Protein AF-D9UPX4-F1 (afdb_monomer)

pLDDT: mean 70.69, std 24.78, range [23.64, 98.31]

Solvent-accessible surface area (backbone atoms only — not comparable to full-atom values): 36738 Å² total; per-residue (Å²): 134,54,72,68,63,47,42,51,56,50,52,51,50,22,65,78,52,34,50,43,41,38,72,53,50,13,57,75,70,71,48,52,49,71,56,40,55,53,44,51,52,46,36,36,76,69,72,65,30,38,80,49,94,71,27,38,26,39,67,93,54,57,51,58,77,76,45,47,56,68,57,48,64,58,64,41,69,44,28,48,24,25,15,53,59,57,45,74,78,61,59,72,59,39,44,34,34,40,41,41,40,57,47,40,27,45,24,27,54,60,48,37,71,40,50,56,25,35,42,37,26,36,15,56,56,35,50,59,47,33,71,79,20,95,39,43,48,78,46,70,42,44,51,47,82,37,87,55,62,41,28,32,27,47,68,47,20,40,58,60,37,64,89,49,78,33,54,34,21,40,38,44,62,73,8,28,32,54,91,53,15,32,9,23,61,42,68,47,58,23,52,36,46,36,36,49,52,72,20,32,76,41,32,36,38,48,47,52,49,88,23,40,60,29,62,30,78,27,62,33,39,52,48,94,61,38,53,28,39,32,22,34,74,68,60,98,83,43,61,60,33,55,50,31,50,50,48,31,44,75,74,65,28,45,76,44,76,24,63,90,69,76,80,75,80,71,80,76,78,76,76,80,71,76,92,83,76,90,78,85,83,84,86,85,82,87,86,86,82,86,88,92,82,90,87,89,81,89,78,91,88,82,89,83,84,90,88,90,86,81,90,80,87,82,86,84,86,88,85,88,90,83,82,91,89,85,88,88,84,90,83,88,86,85,91,86,83,84,88,81,84,87,80,90,89,86,89,87,83,90,89,86,89,90,88,86,85,89,78,90,79,90,86,83,89,82,84,85,84,89,80,90,85,89,88,88,85,85,90,85,84,86,81,93,79,82,87,79,76,78,75,78,78,77,73,83,77,74,75,85,78,74,59,80,48,67,67,42,43,52,52,31,43,51,33,38,49,50,46,41,50,47,48,53,52,47,53,55,47,51,55,48,62,71,72,40,84,76,75,82,72,72,82,91,57,74,77,58,70,70,79,69,81,68,51,76,69,52,50,51,48,52,55,51,50,52,53,42,52,53,42,46,53,55,28,50,55,34,45,52,56,35,50,48,43,49,42,60,40,19,50,73,68,29,54,89,49,52,93,68,62,77,70,48,81,55,51,19,75,70,41,82,76,50,44,78,52,47,51,60,51,55,54,50,27,38,51,52,26,40,46,71,88,88,56,63,75,74,73,65,50,85,56,68,61,62,56,50,26,50,51,28,47,52,49,23,55,51,36,48,54,49,43,54,56,62,64,70,60,88,59,66,60,78,58,46,56,58,57,42,50,54,36,51,55,53,25,48,55,28,47,41,54,19,40,55,36,46,42,53,48,50,56,47,56,51,49,50,36,51,53,64,75,74,111

Radius of gyration: 42.18 Å; Cα contacts (8 Å, |Δi|>4): 752; chains: 1; bounding box: 110×114×129 Å

Structure (mmCIF, N/CA/C/O backbone):
data_AF-D9UPX4-F1
#
_entry.id   AF-D9UPX4-F1
#
loop_
_atom_site.group_PDB
_atom_site.id
_atom_site.type_symbol
_atom_site.label_atom_id
_atom_site.label_alt_id
_atom_site.label_comp_id
_atom_site.label_asym_id
_atom_site.label_entity_id
_atom_site.label_seq_id
_atom_site.pdbx_PDB_ins_code
_atom_site.Cartn_x
_atom_site.Cartn_y
_atom_site.Cartn_z
_atom_site.occupancy
_atom_site.B_iso_or_equiv
_atom_site.auth_seq_id
_atom_site.auth_comp_id
_atom_site.auth_asym_id
_atom_site.auth_atom_id
_atom_site.pdbx_PDB_model_num
ATOM 1 N N . MET A 1 1 ? 9.678 30.396 28.513 1.00 66.69 1 MET A N 1
ATOM 2 C CA . MET A 1 1 ? 8.216 30.248 28.421 1.00 66.69 1 MET A CA 1
ATOM 3 C C . MET A 1 1 ? 7.626 30.089 29.816 1.00 66.69 1 MET A C 1
ATOM 5 O O . MET A 1 1 ? 8.037 29.183 30.543 1.00 66.69 1 MET A O 1
ATOM 9 N N . PHE A 1 2 ? 6.708 30.964 30.213 1.00 83.31 2 PHE A N 1
ATOM 10 C CA . PHE A 1 2 ? 5.993 30.892 31.489 1.00 83.31 2 PHE A CA 1
ATOM 11 C C . PHE A 1 2 ? 4.880 29.829 31.454 1.00 83.31 2 PHE A C 1
ATOM 13 O O . PHE A 1 2 ? 4.506 29.332 30.394 1.00 83.31 2 PHE A O 1
ATOM 20 N N . ALA A 1 3 ? 4.349 29.439 32.618 1.00 81.94 3 ALA A N 1
ATOM 21 C CA . ALA A 1 3 ? 3.346 28.369 32.693 1.00 81.94 3 ALA A CA 1
ATOM 22 C C . ALA A 1 3 ? 2.003 28.743 32.033 1.00 81.94 3 ALA A C 1
ATOM 24 O O . ALA A 1 3 ? 1.440 27.924 31.315 1.00 81.94 3 ALA A O 1
ATOM 25 N N . ALA A 1 4 ? 1.523 29.978 32.220 1.00 84.50 4 ALA A N 1
ATOM 26 C CA . ALA A 1 4 ? 0.284 30.456 31.596 1.00 84.50 4 ALA A CA 1
ATOM 27 C C . ALA A 1 4 ? 0.412 30.556 30.063 1.00 84.50 4 ALA A C 1
ATOM 29 O O . ALA A 1 4 ? -0.405 30.004 29.336 1.00 84.50 4 ALA A O 1
ATOM 30 N N . GLU A 1 5 ? 1.496 31.169 29.582 1.00 85.19 5 GLU A N 1
ATOM 31 C CA . GLU A 1 5 ? 1.884 31.243 28.163 1.00 85.19 5 GLU A CA 1
ATOM 32 C C . GLU A 1 5 ? 1.934 29.847 27.510 1.00 85.19 5 GLU A C 1
ATOM 34 O O . GLU A 1 5 ? 1.378 29.624 26.435 1.00 85.19 5 GLU A O 1
ATOM 39 N N . ARG A 1 6 ? 2.527 28.867 28.205 1.00 91.94 6 ARG A N 1
ATOM 40 C CA . ARG A 1 6 ? 2.581 27.470 27.760 1.00 91.94 6 ARG A CA 1
ATOM 41 C C . ARG A 1 6 ? 1.208 26.802 27.696 1.00 91.94 6 ARG A C 1
ATOM 43 O O . ARG A 1 6 ? 0.932 26.094 26.731 1.00 91.94 6 ARG A O 1
ATOM 50 N N . ARG A 1 7 ? 0.348 27.023 28.694 1.00 89.19 7 ARG A N 1
ATOM 51 C CA . ARG A 1 7 ? -1.035 26.515 28.697 1.00 89.19 7 ARG A CA 1
ATOM 52 C C . ARG A 1 7 ? -1.865 27.113 27.571 1.00 89.19 7 ARG A C 1
ATOM 54 O O . ARG A 1 7 ? -2.575 26.366 26.910 1.00 89.19 7 ARG A O 1
ATOM 61 N N . GLN A 1 8 ? -1.724 28.410 27.308 1.00 88.38 8 GLN A N 1
ATOM 62 C CA . GLN A 1 8 ? -2.393 29.069 26.190 1.00 88.38 8 GLN A CA 1
ATOM 63 C C . GLN A 1 8 ? -1.983 28.438 24.851 1.00 88.38 8 GLN A C 1
ATOM 65 O O . GLN A 1 8 ? -2.850 28.064 24.068 1.00 88.38 8 GLN A O 1
ATOM 70 N N . MET A 1 9 ? -0.684 28.207 24.626 1.00 85.31 9 MET A N 1
ATOM 71 C CA . MET A 1 9 ? -0.205 27.559 23.397 1.00 85.31 9 MET A CA 1
ATOM 72 C C . MET A 1 9 ? -0.664 26.091 23.275 1.00 85.31 9 MET A C 1
ATOM 74 O O . MET A 1 9 ? -0.988 25.633 22.180 1.00 85.31 9 MET A O 1
ATOM 78 N N . ILE A 1 10 ? -0.748 25.351 24.390 1.00 88.31 10 ILE A N 1
ATOM 79 C CA . ILE A 1 10 ? -1.352 24.004 24.436 1.00 88.31 10 ILE A CA 1
ATOM 80 C C . ILE A 1 10 ? -2.837 24.059 24.043 1.00 88.31 10 ILE A C 1
ATOM 82 O O . ILE A 1 10 ? -3.277 23.290 23.189 1.00 88.31 10 ILE A O 1
ATOM 86 N N . LEU A 1 11 ? -3.598 24.987 24.627 1.00 84.19 11 LEU A N 1
ATOM 87 C CA . LEU A 1 11 ? -5.022 25.180 24.359 1.00 84.19 11 LEU A CA 1
ATOM 88 C C . LEU A 1 11 ? -5.279 25.560 22.893 1.00 84.19 11 LEU A C 1
ATOM 90 O O . LEU A 1 11 ? -6.184 25.017 22.263 1.00 84.19 11 LEU A O 1
ATOM 94 N N . GLU A 1 12 ? -4.471 26.456 22.327 1.00 81.62 12 GLU A N 1
ATOM 95 C CA . GLU A 1 12 ? -4.562 26.882 20.927 1.00 81.62 12 GLU A CA 1
ATOM 96 C C . GLU A 1 12 ? -4.219 25.753 19.948 1.00 81.62 12 GLU A C 1
ATOM 98 O O . GLU A 1 12 ? -4.943 25.568 18.970 1.00 81.62 12 GLU A O 1
ATOM 103 N N . MET A 1 13 ? -3.202 24.930 20.234 1.00 76.50 13 MET A N 1
ATOM 104 C CA . MET A 1 13 ? -2.913 23.732 19.434 1.00 76.50 13 MET A CA 1
ATOM 105 C C . MET A 1 13 ? -4.064 22.724 19.453 1.00 76.50 13 MET A C 1
ATOM 107 O O . MET A 1 13 ? -4.453 22.221 18.398 1.00 76.50 13 MET A O 1
ATOM 111 N N . VAL A 1 14 ? -4.640 22.433 20.625 1.00 78.50 14 VAL A N 1
ATOM 112 C CA . VAL A 1 14 ? -5.768 21.492 20.712 1.00 78.50 14 VAL A CA 1
ATOM 113 C C . VAL A 1 14 ? -7.031 22.080 20.071 1.00 78.50 14 VAL A C 1
ATOM 115 O O . VAL A 1 14 ? -7.778 21.344 19.434 1.00 78.50 14 VAL A O 1
ATOM 118 N N . ARG A 1 15 ? -7.232 23.406 20.100 1.00 72.94 15 ARG A N 1
ATOM 119 C CA . ARG A 1 15 ? -8.280 24.079 19.307 1.00 72.94 15 ARG A CA 1
ATOM 120 C C . ARG A 1 15 ? -8.052 23.963 17.798 1.00 72.94 15 ARG A C 1
ATOM 122 O O . ARG A 1 15 ? -8.997 23.683 17.066 1.00 72.94 15 ARG A O 1
ATOM 129 N N . ALA A 1 16 ? -6.820 24.152 17.328 1.00 62.12 16 ALA A N 1
ATOM 130 C CA . ALA A 1 16 ? -6.484 24.079 15.907 1.00 62.12 16 ALA A CA 1
ATOM 131 C C . ALA A 1 16 ? -6.611 22.653 15.339 1.00 62.12 16 ALA A C 1
ATOM 133 O O . ALA A 1 16 ? -7.090 22.480 14.213 1.00 62.12 16 ALA A O 1
ATOM 134 N N . ASN A 1 17 ? -6.220 21.642 16.125 1.00 55.03 17 ASN A N 1
ATOM 135 C CA . ASN A 1 17 ? -6.086 20.247 15.691 1.00 55.03 17 ASN A CA 1
ATOM 136 C C . ASN A 1 17 ? -7.212 19.311 16.177 1.00 55.03 17 ASN A C 1
ATOM 138 O O . ASN A 1 17 ? -7.386 18.231 15.617 1.00 55.03 17 ASN A O 1
ATOM 142 N N . GLY A 1 18 ? -8.001 19.707 17.178 1.00 58.75 18 GLY A N 1
ATOM 143 C CA . GLY A 1 18 ? -9.072 18.915 17.803 1.00 58.75 18 GLY A CA 1
ATOM 144 C C . GLY A 1 18 ? -8.570 17.905 18.843 1.00 58.75 18 GLY A C 1
ATOM 145 O O . GLY A 1 18 ? -9.124 17.820 19.938 1.00 58.75 18 GLY A O 1
ATOM 146 N N . ALA A 1 19 ? -7.497 17.180 18.517 1.00 63.59 19 ALA A N 1
ATOM 147 C CA . ALA A 1 19 ? -6.806 16.237 19.394 1.00 63.59 19 ALA A CA 1
ATOM 148 C C . ALA A 1 19 ? -5.286 16.329 19.176 1.00 63.59 19 ALA A C 1
ATOM 150 O O . ALA A 1 19 ? -4.844 16.431 18.033 1.00 63.59 19 ALA A O 1
ATOM 151 N N . VAL A 1 20 ? -4.489 16.302 20.252 1.00 71.94 20 VAL A N 1
ATOM 152 C CA . VAL A 1 20 ? -3.012 16.364 20.190 1.00 71.94 20 VAL A CA 1
ATOM 153 C C . VAL A 1 20 ? -2.397 15.462 21.264 1.00 71.94 20 VAL A C 1
ATOM 155 O O . VAL A 1 20 ? -2.876 15.421 22.401 1.00 71.94 20 VAL A O 1
ATOM 158 N N . SER A 1 21 ? -1.323 14.738 20.934 1.00 77.62 21 SER A N 1
ATOM 159 C CA . SER A 1 21 ? -0.632 13.870 21.904 1.00 77.62 21 SER A CA 1
ATOM 160 C C . SER A 1 21 ? 0.216 14.668 22.908 1.00 77.62 21 SER A C 1
ATOM 162 O O . SER A 1 21 ? 0.748 15.733 22.589 1.00 77.62 21 SER A O 1
ATOM 164 N N . LEU A 1 22 ? 0.418 14.140 24.123 1.00 75.00 22 LEU A N 1
ATOM 165 C CA . LEU A 1 22 ? 1.277 14.781 25.135 1.00 75.00 22 LEU A CA 1
ATOM 166 C C . LEU A 1 22 ? 2.725 14.953 24.633 1.00 75.00 22 LEU A C 1
ATOM 168 O O . LEU A 1 22 ? 3.353 15.968 24.929 1.00 75.00 22 LEU A O 1
ATOM 172 N N . ARG A 1 23 ? 3.217 13.999 23.829 1.00 71.38 23 ARG A N 1
ATOM 173 C CA . ARG A 1 23 ? 4.549 13.958 23.188 1.00 71.38 23 ARG A CA 1
ATOM 174 C C . ARG A 1 23 ? 4.724 14.978 22.056 1.00 71.38 23 ARG A C 1
ATOM 176 O O . ARG A 1 23 ? 5.841 15.386 21.731 1.00 71.38 23 ARG A O 1
ATOM 183 N N . GLU A 1 24 ? 3.630 15.391 21.430 1.00 62.12 24 GLU A N 1
ATOM 184 C CA . GLU A 1 24 ? 3.595 16.415 20.383 1.00 62.12 24 GLU A CA 1
ATOM 185 C C . GLU A 1 24 ? 3.456 17.815 20.981 1.00 62.12 24 GLU A C 1
ATOM 187 O O . GLU A 1 24 ? 4.264 18.689 20.667 1.00 62.12 24 GLU A O 1
ATOM 192 N N . LEU A 1 25 ? 2.545 17.986 21.947 1.00 80.69 25 LEU A N 1
ATOM 193 C CA . LEU A 1 25 ? 2.482 19.184 22.787 1.00 80.69 25 LEU A CA 1
ATOM 194 C C . LEU A 1 25 ? 3.862 19.481 23.399 1.00 80.69 25 LEU A C 1
ATOM 196 O O . LEU A 1 25 ? 4.363 20.592 23.252 1.00 80.69 25 LEU A O 1
ATOM 200 N N . ALA A 1 26 ? 4.514 18.477 24.002 1.00 82.94 26 ALA A N 1
ATOM 201 C CA . ALA A 1 26 ? 5.852 18.579 24.597 1.00 82.94 26 ALA A CA 1
ATOM 202 C C . ALA A 1 26 ? 6.934 19.044 23.611 1.00 82.94 26 ALA A C 1
ATOM 204 O O . ALA A 1 26 ? 7.781 19.860 23.980 1.00 82.94 26 ALA A O 1
ATOM 205 N N . ARG A 1 27 ? 6.876 18.585 22.351 1.00 79.69 27 ARG A N 1
ATOM 206 C CA . ARG A 1 27 ? 7.768 19.054 21.281 1.00 79.69 27 ARG A CA 1
ATOM 207 C C . ARG A 1 27 ? 7.540 20.529 20.956 1.00 79.69 27 ARG A C 1
ATOM 209 O O . ARG A 1 27 ? 8.510 21.281 20.918 1.00 79.69 27 ARG A O 1
ATOM 216 N N . VAL A 1 28 ? 6.292 20.955 20.750 1.00 75.12 28 VAL A N 1
ATOM 217 C CA . VAL A 1 28 ? 6.000 22.335 20.320 1.00 75.12 28 VAL A CA 1
ATOM 218 C C . VAL A 1 28 ? 6.264 23.354 21.432 1.00 75.12 28 VAL A C 1
ATOM 220 O O . VAL A 1 28 ? 6.896 24.373 21.170 1.00 75.12 28 VAL A O 1
ATOM 223 N N . VAL A 1 29 ? 5.879 23.069 22.683 1.00 84.31 29 VAL A N 1
ATOM 224 C CA . VAL A 1 29 ? 6.183 23.958 23.827 1.00 84.31 29 VAL A CA 1
ATOM 225 C C . VAL A 1 29 ? 7.542 23.681 24.491 1.00 84.31 29 VAL A C 1
ATOM 227 O O . VAL A 1 29 ? 7.795 24.148 25.603 1.00 84.31 29 VAL A O 1
ATOM 230 N N . GLN A 1 30 ? 8.411 22.921 23.811 1.00 84.62 30 GLN A N 1
ATOM 231 C CA . GLN A 1 30 ? 9.814 22.655 24.160 1.00 84.62 30 GLN A CA 1
ATOM 232 C C . GLN A 1 30 ? 10.033 22.296 25.642 1.00 84.62 30 GLN A C 1
ATOM 234 O O . GLN A 1 30 ? 10.850 22.893 26.346 1.00 84.62 30 GLN A O 1
ATOM 239 N N . THR A 1 31 ? 9.277 21.320 26.149 1.00 87.00 31 THR A N 1
ATOM 240 C CA . THR A 1 31 ? 9.366 20.883 27.550 1.00 87.00 31 THR A CA 1
ATOM 241 C C . THR A 1 31 ? 9.149 19.377 27.696 1.00 87.00 31 THR A C 1
ATOM 243 O O . THR A 1 31 ? 8.844 18.687 26.731 1.00 87.00 31 THR A O 1
ATOM 246 N N . SER A 1 32 ? 9.312 18.841 28.908 1.00 84.75 32 SER A N 1
ATOM 247 C CA . SER A 1 32 ? 9.088 17.412 29.160 1.00 84.75 32 SER A CA 1
ATOM 248 C C . SER A 1 32 ? 7.601 17.041 29.126 1.00 84.75 32 SER A C 1
ATOM 250 O O . SER A 1 32 ? 6.744 17.818 29.556 1.00 84.75 32 SER A O 1
ATOM 252 N N . GLU A 1 33 ? 7.282 15.809 28.727 1.00 80.25 33 GLU A N 1
ATOM 253 C CA . GLU A 1 33 ? 5.916 15.276 28.837 1.00 80.25 33 GLU A CA 1
ATOM 254 C C . GLU A 1 33 ? 5.384 15.287 30.276 1.00 80.25 33 GLU A C 1
ATOM 256 O O . GLU A 1 33 ? 4.181 15.413 30.478 1.00 80.25 33 GLU A O 1
ATOM 261 N N . VAL A 1 34 ? 6.256 15.207 31.288 1.00 84.19 34 VAL A N 1
ATOM 262 C CA . VAL A 1 34 ? 5.872 15.324 32.705 1.00 84.19 34 VAL A CA 1
ATOM 263 C C . VAL A 1 34 ? 5.369 16.739 33.017 1.00 84.19 34 VAL A C 1
ATOM 265 O O . VAL A 1 34 ? 4.361 16.899 33.707 1.00 84.19 34 VAL A O 1
ATOM 268 N N . THR A 1 35 ? 6.015 17.767 32.456 1.00 84.19 35 THR A N 1
ATOM 269 C CA . THR A 1 35 ? 5.565 19.164 32.547 1.00 84.19 35 THR A CA 1
ATOM 270 C C . THR A 1 35 ? 4.243 19.357 31.802 1.00 84.19 35 THR A C 1
ATOM 272 O O . THR A 1 35 ? 3.290 19.866 32.388 1.00 84.19 35 THR A O 1
ATOM 275 N N . VAL A 1 36 ? 4.137 18.889 30.551 1.00 89.56 36 VAL A N 1
ATOM 276 C CA . VAL A 1 36 ? 2.889 18.989 29.768 1.00 89.56 36 VAL A CA 1
ATOM 277 C C . VAL A 1 36 ? 1.740 18.257 30.453 1.00 89.56 36 VAL A C 1
ATOM 279 O O . VAL A 1 36 ? 0.653 18.808 30.556 1.00 89.56 36 VAL A O 1
ATOM 282 N N . ARG A 1 37 ? 1.969 17.063 31.007 1.00 86.06 37 ARG A N 1
ATOM 283 C CA . ARG A 1 37 ? 0.963 16.303 31.766 1.00 86.06 37 ARG A CA 1
ATOM 284 C C . ARG A 1 37 ? 0.469 17.065 33.000 1.00 86.06 37 ARG A C 1
ATOM 286 O O . ARG A 1 37 ? -0.680 16.886 33.389 1.00 86.06 37 ARG A O 1
ATOM 293 N N . ARG A 1 38 ? 1.297 17.929 33.603 1.00 86.12 38 ARG A N 1
ATOM 294 C CA . ARG A 1 38 ? 0.895 18.824 34.704 1.00 86.12 38 ARG A CA 1
ATOM 295 C C . ARG A 1 38 ? 0.099 20.040 34.219 1.00 86.12 38 ARG A C 1
ATOM 297 O O . ARG A 1 38 ? -0.824 20.450 34.912 1.00 86.12 38 ARG A O 1
ATOM 304 N N . ASP A 1 39 ? 0.429 20.597 33.057 1.00 89.44 39 ASP A N 1
ATOM 305 C CA . ASP A 1 39 ? -0.290 21.742 32.481 1.00 89.44 39 ASP A CA 1
ATOM 306 C C . ASP A 1 39 ? -1.622 21.344 31.824 1.00 89.44 39 ASP A C 1
ATOM 308 O O . ASP A 1 39 ? -2.616 22.038 32.015 1.00 89.44 39 ASP A O 1
ATOM 312 N N . VAL A 1 40 ? -1.687 20.189 31.154 1.00 87.06 40 VAL A N 1
ATOM 313 C CA . VAL A 1 40 ? -2.944 19.584 30.676 1.00 87.06 40 VAL A CA 1
ATOM 314 C C . VAL A 1 40 ? -3.858 19.260 31.855 1.00 87.06 40 VAL A C 1
ATOM 316 O O . VAL A 1 40 ? -5.020 19.626 31.804 1.00 87.06 40 VAL A O 1
ATOM 319 N N . ARG A 1 41 ? -3.341 18.692 32.957 1.00 84.44 41 ARG A N 1
ATOM 320 C CA . ARG A 1 41 ? -4.128 18.481 34.192 1.00 84.44 41 ARG A CA 1
ATOM 321 C C . ARG A 1 41 ? -4.670 19.767 34.819 1.00 84.44 41 ARG A C 1
ATOM 323 O O . ARG A 1 41 ? -5.670 19.714 35.526 1.00 84.44 41 ARG A O 1
ATOM 330 N N . ALA A 1 42 ? -4.012 20.904 34.602 1.00 85.00 42 ALA A N 1
ATOM 331 C CA . ALA A 1 42 ? -4.532 22.187 35.055 1.00 85.00 42 ALA A CA 1
ATOM 332 C C . ALA A 1 42 ? -5.650 22.686 34.130 1.00 85.00 42 ALA A C 1
ATOM 334 O O . ALA A 1 42 ? -6.719 23.016 34.618 1.00 85.00 42 ALA A O 1
ATOM 335 N N . LEU A 1 43 ? -5.454 22.628 32.808 1.00 86.69 43 LEU A N 1
ATOM 336 C CA . LEU A 1 43 ? -6.496 22.950 31.821 1.00 86.69 43 LEU A CA 1
ATOM 337 C C . LEU A 1 43 ? -7.724 22.021 31.918 1.00 86.69 43 LEU A C 1
ATOM 339 O O . LEU A 1 43 ? -8.842 22.455 31.669 1.00 86.69 43 LEU A O 1
ATOM 343 N N . GLU A 1 44 ? -7.521 20.769 32.327 1.00 83.19 44 GLU A N 1
ATOM 344 C CA . GLU A 1 44 ? -8.548 19.772 32.658 1.00 83.19 44 GLU A CA 1
ATOM 345 C C . GLU A 1 44 ? -9.341 20.178 33.913 1.00 83.19 44 GLU A C 1
ATOM 347 O O . GLU A 1 44 ? -10.567 20.224 33.881 1.00 83.19 44 GLU A O 1
ATOM 352 N N . ALA A 1 45 ? -8.660 20.583 34.992 1.00 79.00 45 ALA A N 1
ATOM 353 C CA . ALA A 1 45 ? -9.306 21.122 36.195 1.00 79.00 45 ALA A CA 1
ATOM 354 C C . ALA A 1 45 ? -9.978 22.497 35.975 1.00 79.00 45 ALA A C 1
ATOM 356 O O . ALA A 1 45 ? -10.913 22.848 36.690 1.00 79.00 45 ALA A O 1
ATOM 357 N N . GLU A 1 46 ? -9.515 23.265 34.987 1.00 81.81 46 GLU A N 1
ATOM 358 C CA . GLU A 1 46 ? -10.105 24.529 34.529 1.00 81.81 46 GLU A CA 1
ATOM 359 C C . GLU A 1 46 ? -11.278 24.303 33.537 1.00 81.81 46 GLU A C 1
ATOM 361 O O . GLU A 1 46 ? -11.915 25.268 33.116 1.00 81.81 46 GLU A O 1
ATOM 366 N N . GLY A 1 47 ? -11.594 23.050 33.166 1.00 75.38 47 GLY A N 1
ATOM 367 C CA . GLY A 1 47 ? -12.702 22.695 32.262 1.00 75.38 47 GLY A CA 1
ATOM 368 C C . GLY A 1 47 ? -12.468 23.045 30.785 1.00 75.38 47 GLY A C 1
ATOM 369 O O . GLY A 1 47 ? -13.416 23.137 30.007 1.00 75.38 47 GLY A O 1
ATOM 370 N N . LEU A 1 48 ? -11.213 23.281 30.393 1.00 79.19 48 LEU A N 1
ATOM 371 C CA . LEU A 1 48 ? -10.817 23.780 29.072 1.00 79.19 48 LEU A CA 1
ATOM 372 C C . LEU A 1 48 ? -10.326 22.685 28.111 1.00 79.19 48 LEU A C 1
ATOM 374 O O . LEU A 1 48 ? -10.298 22.929 26.904 1.00 79.19 48 LEU A O 1
ATOM 378 N N . LEU A 1 49 ? -9.931 21.513 28.624 1.00 82.88 49 LEU A N 1
ATOM 379 C CA . LEU A 1 49 ? -9.447 20.351 27.863 1.00 82.88 49 LEU A CA 1
ATOM 380 C C . LEU A 1 49 ? -9.874 19.031 28.519 1.00 82.88 49 LEU A C 1
ATOM 382 O O . LEU A 1 49 ? -9.706 18.869 29.722 1.00 82.88 49 LEU A O 1
ATOM 386 N N . ASP A 1 50 ? -10.297 18.055 27.718 1.00 74.00 50 ASP A N 1
ATOM 387 C CA . ASP A 1 50 ? -10.467 16.669 28.166 1.00 74.00 50 ASP A CA 1
ATOM 388 C C . ASP A 1 50 ? -9.152 15.898 27.977 1.00 74.00 50 ASP A C 1
ATOM 390 O O . ASP A 1 50 ? -8.511 15.964 26.919 1.00 74.00 50 ASP A O 1
ATOM 394 N N . ARG A 1 51 ? -8.748 15.108 28.976 1.00 72.56 51 ARG A N 1
ATOM 395 C CA . ARG A 1 51 ? -7.572 14.234 28.878 1.00 72.56 51 ARG A CA 1
ATOM 396 C C . ARG A 1 51 ? -7.973 12.848 28.364 1.00 72.56 51 ARG A C 1
ATOM 398 O O . ARG A 1 51 ? -8.779 12.159 28.981 1.00 72.56 51 ARG A O 1
ATOM 405 N N . ARG A 1 52 ? -7.356 12.401 27.268 1.00 64.75 52 ARG A N 1
ATOM 406 C CA . ARG A 1 52 ? -7.467 11.025 26.741 1.00 64.75 52 ARG A CA 1
ATOM 407 C C . ARG A 1 52 ? -6.164 10.263 27.014 1.00 64.75 52 ARG A C 1
ATOM 409 O O . ARG A 1 52 ? -5.133 10.879 27.300 1.00 64.75 52 ARG A O 1
ATOM 416 N N . HIS A 1 53 ? -6.171 8.932 26.931 1.00 44.03 53 HIS A N 1
ATOM 417 C CA . HIS A 1 53 ? -4.931 8.158 27.046 1.00 44.03 53 HIS A CA 1
ATOM 418 C C . HIS A 1 53 ? -3.930 8.600 25.956 1.00 44.03 53 HIS A C 1
ATOM 420 O O . HIS A 1 53 ? -4.236 8.596 24.769 1.00 44.03 53 HIS A O 1
ATOM 426 N N . GLY A 1 54 ? -2.761 9.094 26.384 1.00 57.81 54 GLY A N 1
ATOM 427 C CA . GLY A 1 54 ? -1.716 9.644 25.508 1.00 57.81 54 GLY A CA 1
ATOM 428 C C . GLY A 1 54 ? -1.875 11.105 25.043 1.00 57.81 54 GLY A C 1
ATOM 429 O O . GLY A 1 54 ? -0.935 11.628 24.440 1.00 57.81 54 GLY A O 1
ATOM 430 N N . GLY A 1 55 ? -2.979 11.813 25.327 1.00 74.12 55 GLY A N 1
ATOM 431 C CA . GLY A 1 55 ? -3.224 13.139 24.729 1.00 74.12 55 GLY A CA 1
ATOM 432 C C . GLY A 1 55 ? -4.263 14.037 25.408 1.00 74.12 55 GLY A C 1
ATOM 433 O O . GLY A 1 55 ? -4.790 13.735 26.478 1.00 74.12 55 GLY A O 1
ATOM 434 N N . ALA A 1 56 ? -4.543 15.166 24.757 1.00 76.81 56 ALA A N 1
ATOM 435 C CA . ALA A 1 56 ? -5.565 16.137 25.141 1.00 76.81 56 ALA A CA 1
ATOM 436 C C . ALA A 1 56 ? -6.475 16.466 23.946 1.00 76.81 56 ALA A C 1
ATOM 438 O O . ALA A 1 56 ? -6.006 16.555 22.807 1.00 76.81 56 ALA A O 1
ATOM 439 N N . VAL A 1 57 ? -7.768 16.652 24.215 1.00 76.69 57 VAL A N 1
ATOM 440 C CA . VAL A 1 57 ? -8.808 16.988 23.228 1.00 76.69 57 VAL A CA 1
ATOM 441 C C . VAL A 1 57 ? -9.679 18.137 23.746 1.00 76.69 57 VAL A C 1
ATOM 443 O O . VAL A 1 57 ? -9.635 18.465 24.933 1.00 76.69 57 VAL A O 1
ATOM 446 N N . LEU A 1 58 ? -10.468 18.773 22.878 1.00 74.31 58 LEU A N 1
ATOM 447 C CA . LEU A 1 58 ? -11.478 19.733 23.341 1.00 74.31 58 LEU A CA 1
ATOM 448 C C . LEU A 1 58 ? -12.636 19.020 24.064 1.00 74.31 58 LEU A C 1
ATOM 450 O O . LEU A 1 58 ? -13.098 17.996 23.550 1.00 74.31 58 LEU A O 1
ATOM 454 N N . PRO A 1 59 ? -13.172 19.577 25.169 1.00 59.56 59 PRO A N 1
ATOM 455 C CA . PRO A 1 59 ? -14.363 19.038 25.815 1.00 59.56 59 PRO A CA 1
ATOM 456 C C . PRO A 1 59 ? -15.540 19.014 24.836 1.00 59.56 59 PRO A C 1
ATOM 458 O O . PRO A 1 59 ? -15.849 20.024 24.200 1.00 59.56 59 PRO A O 1
ATOM 461 N N . GLY A 1 60 ? -16.165 17.847 24.670 1.00 55.12 60 GLY A N 1
ATOM 462 C CA . GLY A 1 60 ? -17.282 17.649 23.734 1.00 55.12 60 GLY A CA 1
ATOM 463 C C . GLY A 1 60 ? -16.937 17.754 22.236 1.00 55.12 60 GLY A C 1
ATOM 464 O O . GLY A 1 60 ? -17.846 17.805 21.411 1.00 55.12 60 GLY A O 1
ATOM 465 N N . GLY A 1 61 ? -15.655 17.797 21.852 1.00 49.72 61 GLY A N 1
ATOM 466 C CA . GLY A 1 61 ? -15.241 17.858 20.446 1.00 49.72 61 GLY A CA 1
ATOM 467 C C . GLY A 1 61 ? -15.206 16.487 19.756 1.00 49.72 61 GLY A C 1
ATOM 468 O O . GLY A 1 61 ? -14.641 15.535 20.293 1.00 49.72 61 GLY A O 1
ATOM 469 N N . PHE A 1 62 ? -15.731 16.393 18.526 1.00 45.56 62 PHE A N 1
ATOM 470 C CA . PHE A 1 62 ? -15.535 15.211 17.672 1.00 45.56 62 PHE A CA 1
ATOM 471 C C . PHE A 1 62 ? -14.041 14.978 17.407 1.00 45.56 62 PHE A C 1
ATOM 473 O O . PHE A 1 62 ? -13.330 15.900 16.993 1.00 45.56 62 PHE A O 1
ATOM 480 N N . ALA A 1 63 ? -13.569 13.741 17.579 1.00 50.56 63 ALA A N 1
ATOM 481 C CA . ALA A 1 63 ? -12.176 13.411 17.296 1.00 50.56 63 ALA A CA 1
ATOM 482 C C . ALA A 1 63 ? -11.869 13.577 15.795 1.00 50.56 63 ALA A C 1
ATOM 484 O O . ALA A 1 63 ? -12.561 13.016 14.938 1.00 50.56 63 ALA A O 1
ATOM 485 N N . ARG A 1 64 ? -10.820 14.346 15.470 1.00 45.16 64 ARG A N 1
ATOM 486 C CA . ARG A 1 64 ? -10.280 14.401 14.105 1.00 45.16 64 ARG A CA 1
ATOM 487 C C . ARG A 1 64 ? -9.557 13.104 13.757 1.00 45.16 64 ARG A C 1
ATOM 489 O O . ARG A 1 64 ? -9.112 12.351 14.617 1.00 45.16 64 ARG A O 1
ATOM 496 N N . GLU A 1 65 ? -9.454 12.861 12.460 1.00 49.69 65 GLU A N 1
ATOM 497 C CA . GLU A 1 65 ? -8.951 11.608 11.921 1.00 49.69 65 GLU A CA 1
ATOM 498 C C . GLU A 1 65 ? -7.438 11.443 12.111 1.00 49.69 65 GLU A C 1
ATOM 500 O O . GLU A 1 65 ? -6.645 12.170 11.513 1.00 49.69 65 GLU A O 1
ATOM 505 N N . THR A 1 66 ? -7.033 10.441 12.891 1.00 50.56 66 THR A N 1
ATOM 506 C CA . THR A 1 66 ? -5.646 9.963 12.916 1.00 50.56 66 THR A CA 1
ATOM 507 C C . THR A 1 66 ? -5.337 9.150 11.654 1.00 50.56 66 THR A C 1
ATOM 509 O O . THR A 1 66 ? -6.187 8.405 11.148 1.00 50.56 66 THR A O 1
ATOM 512 N N . GLY A 1 67 ? -4.126 9.318 11.117 1.00 49.84 67 GLY A N 1
ATOM 513 C CA . GLY A 1 67 ? -3.688 8.660 9.883 1.00 49.84 67 GLY A CA 1
ATOM 514 C C . GLY A 1 67 ? -3.386 7.171 10.066 1.00 49.84 67 GLY A C 1
ATOM 515 O O . GLY A 1 67 ? -3.111 6.711 11.176 1.00 49.84 67 GLY A O 1
ATOM 516 N N . PHE A 1 68 ? -3.405 6.419 8.963 1.00 51.03 68 PHE A N 1
ATOM 517 C CA . PHE A 1 68 ? -3.201 4.967 8.964 1.00 51.03 68 PHE A CA 1
ATOM 518 C C . PHE A 1 68 ? -1.975 4.461 9.765 1.00 51.03 68 PHE A C 1
ATOM 520 O O . PHE A 1 68 ? -2.177 3.553 10.576 1.00 51.03 68 PHE A O 1
ATOM 527 N N . PRO A 1 69 ? -0.748 5.023 9.643 1.00 41.22 69 PRO A N 1
ATOM 528 C CA . PRO A 1 69 ? 0.403 4.517 10.399 1.00 41.22 69 PRO A CA 1
ATOM 529 C C . PRO A 1 69 ? 0.151 4.548 11.911 1.00 41.22 69 PRO A C 1
ATOM 531 O O . PRO A 1 69 ? 0.235 3.525 12.580 1.00 41.22 69 PRO A O 1
ATOM 534 N N . GLN A 1 70 ? -0.316 5.682 12.438 1.00 46.97 70 GLN A N 1
ATOM 535 C CA . GLN A 1 70 ? -0.642 5.844 13.858 1.00 46.97 70 GLN A CA 1
ATOM 536 C C . GLN A 1 70 ? -1.733 4.862 14.333 1.00 46.97 70 GLN A C 1
ATOM 538 O O . GLN A 1 70 ? -1.660 4.339 15.441 1.00 46.97 70 GLN A O 1
ATOM 543 N N . LYS A 1 71 ? -2.717 4.544 13.480 1.00 53.44 71 LYS A N 1
ATOM 544 C CA . LYS A 1 71 ? -3.767 3.539 13.755 1.00 53.44 71 LYS A CA 1
ATOM 545 C C . LYS A 1 71 ? -3.274 2.080 13.729 1.00 53.44 71 LYS A C 1
ATOM 547 O O . LYS A 1 71 ? -4.062 1.190 14.062 1.00 53.44 71 LYS A O 1
ATOM 552 N N . THR A 1 72 ? -2.038 1.823 13.292 1.00 51.22 72 THR A N 1
ATOM 553 C CA . THR A 1 72 ? -1.475 0.468 13.121 1.00 51.22 72 THR A CA 1
ATOM 554 C C . THR A 1 72 ? -0.792 -0.037 14.391 1.00 51.22 72 THR A C 1
ATOM 556 O O . THR A 1 72 ? -0.986 -1.189 14.764 1.00 51.22 72 THR A O 1
ATOM 559 N N . HIS A 1 73 ? -0.038 0.821 15.084 1.00 50.06 73 HIS A N 1
ATOM 560 C CA . HIS A 1 73 ? 0.730 0.430 16.278 1.00 50.06 73 HIS A CA 1
ATOM 561 C C . HIS A 1 73 ? -0.099 0.516 17.566 1.00 50.06 73 HIS A C 1
ATOM 563 O O . HIS A 1 73 ? 0.061 -0.318 18.457 1.00 50.06 73 HIS A O 1
ATOM 569 N N . LEU A 1 74 ? -1.034 1.474 17.643 1.00 59.31 74 LEU A N 1
ATOM 570 C CA . LEU A 1 74 ? -2.032 1.541 18.712 1.00 59.31 74 LEU A CA 1
ATOM 571 C C . LEU A 1 74 ? -2.817 0.226 18.791 1.00 59.31 74 LEU A C 1
ATOM 573 O O . LEU A 1 74 ? -3.460 -0.158 17.812 1.00 59.31 74 LEU A O 1
ATOM 577 N N . ALA A 1 75 ? -2.818 -0.411 19.963 1.00 63.53 75 ALA A N 1
ATOM 578 C CA . ALA A 1 75 ? -3.562 -1.637 20.260 1.00 63.53 75 ALA A CA 1
ATOM 579 C C . ALA A 1 75 ? -3.362 -2.759 19.206 1.00 63.53 75 ALA A C 1
ATOM 581 O O . ALA A 1 75 ? -4.322 -3.286 18.638 1.00 63.53 75 ALA A O 1
ATOM 582 N N . SER A 1 76 ? -2.102 -3.049 18.855 1.00 77.62 76 SER A N 1
ATOM 583 C CA . SER A 1 76 ? -1.739 -4.006 17.795 1.00 77.62 76 SER A CA 1
ATOM 584 C C . SER A 1 76 ? -1.978 -5.476 18.189 1.00 77.62 76 SER A C 1
ATOM 586 O O . SER A 1 76 ? -2.468 -6.264 17.376 1.00 77.62 76 SER A O 1
ATOM 588 N N . ALA A 1 77 ? -1.709 -5.852 19.445 1.00 81.12 77 ALA A N 1
ATOM 589 C CA . ALA A 1 77 ? -1.933 -7.218 19.936 1.00 81.12 77 ALA A CA 1
ATOM 590 C C . ALA A 1 77 ? -3.434 -7.533 20.067 1.00 81.12 77 ALA A C 1
ATOM 592 O O . ALA A 1 77 ? -3.896 -8.624 19.737 1.00 81.12 77 ALA A O 1
ATOM 593 N N . GLU A 1 78 ? -4.194 -6.527 20.477 1.00 85.81 78 GLU A N 1
ATOM 594 C CA . GLU A 1 78 ? -5.641 -6.498 20.627 1.00 85.81 78 GLU A CA 1
ATOM 595 C C . GLU A 1 78 ? -6.305 -6.632 19.250 1.00 85.81 78 GLU A C 1
ATOM 597 O O . GLU A 1 78 ? -7.142 -7.508 19.042 1.00 85.81 78 GLU A O 1
ATOM 602 N N . LYS A 1 79 ? -5.847 -5.860 18.251 1.00 88.94 79 LYS A N 1
ATOM 603 C CA . LYS A 1 79 ? -6.273 -6.012 16.847 1.00 88.94 79 LYS A CA 1
ATOM 604 C C . LYS A 1 79 ? -5.974 -7.400 16.290 1.00 88.94 79 LYS A C 1
ATOM 606 O O . LYS A 1 79 ? -6.812 -7.944 15.576 1.00 88.94 79 LYS A O 1
ATOM 611 N N . ALA A 1 80 ? -4.821 -7.981 16.621 1.00 89.12 80 ALA A N 1
ATOM 612 C CA . ALA A 1 80 ? -4.477 -9.341 16.223 1.00 89.12 80 ALA A CA 1
ATOM 613 C C . ALA A 1 80 ? -5.399 -10.393 16.874 1.00 89.12 80 ALA A C 1
ATOM 615 O O . ALA A 1 80 ? -5.800 -11.337 16.196 1.00 89.12 80 ALA A O 1
ATOM 616 N N . ALA A 1 81 ? -5.781 -10.219 18.143 1.00 90.56 81 ALA A N 1
ATOM 617 C CA . ALA A 1 81 ? -6.721 -11.103 18.836 1.00 90.56 81 ALA A CA 1
ATOM 618 C C . ALA A 1 81 ? -8.155 -10.977 18.281 1.00 90.56 81 ALA A C 1
ATOM 620 O O . ALA A 1 81 ? -8.778 -11.987 17.951 1.00 90.56 81 ALA A O 1
ATOM 621 N N . ILE A 1 82 ? -8.648 -9.744 18.095 1.00 94.38 82 ILE A N 1
ATOM 622 C CA . ILE A 1 82 ? -9.947 -9.443 17.463 1.00 94.38 82 ILE A CA 1
ATOM 623 C C . ILE A 1 82 ? -10.021 -10.062 16.065 1.00 94.38 82 ILE A C 1
ATOM 625 O O . ILE A 1 82 ? -11.032 -10.658 15.703 1.00 94.38 82 ILE A O 1
ATOM 629 N N . ALA A 1 83 ? -8.946 -9.947 15.283 1.00 94.31 83 ALA A N 1
ATOM 630 C CA . ALA A 1 83 ? -8.865 -10.503 13.940 1.00 94.31 83 ALA A CA 1
ATOM 631 C C . ALA A 1 83 ? -8.834 -12.041 13.907 1.00 94.31 83 ALA A C 1
ATOM 633 O O . ALA A 1 83 ? -9.343 -12.618 12.948 1.00 94.31 83 ALA A O 1
ATOM 634 N N . GLU A 1 84 ? -8.255 -12.704 14.916 1.00 93.75 84 GLU A N 1
ATOM 635 C CA . GLU A 1 84 ? -8.276 -14.170 15.035 1.00 93.75 84 GLU A CA 1
ATOM 636 C C . GLU A 1 84 ? -9.704 -14.657 15.311 1.00 93.75 84 GLU A C 1
ATOM 638 O O . GLU A 1 84 ? -10.240 -15.442 14.534 1.00 93.75 84 GLU A O 1
ATOM 643 N N . LEU A 1 85 ? -10.362 -14.098 16.335 1.00 95.06 85 LEU A N 1
ATOM 644 C CA . LEU A 1 85 ? -11.745 -14.437 16.686 1.00 95.06 85 LEU A CA 1
ATOM 645 C C . LEU A 1 85 ? -12.729 -14.099 15.553 1.00 95.06 85 LEU A C 1
ATOM 647 O O . LEU A 1 85 ? -13.645 -14.864 15.272 1.00 95.06 85 LEU A O 1
ATOM 651 N N . ALA A 1 86 ? -12.521 -12.984 14.846 1.00 96.31 86 ALA A N 1
ATOM 652 C CA . ALA A 1 86 ? -13.340 -12.618 13.694 1.00 96.31 86 ALA A CA 1
ATOM 653 C C . ALA A 1 86 ? -13.175 -13.565 12.490 1.00 96.31 86 ALA A C 1
ATOM 655 O O . ALA A 1 86 ? -14.099 -13.677 11.683 1.00 96.31 86 ALA A O 1
ATOM 656 N N . ALA A 1 87 ? -12.035 -14.255 12.362 1.00 95.50 87 ALA A N 1
ATOM 657 C CA . ALA A 1 87 ? -11.809 -15.233 11.299 1.00 95.50 87 ALA A CA 1
ATOM 658 C C . ALA A 1 87 ? -12.568 -16.552 11.534 1.00 95.50 87 ALA A C 1
ATOM 660 O O . ALA A 1 87 ? -12.869 -17.248 10.567 1.00 95.50 87 ALA A O 1
ATOM 661 N N . GLU A 1 88 ? -12.931 -16.875 12.782 1.00 94.75 88 GLU A N 1
ATOM 662 C CA . GLU A 1 88 ? -13.754 -18.051 13.113 1.00 94.75 88 GLU A CA 1
ATOM 663 C C . GLU A 1 88 ? -15.199 -17.937 12.590 1.00 94.75 88 GLU A C 1
ATOM 665 O O . GLU A 1 88 ? -15.886 -18.946 12.446 1.00 94.75 88 GLU A O 1
ATOM 670 N N . PHE A 1 89 ? -15.660 -16.724 12.254 1.00 93.75 89 PHE A N 1
ATOM 671 C CA . PHE A 1 89 ? -16.997 -16.471 11.703 1.00 93.75 89 PHE A CA 1
ATOM 672 C C . PHE A 1 89 ? -17.078 -16.581 10.169 1.00 93.75 89 PHE A C 1
ATOM 674 O O . PHE A 1 89 ? -18.102 -16.200 9.606 1.00 93.75 89 PHE A O 1
ATOM 681 N N . VAL A 1 90 ? -16.025 -17.048 9.484 1.00 95.25 90 VAL A N 1
ATOM 682 C CA . VAL A 1 90 ? -15.969 -17.129 8.012 1.00 95.25 90 VAL A CA 1
ATOM 683 C C . VAL A 1 90 ? -15.782 -18.571 7.539 1.00 95.25 90 VAL A C 1
ATOM 685 O O . VAL A 1 90 ? -14.800 -19.234 7.875 1.00 95.25 90 VAL A O 1
ATOM 688 N N . GLU A 1 91 ? -16.705 -19.048 6.709 1.00 92.19 91 GLU A N 1
ATOM 689 C CA . GLU A 1 91 ? -16.732 -20.419 6.203 1.00 92.19 91 GLU A CA 1
ATOM 690 C C . GLU A 1 91 ? -16.024 -20.567 4.832 1.00 92.19 91 GLU A C 1
ATOM 692 O O . GLU A 1 91 ? -16.004 -19.644 4.011 1.00 92.19 91 GLU A O 1
ATOM 697 N N . PRO A 1 92 ? -15.431 -21.738 4.522 1.00 92.88 92 PRO A N 1
ATOM 698 C CA . PRO A 1 92 ? -14.908 -22.026 3.186 1.00 92.88 92 PRO A CA 1
ATOM 699 C C . PRO A 1 92 ? -16.017 -22.014 2.122 1.00 92.88 92 PRO A C 1
ATOM 701 O O . PRO A 1 92 ? -17.034 -22.686 2.277 1.00 92.88 92 PRO A O 1
ATOM 704 N N . GLY A 1 93 ? -15.801 -21.302 1.012 1.00 91.81 93 GLY A N 1
ATOM 705 C CA . GLY A 1 93 ? -16.816 -21.109 -0.036 1.00 91.81 93 GLY A CA 1
ATOM 706 C C . GLY A 1 93 ? -17.753 -19.912 0.180 1.00 91.81 93 GLY A C 1
ATOM 707 O O . GLY A 1 93 ? -18.659 -19.703 -0.625 1.00 91.81 93 GLY A O 1
ATOM 708 N N . GLU A 1 94 ? -17.568 -19.140 1.254 1.00 94.50 94 GLU A N 1
ATOM 709 C CA . GLU A 1 94 ? -18.357 -17.940 1.544 1.00 94.50 94 GLU A CA 1
ATOM 710 C C . GLU A 1 94 ? -17.968 -16.751 0.637 1.00 94.50 94 GLU A C 1
ATOM 712 O O . GLU A 1 94 ? -16.854 -16.674 0.113 1.00 94.50 94 GLU A O 1
ATOM 717 N N . ALA A 1 95 ? -18.879 -15.789 0.471 1.00 95.69 95 ALA A N 1
ATOM 718 C CA . ALA A 1 95 ? -18.585 -14.484 -0.117 1.00 95.69 95 ALA A CA 1
ATOM 719 C C . ALA A 1 95 ? -18.827 -13.397 0.938 1.00 95.69 95 ALA A C 1
ATOM 721 O O . ALA A 1 95 ? -19.954 -13.259 1.415 1.00 95.69 95 ALA A O 1
ATOM 722 N N . VAL A 1 96 ? -17.786 -12.638 1.292 1.00 97.56 96 VAL A N 1
ATOM 723 C CA . VAL A 1 96 ? -17.789 -11.646 2.383 1.00 97.56 96 VAL A CA 1
ATOM 724 C C . VAL A 1 96 ? -17.327 -10.270 1.908 1.00 97.56 96 VAL A C 1
ATOM 726 O O . VAL A 1 96 ? -16.548 -10.143 0.963 1.00 97.56 96 VAL A O 1
ATOM 729 N N . VAL A 1 97 ? -17.775 -9.227 2.601 1.00 97.75 97 VAL A N 1
ATOM 730 C CA . VAL A 1 97 ? -17.300 -7.850 2.447 1.00 97.75 97 VAL A CA 1
ATOM 731 C C . VAL A 1 97 ? -16.370 -7.480 3.599 1.00 97.75 97 VAL A C 1
ATOM 733 O O . VAL A 1 97 ? -16.662 -7.775 4.756 1.00 97.75 97 VAL A O 1
ATOM 736 N N . ILE A 1 98 ? -15.266 -6.796 3.297 1.00 97.88 98 ILE A N 1
ATOM 737 C CA . ILE A 1 98 ? -14.310 -6.295 4.295 1.00 97.88 98 ILE A CA 1
ATOM 738 C C . ILE A 1 98 ? -13.997 -4.819 4.012 1.00 97.88 98 ILE A C 1
ATOM 740 O O . ILE A 1 98 ? -13.467 -4.483 2.951 1.00 97.88 98 ILE A O 1
ATOM 744 N N . GLY A 1 99 ? -14.318 -3.936 4.959 1.00 96.06 99 GLY A N 1
ATOM 745 C CA . GLY A 1 99 ? -14.063 -2.493 4.868 1.00 96.06 99 GLY A CA 1
ATOM 746 C C . GLY A 1 99 ? -12.635 -2.079 5.237 1.00 96.06 99 GLY A C 1
ATOM 747 O O . GLY A 1 99 ? -11.820 -2.884 5.697 1.00 96.06 99 GLY A O 1
ATOM 748 N N . ALA A 1 100 ? -12.323 -0.796 5.063 1.00 92.56 100 ALA A N 1
ATOM 749 C CA . ALA A 1 100 ? -11.007 -0.239 5.367 1.00 92.56 100 ALA A CA 1
ATOM 750 C C . ALA A 1 100 ? -10.737 -0.089 6.875 1.00 92.56 100 ALA A C 1
ATOM 752 O O . ALA A 1 100 ? -11.588 0.352 7.642 1.00 92.56 100 ALA A O 1
ATOM 753 N N . GLY A 1 101 ? -9.518 -0.434 7.296 1.00 88.75 101 GLY A N 1
ATOM 754 C CA . GLY A 1 101 ? -9.083 -0.348 8.688 1.00 88.75 101 GLY A CA 1
ATOM 755 C C . GLY A 1 101 ? -7.880 -1.243 8.987 1.00 88.75 101 GLY A C 1
ATOM 756 O O . GLY A 1 101 ? -7.592 -2.193 8.264 1.00 88.75 101 GLY A O 1
ATOM 757 N N . THR A 1 102 ? -7.175 -0.957 10.082 1.00 86.50 102 THR A N 1
ATOM 758 C CA . THR A 1 102 ? -6.042 -1.778 10.546 1.00 86.50 102 THR A CA 1
ATOM 759 C C . THR A 1 102 ? -6.516 -3.119 11.109 1.00 86.50 102 THR A C 1
ATOM 761 O O . THR A 1 102 ? -5.958 -4.161 10.780 1.00 86.50 102 THR A O 1
ATOM 764 N N . THR A 1 103 ? -7.620 -3.128 11.861 1.00 91.06 103 THR A N 1
ATOM 765 C CA . THR A 1 103 ? -8.245 -4.359 12.377 1.00 91.06 103 THR A CA 1
ATOM 766 C C . THR A 1 103 ? -8.780 -5.266 11.257 1.00 91.06 103 THR A C 1
ATOM 768 O O . THR A 1 103 ? -8.644 -6.484 11.327 1.00 91.06 103 THR A O 1
ATOM 771 N N . THR A 1 104 ? -9.351 -4.696 10.188 1.00 95.00 104 THR A N 1
ATOM 772 C CA . THR A 1 104 ? -9.845 -5.467 9.031 1.00 95.00 104 THR A CA 1
ATOM 773 C C . THR A 1 104 ? -8.719 -5.945 8.109 1.00 95.00 104 THR A C 1
ATOM 775 O O . THR A 1 104 ? -8.821 -7.034 7.546 1.00 95.00 104 THR A O 1
ATOM 778 N N . GLN A 1 105 ? -7.607 -5.207 8.007 1.00 94.81 105 GLN A N 1
ATOM 779 C CA . GLN A 1 105 ? -6.377 -5.704 7.379 1.00 94.81 105 GLN A CA 1
ATOM 780 C C . GLN A 1 105 ? -5.818 -6.928 8.126 1.00 94.81 105 GLN A C 1
ATOM 782 O O . GLN A 1 105 ? -5.428 -7.908 7.491 1.00 94.81 105 GLN A O 1
ATOM 787 N N . GLU A 1 106 ? -5.813 -6.910 9.462 1.00 93.94 106 GLU A N 1
ATOM 788 C CA . GLU A 1 106 ? -5.382 -8.064 10.261 1.00 93.94 106 GLU A CA 1
ATOM 789 C C . GLU A 1 106 ? -6.303 -9.281 10.093 1.00 93.94 106 GLU A C 1
ATOM 791 O O . GLU A 1 106 ? -5.805 -10.408 10.005 1.00 93.94 106 GLU A O 1
ATOM 796 N N . LEU A 1 107 ? -7.620 -9.083 9.957 1.00 96.19 107 LEU A N 1
ATOM 797 C CA . LEU A 1 107 ? -8.547 -10.159 9.582 1.00 96.19 107 LEU A CA 1
ATOM 798 C C . LEU A 1 107 ? -8.185 -10.738 8.201 1.00 96.19 107 LEU A C 1
ATOM 800 O O . LEU A 1 107 ? -8.063 -11.954 8.046 1.00 96.19 107 LEU A O 1
ATOM 804 N N . ALA A 1 108 ? -7.925 -9.881 7.211 1.00 96.25 108 ALA A N 1
ATOM 805 C CA . ALA A 1 108 ? -7.574 -10.304 5.855 1.00 96.25 108 ALA A CA 1
ATOM 806 C C . ALA A 1 108 ? -6.333 -11.223 5.810 1.00 96.25 108 ALA A C 1
ATOM 808 O O . ALA A 1 108 ? -6.341 -12.232 5.103 1.00 96.25 108 ALA A O 1
ATOM 809 N N . ARG A 1 109 ? -5.299 -10.956 6.628 1.00 94.06 109 ARG A N 1
ATOM 810 C CA . ARG A 1 109 ? -4.109 -11.833 6.725 1.00 94.06 109 ARG A CA 1
ATOM 811 C C . ARG A 1 109 ? -4.426 -13.259 7.188 1.00 94.06 109 ARG A C 1
ATOM 813 O O . ARG A 1 109 ? -3.701 -14.188 6.834 1.00 94.06 109 ARG A O 1
ATOM 820 N N . ARG A 1 110 ? -5.474 -13.438 7.995 1.00 93.88 110 ARG A N 1
ATOM 821 C CA . ARG A 1 110 ? -5.912 -14.745 8.519 1.00 93.88 110 ARG A CA 1
ATOM 822 C C . ARG A 1 110 ? -6.785 -15.469 7.501 1.00 93.88 110 ARG A C 1
ATOM 824 O O . ARG A 1 110 ? -6.536 -16.636 7.191 1.00 93.88 110 ARG A O 1
ATOM 831 N N . LEU A 1 111 ? -7.714 -14.733 6.889 1.00 94.38 111 LEU A N 1
ATOM 832 C CA . LEU A 1 111 ? -8.588 -15.228 5.823 1.00 94.38 111 LEU A CA 1
ATOM 833 C C . LEU A 1 111 ? -7.832 -15.680 4.563 1.00 94.38 111 LEU A C 1
ATOM 835 O O . LEU A 1 111 ? -8.326 -16.547 3.849 1.00 94.38 111 LEU A O 1
ATOM 839 N N . ALA A 1 112 ? -6.593 -15.219 4.346 1.00 92.25 112 ALA A N 1
ATOM 840 C CA . ALA A 1 112 ? -5.685 -15.690 3.289 1.00 92.25 112 ALA A CA 1
ATOM 841 C C . ALA A 1 112 ? -5.473 -17.226 3.228 1.00 92.25 112 ALA A C 1
ATOM 843 O O . ALA A 1 112 ? -4.948 -17.741 2.238 1.00 92.25 112 ALA A O 1
ATOM 844 N N . ARG A 1 113 ? -5.837 -17.968 4.287 1.00 87.75 113 ARG A N 1
ATOM 845 C CA . ARG A 1 113 ? -5.752 -19.439 4.360 1.00 87.75 113 ARG A CA 1
ATOM 846 C C . ARG A 1 113 ? -7.074 -20.161 4.064 1.00 87.75 113 ARG A C 1
ATOM 848 O O . ARG A 1 113 ? -7.040 -21.367 3.807 1.00 87.75 113 ARG A O 1
ATOM 855 N N . VAL A 1 114 ? -8.208 -19.458 4.104 1.00 89.44 114 VAL A N 1
ATOM 856 C CA . VAL A 1 114 ? -9.545 -20.016 3.843 1.00 89.44 114 VAL A CA 1
ATOM 857 C C . VAL A 1 114 ? -9.664 -20.353 2.354 1.00 89.44 114 VAL A C 1
ATOM 859 O O . VAL A 1 114 ? -9.148 -19.640 1.496 1.00 89.44 114 VAL A O 1
ATOM 862 N N . ALA A 1 115 ? -10.283 -21.490 2.034 1.00 88.62 115 ALA A N 1
ATOM 863 C CA . ALA A 1 115 ? -10.347 -21.999 0.667 1.00 88.62 115 ALA A CA 1
ATOM 864 C C . ALA A 1 115 ? -11.684 -21.669 -0.006 1.00 88.62 115 ALA A C 1
ATOM 866 O O . ALA A 1 115 ? -12.739 -21.952 0.556 1.00 88.62 115 ALA A O 1
ATOM 867 N N . GLY A 1 116 ? -11.631 -21.122 -1.223 1.00 90.31 116 GLY A N 1
ATOM 868 C CA . GLY A 1 116 ? -12.823 -20.789 -2.010 1.00 90.31 116 GLY A CA 1
ATOM 869 C C . GLY A 1 116 ? -13.573 -19.553 -1.511 1.00 90.31 116 GLY A C 1
ATOM 870 O O . GLY A 1 116 ? -14.731 -19.380 -1.863 1.00 90.31 116 GLY A O 1
ATOM 871 N N . LEU A 1 117 ? -12.938 -18.731 -0.674 1.00 95.62 117 LEU A N 1
ATOM 872 C CA . LEU A 1 117 ? -13.505 -17.485 -0.164 1.00 95.62 117 LEU A CA 1
ATOM 873 C C . LEU A 1 117 ? -13.483 -16.409 -1.262 1.00 95.62 117 LEU A C 1
ATOM 875 O O . LEU A 1 117 ? -12.433 -16.195 -1.868 1.00 95.62 117 LEU A O 1
ATOM 879 N N . THR A 1 118 ? -14.580 -15.681 -1.459 1.00 96.38 118 THR A N 1
ATOM 880 C CA . THR A 1 118 ? -14.582 -14.435 -2.248 1.00 96.38 118 THR A CA 1
ATOM 881 C C . THR A 1 118 ? -14.644 -13.239 -1.296 1.00 96.38 118 THR A C 1
ATOM 883 O O . THR A 1 118 ? -15.585 -13.100 -0.517 1.00 96.38 118 THR A O 1
ATOM 886 N N . VAL A 1 119 ? -13.642 -12.361 -1.345 1.00 97.50 119 VAL A N 1
ATOM 887 C CA . VAL A 1 119 ? -13.558 -11.136 -0.537 1.00 97.50 119 VAL A CA 1
ATOM 888 C C . VAL A 1 119 ? -13.799 -9.922 -1.422 1.00 97.50 119 VAL A C 1
ATOM 890 O O . VAL A 1 119 ? -12.999 -9.624 -2.309 1.00 97.50 119 VAL A O 1
ATOM 893 N N . VAL A 1 120 ? -14.862 -9.175 -1.137 1.00 97.44 120 VAL A N 1
ATOM 894 C CA . VAL A 1 120 ? -15.101 -7.856 -1.730 1.00 97.44 120 VAL A CA 1
ATOM 895 C C . VAL A 1 120 ? -14.591 -6.774 -0.778 1.00 97.44 120 VAL A C 1
ATOM 897 O O . VAL A 1 120 ? -14.903 -6.791 0.413 1.00 97.44 120 VAL A O 1
ATOM 900 N N . THR A 1 121 ? -13.794 -5.820 -1.262 1.00 97.56 121 THR A N 1
ATOM 901 C CA . THR A 1 121 ? -13.221 -4.772 -0.401 1.00 97.56 121 THR A CA 1
ATOM 902 C C . THR A 1 121 ? -13.055 -3.428 -1.103 1.00 97.56 121 THR A C 1
ATOM 904 O O . THR A 1 121 ? -12.741 -3.359 -2.290 1.00 97.56 121 THR A O 1
ATOM 907 N N . ASN A 1 122 ? -13.210 -2.341 -0.344 1.00 96.81 122 ASN A N 1
ATOM 908 C CA . ASN A 1 122 ? -12.776 -1.009 -0.759 1.00 96.81 122 ASN A CA 1
ATOM 909 C C . ASN A 1 122 ? -11.337 -0.684 -0.315 1.00 96.81 122 ASN A C 1
ATOM 911 O O . ASN A 1 122 ? -10.830 0.382 -0.644 1.00 96.81 122 ASN A O 1
ATOM 915 N N . SER A 1 123 ? -10.663 -1.552 0.445 1.00 96.19 123 SER A N 1
ATOM 916 C CA . SER A 1 123 ? -9.355 -1.250 1.027 1.00 96.19 123 SER A CA 1
ATOM 917 C C . SER A 1 123 ? -8.207 -1.835 0.214 1.00 96.19 123 SER A C 1
ATOM 919 O O . SER A 1 123 ? -8.113 -3.048 0.014 1.00 96.19 123 SER A O 1
ATOM 921 N N . LEU A 1 124 ? -7.265 -0.971 -0.173 1.00 95.12 124 LEU A N 1
ATOM 922 C CA . LEU A 1 124 ? -6.019 -1.385 -0.819 1.00 95.12 124 LEU A CA 1
ATOM 923 C C . LEU A 1 124 ? -5.192 -2.316 0.081 1.00 95.12 124 LEU A C 1
ATOM 925 O O . LEU A 1 124 ? -4.519 -3.211 -0.414 1.00 95.12 124 LEU A O 1
ATOM 929 N N . LEU A 1 125 ? -5.281 -2.141 1.400 1.00 92.06 125 LEU A N 1
ATOM 930 C CA . LEU A 1 125 ? -4.514 -2.897 2.392 1.00 92.06 125 LEU A CA 1
ATOM 931 C C . LEU A 1 125 ? -5.062 -4.310 2.619 1.00 92.06 125 LEU A C 1
ATOM 933 O O . LEU A 1 125 ? -4.285 -5.252 2.768 1.00 92.06 125 LEU A O 1
ATOM 937 N N . VAL A 1 126 ? -6.390 -4.464 2.609 1.00 95.50 126 VAL A N 1
ATOM 938 C CA . VAL A 1 126 ? -7.067 -5.774 2.622 1.00 95.50 126 VAL A CA 1
ATOM 939 C C . VAL A 1 126 ? -6.736 -6.533 1.340 1.00 95.50 126 VAL A C 1
ATOM 941 O O . VAL A 1 126 ? -6.328 -7.692 1.399 1.00 95.50 126 VAL A O 1
ATOM 944 N N . ALA A 1 127 ? -6.826 -5.864 0.186 1.00 95.56 127 ALA A N 1
ATOM 945 C CA . ALA A 1 127 ? -6.459 -6.459 -1.093 1.00 95.56 127 ALA A CA 1
ATOM 946 C C . ALA A 1 127 ? -4.971 -6.851 -1.147 1.00 95.56 127 ALA A C 1
ATOM 948 O O . ALA A 1 127 ? -4.650 -7.954 -1.575 1.00 95.56 127 ALA A O 1
ATOM 949 N N . GLN A 1 128 ? -4.063 -6.007 -0.642 1.00 93.69 128 GLN A N 1
ATOM 950 C CA . GLN A 1 128 ? -2.630 -6.309 -0.553 1.00 93.69 128 GLN A CA 1
ATOM 951 C C . GLN A 1 128 ? -2.343 -7.497 0.379 1.00 93.69 128 GLN A C 1
ATOM 953 O O . GLN A 1 128 ? -1.537 -8.357 0.033 1.00 93.69 128 GLN A O 1
ATOM 958 N N . ALA A 1 129 ? -3.025 -7.593 1.527 1.00 92.12 129 ALA A N 1
ATOM 959 C CA . ALA A 1 129 ? -2.898 -8.727 2.447 1.00 92.12 129 ALA A CA 1
ATOM 960 C C . ALA A 1 129 ? -3.352 -10.065 1.825 1.00 92.12 129 ALA A C 1
ATOM 962 O O . ALA A 1 129 ? -2.870 -11.123 2.230 1.00 92.12 129 ALA A O 1
ATOM 963 N N . LEU A 1 130 ? -4.242 -10.015 0.828 1.00 93.19 130 LEU A N 1
ATOM 964 C CA . LEU A 1 130 ? -4.770 -11.173 0.102 1.00 93.19 130 LEU A CA 1
ATOM 965 C C . LEU A 1 130 ? -4.137 -11.380 -1.290 1.00 93.19 130 LEU A C 1
ATOM 967 O O . LEU A 1 130 ? -4.388 -12.404 -1.917 1.00 93.19 130 LEU A O 1
ATOM 971 N N . ALA A 1 131 ? -3.271 -10.480 -1.770 1.00 90.19 131 ALA A N 1
ATOM 972 C CA . ALA A 1 131 ? -2.747 -10.481 -3.146 1.00 90.19 131 ALA A CA 1
ATOM 973 C C . ALA A 1 131 ? -1.903 -11.718 -3.531 1.00 90.19 131 ALA A C 1
ATOM 975 O O . ALA A 1 131 ? -1.615 -11.940 -4.708 1.00 90.19 131 ALA A O 1
ATOM 976 N N . HIS A 1 132 ? -1.493 -12.526 -2.550 1.00 86.75 132 HIS A N 1
ATOM 977 C CA . HIS A 1 132 ? -0.770 -13.790 -2.745 1.00 86.75 132 HIS A CA 1
ATOM 978 C C . HIS A 1 132 ? -1.562 -15.018 -2.252 1.00 86.75 132 HIS A C 1
ATOM 980 O O . HIS A 1 132 ? -1.052 -16.141 -2.242 1.00 86.75 132 HIS A O 1
ATOM 986 N N . ALA A 1 133 ? -2.819 -14.826 -1.843 1.00 89.06 133 ALA A N 1
ATOM 987 C CA . ALA A 1 133 ? -3.699 -15.878 -1.359 1.00 89.06 133 ALA A CA 1
ATOM 988 C C . ALA A 1 133 ? -4.360 -16.613 -2.537 1.00 89.06 133 ALA A C 1
ATOM 990 O O . ALA A 1 133 ? -5.527 -16.400 -2.839 1.00 89.06 133 ALA A O 1
ATOM 991 N N . ASN A 1 134 ? -3.629 -17.540 -3.171 1.00 85.00 134 ASN A N 1
ATOM 992 C CA . ASN A 1 134 ? -4.054 -18.349 -4.339 1.00 85.00 134 ASN A CA 1
ATOM 993 C C . ASN A 1 134 ? -5.321 -19.232 -4.141 1.00 85.00 134 ASN A C 1
ATOM 995 O O . ASN A 1 134 ? -5.567 -20.151 -4.922 1.00 85.00 134 ASN A O 1
ATOM 999 N N . ARG A 1 135 ? -6.080 -19.031 -3.060 1.00 86.88 135 ARG A N 1
ATOM 1000 C CA . ARG A 1 135 ? -7.325 -19.727 -2.700 1.00 86.88 135 ARG A CA 1
ATOM 1001 C C . ARG A 1 135 ? -8.478 -18.772 -2.362 1.00 86.88 135 ARG A C 1
ATOM 1003 O O . ARG A 1 135 ? -9.562 -19.260 -2.045 1.00 86.88 135 ARG A O 1
ATOM 1010 N N . VAL A 1 136 ? -8.229 -17.463 -2.418 1.00 92.75 136 VAL A N 1
ATOM 1011 C CA . VAL A 1 136 ? -9.183 -16.390 -2.140 1.00 92.75 136 VAL A CA 1
ATOM 1012 C C . VAL A 1 136 ? -9.332 -15.553 -3.408 1.00 92.75 136 VAL A C 1
ATOM 1014 O O . VAL A 1 136 ? -8.339 -15.098 -3.974 1.00 92.75 136 VAL A O 1
ATOM 1017 N N . GLU A 1 137 ? -10.560 -15.351 -3.868 1.00 94.75 137 GLU A N 1
ATOM 1018 C CA . GLU A 1 137 ? -10.860 -14.389 -4.926 1.00 94.75 137 GLU A CA 1
ATOM 1019 C C . GLU A 1 137 ? -11.008 -12.997 -4.302 1.00 94.75 137 GLU A C 1
ATOM 1021 O O . GLU A 1 137 ? -11.723 -12.836 -3.316 1.00 94.75 137 GLU A O 1
ATOM 1026 N N . VAL A 1 138 ? -10.331 -11.986 -4.852 1.00 95.69 138 VAL A N 1
ATOM 1027 C CA . VAL A 1 138 ? -10.348 -10.618 -4.309 1.00 95.69 138 VAL A CA 1
ATOM 1028 C C . VAL A 1 138 ? -10.967 -9.670 -5.326 1.00 95.69 138 VAL A C 1
ATOM 1030 O O . VAL A 1 138 ? -10.396 -9.422 -6.387 1.00 95.69 138 VAL A O 1
ATOM 1033 N N . VAL A 1 139 ? -12.119 -9.102 -4.977 1.00 94.81 139 VAL A N 1
ATOM 1034 C CA . VAL A 1 139 ? -12.829 -8.104 -5.779 1.00 94.81 139 VAL A CA 1
ATOM 1035 C C . VAL A 1 139 ? -12.660 -6.741 -5.118 1.00 94.81 139 VAL A C 1
ATOM 1037 O O . VAL A 1 139 ? -13.216 -6.475 -4.052 1.00 94.81 139 VAL A O 1
ATOM 1040 N N . MET A 1 140 ? -11.892 -5.852 -5.744 1.00 95.38 140 MET A N 1
ATOM 1041 C CA . MET A 1 140 ? -11.813 -4.461 -5.296 1.00 95.38 140 MET A CA 1
ATOM 1042 C C . MET A 1 140 ? -12.973 -3.641 -5.865 1.00 95.38 140 MET A C 1
ATOM 1044 O O . MET A 1 140 ? -13.322 -3.788 -7.038 1.00 95.38 140 MET A O 1
ATOM 1048 N N . THR A 1 141 ? -13.544 -2.739 -5.065 1.00 93.31 141 THR A N 1
ATOM 1049 C CA . THR A 1 141 ? -14.458 -1.711 -5.588 1.00 93.31 141 THR A CA 1
ATOM 1050 C C . THR A 1 141 ? -13.718 -0.764 -6.537 1.00 93.31 141 THR A C 1
ATOM 1052 O O . THR A 1 141 ? -12.511 -0.570 -6.415 1.00 93.31 141 THR A O 1
ATOM 1055 N N . GLY A 1 142 ? -14.430 -0.096 -7.446 1.00 87.38 142 GLY A N 1
ATOM 1056 C CA . GLY A 1 142 ? -13.899 1.081 -8.141 1.00 87.38 142 GLY A CA 1
ATOM 1057 C C . GLY A 1 142 ? -13.741 2.296 -7.212 1.00 87.38 142 GLY A C 1
ATOM 1058 O O . GLY A 1 142 ? -13.898 2.193 -5.996 1.00 87.38 142 GLY A O 1
ATOM 1059 N N . GLY A 1 143 ? -13.486 3.474 -7.792 1.00 92.44 143 GLY A N 1
ATOM 1060 C CA . GLY A 1 143 ? -13.459 4.759 -7.077 1.00 92.44 143 GLY A CA 1
ATOM 1061 C C . GLY A 1 143 ? -12.078 5.418 -6.997 1.00 92.44 143 GLY A C 1
ATOM 1062 O O . GLY A 1 143 ? -11.150 5.052 -7.717 1.00 92.44 143 GLY A O 1
ATOM 1063 N N . THR A 1 144 ? -11.961 6.425 -6.132 1.00 91.50 144 THR A N 1
ATOM 1064 C CA . THR A 1 144 ? -10.744 7.228 -5.938 1.00 91.50 144 THR A CA 1
ATOM 1065 C C . THR A 1 144 ? -9.993 6.756 -4.698 1.00 91.50 144 THR A C 1
ATOM 1067 O O . THR A 1 144 ? -10.589 6.680 -3.626 1.00 91.50 144 THR A O 1
ATOM 1070 N N . LEU A 1 145 ? -8.687 6.491 -4.806 1.00 90.38 145 LEU A N 1
ATOM 1071 C CA . LEU A 1 145 ? -7.861 6.123 -3.651 1.00 90.38 145 LEU A CA 1
ATOM 1072 C C . LEU A 1 145 ? -7.620 7.316 -2.722 1.00 90.38 145 LEU A C 1
ATOM 1074 O O . LEU A 1 145 ? -7.116 8.362 -3.132 1.00 90.38 145 LEU A O 1
ATOM 1078 N N . ARG A 1 146 ? -7.928 7.115 -1.443 1.00 84.31 146 ARG A N 1
ATOM 1079 C CA . ARG A 1 146 ? -7.696 8.049 -0.350 1.00 84.31 146 ARG A CA 1
ATOM 1080 C C . ARG A 1 146 ? -6.481 7.605 0.468 1.00 84.31 146 ARG A C 1
ATOM 1082 O O . ARG A 1 146 ? -6.481 6.548 1.082 1.00 84.31 146 ARG A O 1
ATOM 1089 N N . GLY A 1 147 ? -5.432 8.428 0.500 1.00 71.88 147 GLY A N 1
ATOM 1090 C CA . GLY A 1 147 ? -4.163 8.081 1.164 1.00 71.88 147 GLY A CA 1
ATOM 1091 C C . GLY A 1 147 ? -4.169 8.126 2.701 1.00 71.88 147 GLY A C 1
ATOM 1092 O O . GLY A 1 147 ? -3.185 7.735 3.316 1.00 71.88 147 GLY A O 1
ATOM 1093 N N . THR A 1 148 ? -5.236 8.618 3.341 1.00 73.56 148 THR A N 1
ATOM 1094 C CA . THR A 1 148 ? -5.319 8.739 4.815 1.00 73.56 148 THR A CA 1
ATOM 1095 C C . THR A 1 148 ? -5.622 7.401 5.498 1.00 73.56 148 THR A C 1
ATOM 1097 O O . THR A 1 148 ? -5.091 7.117 6.572 1.00 73.56 148 THR A O 1
ATOM 1100 N N . ASP A 1 149 ? -6.478 6.603 4.861 1.00 73.75 149 ASP A N 1
ATOM 1101 C CA . ASP A 1 149 ? -7.045 5.323 5.303 1.00 73.75 149 ASP A CA 1
ATOM 1102 C C . ASP A 1 149 ? -6.797 4.180 4.291 1.00 73.75 149 ASP A C 1
ATOM 1104 O O . ASP A 1 149 ? -7.157 3.034 4.557 1.00 73.75 149 ASP A O 1
ATOM 1108 N N . TYR A 1 150 ? -6.168 4.482 3.146 1.00 87.50 150 TYR A N 1
ATOM 1109 C CA . TYR A 1 150 ? -5.943 3.575 2.010 1.00 87.50 150 TYR A CA 1
ATOM 1110 C C . TYR A 1 150 ? -7.238 2.917 1.491 1.00 87.50 150 TYR A C 1
ATOM 1112 O O . TYR A 1 150 ? -7.245 1.762 1.050 1.00 87.50 150 TYR A O 1
ATOM 1120 N N . ALA A 1 151 ? -8.339 3.674 1.534 1.00 90.94 151 ALA A N 1
ATOM 1121 C CA . ALA A 1 151 ? -9.654 3.275 1.046 1.00 90.94 151 ALA A CA 1
ATOM 1122 C C . ALA A 1 151 ? -9.944 3.833 -0.359 1.00 90.94 151 ALA A C 1
ATOM 1124 O O . ALA A 1 151 ? -9.548 4.947 -0.701 1.00 90.94 151 ALA A O 1
ATOM 1125 N N . LEU A 1 152 ? -10.683 3.078 -1.166 1.00 93.69 152 LEU A N 1
ATOM 1126 C CA . LEU A 1 152 ? -11.298 3.524 -2.411 1.00 93.69 152 LEU A CA 1
ATOM 1127 C C . LEU A 1 152 ? -12.675 4.118 -2.092 1.00 93.69 152 LEU A C 1
ATOM 1129 O O . LEU A 1 152 ? -13.505 3.475 -1.446 1.00 93.69 152 LEU A O 1
ATOM 1133 N N . VAL A 1 153 ? -12.902 5.367 -2.505 1.00 94.06 153 VAL A N 1
ATOM 1134 C CA . VAL A 1 153 ? -14.078 6.153 -2.103 1.00 94.06 153 VAL A CA 1
ATOM 1135 C C . VAL A 1 153 ? -14.764 6.881 -3.263 1.00 94.06 153 VAL A C 1
ATOM 1137 O O . VAL A 1 153 ? -14.195 7.065 -4.342 1.00 94.06 153 VAL A O 1
ATOM 1140 N N . GLY A 1 154 ? -15.999 7.327 -3.014 1.00 91.38 154 GLY A N 1
ATOM 1141 C CA . GLY A 1 154 ? -16.841 8.060 -3.962 1.00 91.38 154 GLY A CA 1
ATOM 1142 C C . GLY A 1 154 ? -17.742 7.159 -4.811 1.00 91.38 154 GLY A C 1
ATOM 1143 O O . GLY A 1 154 ? -17.745 5.937 -4.668 1.00 91.38 154 GLY A O 1
ATOM 1144 N N . SER A 1 155 ? -18.497 7.767 -5.728 1.00 91.50 155 SER A N 1
ATOM 1145 C CA . SER A 1 155 ? -19.593 7.107 -6.458 1.00 91.50 155 SER A CA 1
ATOM 1146 C C . SER A 1 155 ? -19.191 5.851 -7.236 1.00 91.50 155 SER A C 1
ATOM 1148 O O . SER A 1 155 ? -19.993 4.931 -7.348 1.00 91.50 155 SER A O 1
ATOM 1150 N N . GLY A 1 156 ? -17.952 5.761 -7.735 1.00 92.31 156 GLY A N 1
ATOM 1151 C CA . GLY A 1 156 ? -17.443 4.545 -8.381 1.00 92.31 156 GLY A CA 1
ATOM 1152 C C . GLY A 1 156 ? -17.295 3.356 -7.420 1.00 92.31 156 GLY A C 1
ATOM 1153 O O . GLY A 1 156 ? -17.527 2.217 -7.824 1.00 92.31 156 GLY A O 1
ATOM 1154 N N . ALA A 1 157 ? -16.965 3.607 -6.149 1.00 94.31 157 ALA A N 1
ATOM 1155 C CA . ALA A 1 157 ? -16.930 2.577 -5.112 1.00 94.31 157 ALA A CA 1
ATOM 1156 C C . ALA A 1 157 ? -18.355 2.148 -4.736 1.00 94.31 157 ALA A C 1
ATOM 1158 O O . ALA A 1 157 ? -18.674 0.963 -4.757 1.00 94.31 157 ALA A O 1
ATOM 1159 N N . GLU A 1 158 ? -19.234 3.124 -4.492 1.00 94.81 158 GLU A N 1
ATOM 1160 C CA . GLU A 1 158 ? -20.646 2.913 -4.143 1.00 94.81 158 GLU A CA 1
ATOM 1161 C C . GLU A 1 158 ? -21.399 2.125 -5.229 1.00 94.81 158 GLU A C 1
ATOM 1163 O O . GLU A 1 158 ? -22.099 1.163 -4.926 1.00 94.81 158 GLU A O 1
ATOM 1168 N N . GLN A 1 159 ? -21.215 2.477 -6.508 1.00 94.19 159 GLN A N 1
ATOM 1169 C CA . GLN A 1 159 ? -21.820 1.769 -7.644 1.00 94.19 159 GLN A CA 1
ATOM 1170 C C . GLN A 1 159 ? -21.285 0.342 -7.812 1.00 94.19 159 GLN A C 1
ATOM 1172 O O . GLN A 1 159 ? -22.041 -0.531 -8.226 1.00 94.19 159 GLN A O 1
ATOM 1177 N N . SER A 1 160 ? -20.027 0.076 -7.439 1.00 93.62 160 SER A N 1
ATOM 1178 C CA . SER A 1 160 ? -19.453 -1.282 -7.475 1.00 93.62 160 SER A CA 1
ATOM 1179 C C . SER A 1 160 ? -20.105 -2.241 -6.469 1.00 93.62 160 SER A C 1
ATOM 1181 O O . SER A 1 160 ? -19.948 -3.452 -6.591 1.00 93.62 160 SER A O 1
ATOM 1183 N N . LEU A 1 161 ? -20.827 -1.709 -5.478 1.00 94.88 161 LEU A N 1
ATOM 1184 C CA . LEU A 1 161 ? -21.521 -2.468 -4.435 1.00 94.88 161 LEU A CA 1
ATOM 1185 C C . LEU A 1 161 ? -23.028 -2.620 -4.722 1.00 94.88 161 LEU A C 1
ATOM 1187 O O . LEU A 1 161 ? -23.720 -3.365 -4.030 1.00 94.88 161 LEU A O 1
ATOM 1191 N N . GLN A 1 162 ? -23.564 -1.944 -5.745 1.00 91.62 162 GLN A N 1
ATOM 1192 C CA . GLN A 1 162 ? -24.989 -2.021 -6.078 1.00 91.62 162 GLN A CA 1
ATOM 1193 C C . GLN A 1 162 ? -25.345 -3.374 -6.701 1.00 91.62 162 GLN A C 1
ATOM 1195 O O . GLN A 1 162 ? -24.777 -3.788 -7.707 1.00 91.62 162 GLN A O 1
ATOM 1200 N N . GLY A 1 163 ? -26.322 -4.063 -6.106 1.00 86.56 163 GLY A N 1
ATOM 1201 C CA . GLY A 1 163 ? -26.740 -5.402 -6.533 1.00 86.56 163 GLY A CA 1
ATOM 1202 C C . GLY A 1 163 ? -25.834 -6.538 -6.044 1.00 86.56 163 GLY A C 1
ATOM 1203 O O . GLY A 1 163 ? -26.176 -7.702 -6.254 1.00 86.56 163 GLY A O 1
ATOM 1204 N N . LEU A 1 164 ? -24.730 -6.229 -5.354 1.00 93.44 164 LEU A N 1
ATOM 1205 C CA . LEU A 1 164 ? -23.962 -7.215 -4.601 1.00 93.44 164 LEU A CA 1
ATOM 1206 C C . LEU A 1 164 ? -24.807 -7.747 -3.435 1.00 93.44 164 LEU A C 1
ATOM 1208 O O . LEU A 1 164 ? -25.521 -6.988 -2.776 1.00 93.44 164 LEU A O 1
ATOM 1212 N N . ARG A 1 165 ? -24.695 -9.048 -3.153 1.00 94.19 165 ARG A N 1
ATOM 1213 C CA . ARG A 1 165 ? -25.220 -9.644 -1.924 1.00 94.19 165 ARG A CA 1
ATOM 1214 C C . ARG A 1 165 ? -24.227 -10.654 -1.359 1.00 94.19 165 ARG A C 1
ATOM 1216 O O . ARG A 1 165 ? -23.999 -11.694 -1.968 1.00 94.19 165 ARG A O 1
ATOM 1223 N N . VAL A 1 166 ? -23.662 -10.329 -0.204 1.00 96.00 166 VAL A N 1
ATOM 1224 C CA . VAL A 1 166 ? -22.766 -11.178 0.588 1.00 96.00 166 VAL A CA 1
ATOM 1225 C C . VAL A 1 166 ? -23.465 -11.650 1.862 1.00 96.00 166 VAL A C 1
ATOM 1227 O O . VAL A 1 166 ? -24.509 -11.121 2.250 1.00 96.00 166 VAL A O 1
ATOM 1230 N N . SER A 1 167 ? -22.897 -12.651 2.526 1.00 95.50 167 SER A N 1
ATOM 1231 C CA . SER A 1 167 ? -23.339 -13.077 3.858 1.00 95.50 167 SER A CA 1
ATOM 1232 C C . SER A 1 167 ? -22.998 -12.018 4.910 1.00 95.50 167 SER A C 1
ATOM 1234 O O . SER A 1 167 ? -23.888 -11.542 5.613 1.00 95.50 167 SER A O 1
ATOM 1236 N N . ARG A 1 168 ? -21.723 -11.618 4.989 1.00 96.81 168 ARG A N 1
ATOM 1237 C CA . ARG A 1 168 ? -21.160 -10.841 6.104 1.00 96.81 168 ARG A CA 1
ATOM 1238 C C . ARG A 1 168 ? -20.410 -9.599 5.634 1.00 96.81 168 ARG A C 1
ATOM 1240 O O . ARG A 1 168 ? -19.662 -9.670 4.660 1.00 96.81 168 ARG A O 1
ATOM 1247 N N . ALA A 1 169 ? -20.564 -8.489 6.356 1.00 97.81 169 ALA A N 1
ATOM 1248 C CA . ALA A 1 169 ? -19.717 -7.300 6.231 1.00 97.81 169 ALA A CA 1
ATOM 1249 C C . ALA A 1 169 ? -18.881 -7.099 7.503 1.00 97.81 169 ALA A C 1
ATOM 1251 O O . ALA A 1 169 ? -19.433 -6.859 8.575 1.00 97.81 169 ALA A O 1
ATOM 1252 N N . PHE A 1 170 ? -17.555 -7.149 7.367 1.00 98.31 170 PHE A N 1
ATOM 1253 C CA . PHE A 1 170 ? -16.593 -6.863 8.430 1.00 98.31 170 PHE A CA 1
ATOM 1254 C C . PHE A 1 170 ? -16.118 -5.410 8.327 1.00 98.31 170 PHE A C 1
ATOM 1256 O O . PHE A 1 170 ? -15.420 -5.046 7.377 1.00 98.31 170 PHE A O 1
ATOM 1263 N N . LEU A 1 171 ? -16.491 -4.571 9.295 1.00 97.25 171 LEU A N 1
ATOM 1264 C CA . LEU A 1 171 ? -16.239 -3.123 9.275 1.00 97.25 171 LEU A CA 1
ATOM 1265 C C . LEU A 1 171 ? -15.501 -2.658 10.534 1.00 97.25 171 LEU A C 1
ATOM 1267 O O . LEU A 1 171 ? -15.660 -3.233 11.607 1.00 97.25 171 LEU A O 1
ATOM 1271 N N . SER A 1 172 ? -14.712 -1.585 10.427 1.00 94.25 172 SER A N 1
ATOM 1272 C CA . SER A 1 172 ? -14.043 -0.963 11.575 1.00 94.25 172 SER A CA 1
ATOM 1273 C C . SER A 1 172 ? -14.107 0.559 11.482 1.00 94.25 172 SER A C 1
ATOM 1275 O O . SER A 1 172 ? -13.848 1.136 10.432 1.00 94.25 172 SER A O 1
ATOM 1277 N N . GLY A 1 173 ? -14.462 1.216 12.586 1.00 88.38 173 GLY A N 1
ATOM 1278 C CA . GLY A 1 173 ? -14.646 2.668 12.647 1.00 88.38 173 GLY A CA 1
ATOM 1279 C C . GLY A 1 173 ? -13.453 3.416 13.242 1.00 88.38 173 GLY A C 1
ATOM 1280 O O . GLY A 1 173 ? -12.428 2.827 13.602 1.00 88.38 173 GLY A O 1
ATOM 1281 N N . SER A 1 174 ? -13.629 4.730 13.400 1.00 85.19 174 SER A N 1
ATOM 1282 C CA . SER A 1 174 ? -12.791 5.575 14.270 1.00 85.19 174 SER A CA 1
ATOM 1283 C C . SER A 1 174 ? -13.411 5.789 15.663 1.00 85.19 174 SER A C 1
ATOM 1285 O O . SER A 1 174 ? -12.738 6.315 16.543 1.00 85.19 174 SER A O 1
ATOM 1287 N N . GLY A 1 175 ? -14.659 5.361 15.873 1.00 89.19 175 GLY A N 1
ATOM 1288 C CA . GLY A 1 175 ? -15.347 5.361 17.163 1.00 89.19 175 GLY A CA 1
ATOM 1289 C C . GLY A 1 175 ? -16.628 4.518 17.123 1.00 89.19 175 GLY A C 1
ATOM 1290 O O . GLY A 1 175 ? -17.173 4.296 16.039 1.00 89.19 175 GLY A O 1
ATOM 1291 N N . LEU A 1 176 ? -17.081 4.028 18.277 1.00 94.00 176 LEU A N 1
ATOM 1292 C CA . LEU A 1 176 ? -18.303 3.238 18.458 1.00 94.00 176 LEU A CA 1
ATOM 1293 C C . LEU A 1 176 ? -19.001 3.643 19.768 1.00 94.00 176 LEU A C 1
ATOM 1295 O O . LEU A 1 176 ? -18.375 3.590 20.827 1.00 94.00 176 LEU A O 1
ATOM 1299 N N . THR A 1 177 ? -20.287 4.000 19.709 1.00 93.31 177 THR A N 1
ATOM 1300 C CA . THR A 1 177 ? -21.139 4.220 20.898 1.00 93.31 177 THR A CA 1
ATOM 1301 C C . THR A 1 177 ? -22.464 3.466 20.792 1.00 93.31 177 THR A C 1
ATOM 1303 O O . THR A 1 177 ? -22.908 3.130 19.695 1.00 93.31 177 THR A O 1
ATOM 1306 N N . SER A 1 178 ? -23.121 3.234 21.922 1.00 93.00 178 SER A N 1
ATOM 1307 C CA . SER A 1 178 ? -24.476 2.671 21.996 1.00 93.00 178 SER A CA 1
ATOM 1308 C C . SER A 1 178 ? -25.550 3.611 21.423 1.00 93.00 178 SER A C 1
ATOM 1310 O O . SER A 1 178 ? -26.505 3.142 20.813 1.00 93.00 178 SER A O 1
ATOM 1312 N N . ASP A 1 179 ? -25.382 4.935 21.522 1.00 91.31 179 ASP A N 1
ATOM 1313 C CA . ASP A 1 179 ? -26.342 5.912 20.974 1.00 91.31 179 ASP A CA 1
ATOM 1314 C C . ASP A 1 179 ? -26.279 6.063 19.441 1.00 91.31 179 ASP A C 1
ATOM 1316 O O . ASP A 1 179 ? -27.299 6.296 18.789 1.00 91.31 179 ASP A O 1
ATOM 1320 N N . ARG A 1 180 ? -25.076 6.006 18.845 1.00 91.94 180 ARG A N 1
ATOM 1321 C CA . ARG A 1 180 ? -24.859 6.308 17.412 1.00 91.94 180 ARG A CA 1
ATOM 1322 C C . ARG A 1 180 ? -24.320 5.139 16.597 1.00 91.94 180 ARG A C 1
ATOM 1324 O O . ARG A 1 180 ? -24.349 5.221 15.370 1.00 91.94 180 ARG A O 1
ATOM 1331 N N . GLY A 1 181 ? -23.866 4.062 17.223 1.00 94.44 181 GLY A N 1
ATOM 1332 C CA . GLY A 1 181 ? -23.246 2.934 16.539 1.00 94.44 181 GLY A CA 1
ATOM 1333 C C . GLY A 1 181 ? -21.844 3.283 16.041 1.00 94.44 181 GLY A C 1
ATOM 1334 O O . GLY A 1 181 ? -21.117 4.065 16.661 1.00 94.44 181 GLY A O 1
ATOM 1335 N N . LEU A 1 182 ? -21.438 2.677 14.928 1.00 95.81 182 LEU A N 1
ATOM 1336 C CA . LEU A 1 182 ? -20.109 2.866 14.356 1.00 95.81 182 LEU A CA 1
ATOM 1337 C C . LEU A 1 182 ? -20.011 4.227 13.653 1.00 95.81 182 LEU A C 1
ATOM 1339 O O . LEU A 1 182 ? -20.911 4.619 12.907 1.00 95.81 182 LEU A O 1
ATOM 1343 N N . SER A 1 183 ? -18.901 4.938 13.851 1.00 92.50 183 SER A N 1
ATOM 1344 C CA . SER A 1 183 ? -18.651 6.253 13.254 1.00 92.50 183 SER A CA 1
ATOM 1345 C C . SER A 1 183 ? -17.243 6.387 12.661 1.00 92.50 183 SER A C 1
ATOM 1347 O O . SER A 1 183 ? -16.292 5.696 13.047 1.00 92.50 183 SER A O 1
ATOM 1349 N N . THR A 1 184 ? -17.101 7.304 11.703 1.00 88.88 184 THR A N 1
ATOM 1350 C CA . THR A 1 184 ? -15.813 7.743 11.161 1.00 88.88 184 THR A CA 1
ATOM 1351 C C . THR A 1 184 ? -15.778 9.257 10.917 1.00 88.88 184 THR A C 1
ATOM 1353 O O . THR A 1 184 ? -16.801 9.935 10.795 1.00 88.88 184 THR A O 1
ATOM 1356 N N . ALA A 1 185 ? -14.572 9.815 10.833 1.00 82.69 185 ALA A N 1
ATOM 1357 C CA . ALA A 1 185 ? -14.353 11.251 10.671 1.00 82.69 185 ALA A CA 1
ATOM 1358 C C . ALA A 1 185 ? -14.507 11.751 9.216 1.00 82.69 185 ALA A C 1
ATOM 1360 O O . ALA A 1 185 ? -14.532 12.961 8.994 1.00 82.69 185 ALA A O 1
ATOM 1361 N N . ASN A 1 186 ? -14.637 10.854 8.228 1.00 85.38 186 ASN A N 1
ATOM 1362 C CA . ASN A 1 186 ? -14.723 11.207 6.808 1.00 85.38 186 ASN A CA 1
ATOM 1363 C C . ASN A 1 186 ? -16.069 10.834 6.160 1.00 85.38 186 ASN A C 1
ATOM 1365 O O . ASN A 1 186 ? -16.489 9.681 6.199 1.00 85.38 186 ASN A O 1
ATOM 1369 N N . MET A 1 187 ? -16.707 11.798 5.487 1.00 86.38 187 MET A N 1
ATOM 1370 C CA . MET A 1 187 ? -18.002 11.603 4.823 1.00 86.38 187 MET A CA 1
ATOM 1371 C C . MET A 1 187 ? -17.961 10.603 3.656 1.00 86.38 187 MET A C 1
ATOM 1373 O O . MET A 1 187 ? -18.939 9.894 3.443 1.00 86.38 187 MET A O 1
ATOM 1377 N N . LEU A 1 188 ? -16.859 10.541 2.899 1.00 89.31 188 LEU A N 1
ATOM 1378 C CA . LEU A 1 188 ? -16.739 9.664 1.729 1.00 89.31 188 LEU A CA 1
ATOM 1379 C C . LEU A 1 188 ? -16.497 8.213 2.150 1.00 89.31 188 LEU A C 1
ATOM 1381 O O . LEU A 1 188 ? -17.158 7.322 1.624 1.00 89.31 188 LEU A O 1
ATOM 1385 N N . SER A 1 189 ? -15.623 7.985 3.137 1.00 91.00 189 SER A N 1
ATOM 1386 C CA . SER A 1 189 ? -15.451 6.659 3.746 1.00 91.00 189 SER A CA 1
ATOM 1387 C C . SER A 1 189 ? -16.780 6.191 4.361 1.00 91.00 189 SER A C 1
ATOM 1389 O O . SER A 1 189 ? -17.255 5.114 4.021 1.00 91.00 189 SER A O 1
ATOM 1391 N N . ALA A 1 190 ? -17.477 7.060 5.109 1.00 93.56 190 ALA A N 1
ATOM 1392 C CA . ALA A 1 190 ? -18.800 6.758 5.666 1.00 93.56 190 ALA A CA 1
ATOM 1393 C C . ALA A 1 190 ? -19.879 6.438 4.615 1.00 93.56 190 ALA A C 1
ATOM 1395 O O . ALA A 1 190 ? -20.798 5.670 4.893 1.00 93.56 190 ALA A O 1
ATOM 1396 N N . SER A 1 191 ? -19.803 7.040 3.425 1.00 94.44 191 SER A N 1
ATOM 1397 C CA . SER A 1 191 ? -20.733 6.766 2.323 1.00 94.44 191 SER A CA 1
ATOM 1398 C C . SER A 1 191 ? -20.526 5.354 1.766 1.00 94.44 191 SER A C 1
ATOM 1400 O O . SER A 1 191 ? -21.489 4.599 1.621 1.00 94.44 191 SER A O 1
ATOM 1402 N N . VAL A 1 192 ? -19.265 4.954 1.557 1.00 96.31 192 VAL A N 1
ATOM 1403 C CA . VAL A 1 192 ? -18.931 3.591 1.119 1.00 96.31 192 VAL A CA 1
ATOM 1404 C C . VAL A 1 192 ? -19.221 2.569 2.214 1.00 96.31 192 VAL A C 1
ATOM 1406 O O . VAL A 1 192 ? -19.831 1.553 1.910 1.00 96.31 192 VAL A O 1
ATOM 1409 N N . ASP A 1 193 ? -18.895 2.838 3.480 1.00 96.19 193 ASP A N 1
ATOM 1410 C CA . ASP A 1 193 ? -19.166 1.912 4.590 1.00 96.19 193 ASP A CA 1
ATOM 1411 C C . ASP A 1 193 ? -20.664 1.566 4.708 1.00 96.19 193 ASP A C 1
ATOM 1413 O O . ASP A 1 193 ? -21.019 0.410 4.933 1.00 96.19 193 ASP A O 1
ATOM 1417 N N . ARG A 1 194 ? -21.565 2.527 4.457 1.00 96.69 194 ARG A N 1
ATOM 1418 C CA . ARG A 1 194 ? -23.017 2.270 4.383 1.00 96.69 194 ARG A CA 1
ATOM 1419 C C . ARG A 1 194 ? -23.404 1.399 3.185 1.00 96.69 194 ARG A C 1
ATOM 1421 O O . ARG A 1 194 ? -24.293 0.562 3.312 1.00 96.69 194 ARG A O 1
ATOM 1428 N N . ALA A 1 195 ? -22.751 1.567 2.035 1.00 96.31 195 ALA A N 1
ATOM 1429 C CA . ALA A 1 195 ? -22.959 0.699 0.875 1.00 96.31 195 ALA A CA 1
ATOM 1430 C C . ALA A 1 195 ? -22.416 -0.726 1.122 1.00 96.31 195 ALA A C 1
ATOM 1432 O O . ALA A 1 195 ? -23.041 -1.699 0.702 1.00 96.31 195 ALA A O 1
ATOM 1433 N N . LEU A 1 196 ? -21.312 -0.861 1.871 1.00 96.75 196 LEU A N 1
ATOM 1434 C CA . LEU A 1 196 ? -20.793 -2.147 2.345 1.00 96.75 196 LEU A CA 1
ATOM 1435 C C . LEU A 1 196 ? -21.824 -2.838 3.262 1.00 96.75 196 LEU A C 1
ATOM 1437 O O . LEU A 1 196 ? -22.170 -3.989 2.998 1.00 96.75 196 LEU A O 1
ATOM 1441 N N . VAL A 1 197 ? -22.397 -2.128 4.249 1.00 96.62 197 VAL A N 1
ATOM 1442 C CA . VAL A 1 197 ? -23.515 -2.629 5.087 1.00 96.62 197 VAL A CA 1
ATOM 1443 C C . VAL A 1 197 ? -24.692 -3.108 4.235 1.00 96.62 197 VAL A C 1
ATOM 1445 O O . VAL A 1 197 ? -25.157 -4.230 4.411 1.00 96.62 197 VAL A O 1
ATOM 1448 N N . GLN A 1 198 ? -25.165 -2.286 3.292 1.00 95.62 198 GLN A N 1
ATOM 1449 C CA . GLN A 1 198 ? -26.343 -2.594 2.468 1.00 95.62 198 GLN A CA 1
ATOM 1450 C C . GLN A 1 198 ? -26.179 -3.839 1.580 1.00 95.62 198 GLN A C 1
ATOM 1452 O O . GLN A 1 198 ? -27.181 -4.408 1.142 1.00 95.62 198 GLN A O 1
ATOM 1457 N N . SER A 1 199 ? -24.942 -4.272 1.325 1.00 95.88 199 SER A N 1
ATOM 1458 C CA . SER A 1 199 ? -24.652 -5.487 0.558 1.00 95.88 199 SER A CA 1
ATOM 1459 C C . SER A 1 199 ? -24.664 -6.782 1.387 1.00 95.88 199 SER A C 1
ATOM 1461 O O . SER A 1 199 ? -24.665 -7.862 0.798 1.00 95.88 199 SER A O 1
ATOM 1463 N N . ALA A 1 200 ? -24.698 -6.717 2.724 1.00 96.62 200 ALA A N 1
ATOM 1464 C CA . ALA A 1 200 ? -24.582 -7.882 3.610 1.00 96.62 200 ALA A CA 1
ATOM 1465 C C . ALA A 1 200 ? -25.901 -8.310 4.281 1.00 96.62 200 ALA A C 1
ATOM 1467 O O . ALA A 1 200 ? -26.904 -7.597 4.247 1.00 96.62 200 ALA A O 1
ATOM 1468 N N . ALA A 1 201 ? -25.896 -9.502 4.890 1.00 95.38 201 ALA A N 1
ATOM 1469 C CA . ALA A 1 201 ? -26.990 -10.018 5.717 1.00 95.38 201 ALA A CA 1
ATOM 1470 C C . ALA A 1 201 ? -26.685 -9.973 7.232 1.00 95.38 201 ALA A C 1
ATOM 1472 O O . ALA A 1 201 ? -27.603 -9.759 8.016 1.00 95.38 201 ALA A O 1
ATOM 1473 N N . GLU A 1 202 ? -25.421 -10.137 7.634 1.00 97.06 202 GLU A N 1
ATOM 1474 C CA . GLU A 1 202 ? -24.904 -9.947 9.001 1.00 97.06 202 GLU A CA 1
ATOM 1475 C C . GLU A 1 202 ? -23.818 -8.852 8.976 1.00 97.06 202 GLU A C 1
ATOM 1477 O O . GLU A 1 202 ? -22.937 -8.862 8.110 1.00 97.06 202 GLU A O 1
ATOM 1482 N N . VAL A 1 203 ? -23.859 -7.904 9.918 1.00 98.06 203 VAL A N 1
ATOM 1483 C CA . VAL A 1 203 ? -22.814 -6.875 10.069 1.00 98.06 203 VAL A CA 1
ATOM 1484 C C . VAL A 1 203 ? -21.982 -7.178 11.308 1.00 98.06 203 VAL A C 1
ATOM 1486 O O . VAL A 1 203 ? -22.497 -7.217 12.428 1.00 98.06 203 VAL A O 1
ATOM 1489 N N . VAL A 1 204 ? -20.681 -7.360 11.093 1.00 98.12 204 VAL A N 1
ATOM 1490 C CA . VAL A 1 204 ? -19.690 -7.650 12.127 1.00 98.12 204 VAL A CA 1
ATOM 1491 C C . VAL A 1 204 ? -18.775 -6.438 12.281 1.00 98.12 204 VAL A C 1
ATOM 1493 O O . VAL A 1 204 ? -17.969 -6.116 11.406 1.00 98.12 204 VAL A O 1
ATOM 1496 N N . VAL A 1 205 ? -18.896 -5.748 13.408 1.00 97.81 205 VAL A N 1
ATOM 1497 C CA . VAL A 1 205 ? -18.049 -4.604 13.750 1.00 97.81 205 VAL A CA 1
ATOM 1498 C C . VAL A 1 205 ? -16.815 -5.089 14.501 1.00 97.81 205 VAL A C 1
ATOM 1500 O O . VAL A 1 205 ? -16.923 -5.801 15.495 1.00 97.81 205 VAL A O 1
ATOM 1503 N N . LEU A 1 206 ? -15.637 -4.682 14.031 1.00 96.94 206 LEU A N 1
ATOM 1504 C CA . LEU A 1 206 ? -14.343 -4.953 14.652 1.00 96.94 206 LEU A CA 1
ATOM 1505 C C . LEU A 1 206 ? -13.826 -3.664 15.295 1.00 96.94 206 LEU A C 1
ATOM 1507 O O . LEU A 1 206 ? -13.434 -2.729 14.586 1.00 96.94 206 LEU A O 1
ATOM 1511 N N . ALA A 1 207 ? -13.812 -3.588 16.622 1.00 93.12 207 ALA A N 1
ATOM 1512 C CA . ALA A 1 207 ? -13.374 -2.397 17.343 1.00 93.12 207 ALA A CA 1
ATOM 1513 C C . ALA A 1 207 ? -12.575 -2.779 18.589 1.00 93.12 207 ALA A C 1
ATOM 1515 O O . ALA A 1 207 ? -13.048 -3.563 19.396 1.00 93.12 207 ALA A O 1
ATOM 1516 N N . ASP A 1 208 ? -11.376 -2.212 18.730 1.00 90.50 208 ASP A N 1
ATOM 1517 C CA . ASP A 1 208 ? -10.599 -2.294 19.969 1.00 90.50 208 ASP A CA 1
ATOM 1518 C C . ASP A 1 208 ? -11.156 -1.353 21.052 1.00 90.50 208 ASP A C 1
ATOM 1520 O O . ASP A 1 208 ? -11.833 -0.367 20.728 1.00 90.50 208 ASP A O 1
ATOM 1524 N N . HIS A 1 209 ? -10.842 -1.632 22.324 1.00 86.81 209 HIS A N 1
ATOM 1525 C CA . HIS A 1 209 ? -11.351 -0.892 23.489 1.00 86.81 209 HIS A CA 1
ATOM 1526 C C . HIS A 1 209 ? -11.237 0.637 23.356 1.00 86.81 209 HIS A C 1
ATOM 1528 O O . HIS A 1 209 ? -12.145 1.364 23.761 1.00 86.81 209 HIS A O 1
ATOM 1534 N N . THR A 1 210 ? -10.180 1.147 22.706 1.00 81.81 210 THR A N 1
ATOM 1535 C CA . THR A 1 210 ? -9.930 2.594 22.553 1.00 81.81 210 THR A CA 1
ATOM 1536 C C . THR A 1 210 ? -11.016 3.326 21.753 1.00 81.81 210 THR A C 1
ATOM 1538 O O . THR A 1 210 ? -11.201 4.540 21.900 1.00 81.81 210 THR A O 1
ATOM 1541 N N . LYS A 1 211 ? -11.758 2.595 20.910 1.00 88.12 211 LYS A N 1
ATOM 1542 C CA . LYS A 1 211 ? -12.852 3.121 20.081 1.00 88.12 211 LYS A CA 1
ATOM 1543 C C . LYS A 1 211 ? -14.183 3.178 20.828 1.00 88.12 211 LYS A C 1
ATOM 1545 O O . LYS A 1 211 ? -15.063 3.936 20.414 1.00 88.12 211 LYS A O 1
ATOM 1550 N N . LEU A 1 212 ? -14.336 2.397 21.898 1.00 88.50 212 LEU A N 1
ATOM 1551 C CA . LEU A 1 212 ? -15.579 2.272 22.652 1.00 88.50 212 LEU A CA 1
ATOM 1552 C C . LEU A 1 212 ? -15.870 3.565 23.422 1.00 88.50 212 LEU A C 1
ATOM 1554 O O . LEU A 1 212 ? -15.003 4.161 24.063 1.00 88.50 212 LEU A O 1
ATOM 1558 N N . GLY A 1 213 ? -17.097 4.055 23.293 1.00 82.88 213 GLY A N 1
ATOM 1559 C CA . GLY A 1 213 ? -17.510 5.346 23.827 1.00 82.88 213 GLY A CA 1
ATOM 1560 C C . GLY A 1 213 ? -16.912 6.564 23.126 1.00 82.88 213 GLY A C 1
ATOM 1561 O O . GLY A 1 213 ? -17.075 7.682 23.619 1.00 82.88 213 GLY A O 1
ATOM 1562 N N . THR A 1 214 ? -16.225 6.393 21.995 1.00 84.12 214 THR A N 1
ATOM 1563 C CA . THR A 1 214 ? -15.734 7.507 21.176 1.00 84.12 214 THR A CA 1
ATOM 1564 C C . THR A 1 214 ? -16.677 7.748 20.004 1.00 84.12 214 THR A C 1
ATOM 1566 O O . THR A 1 214 ? -17.029 6.819 19.288 1.00 84.12 214 THR A O 1
ATOM 1569 N N . ASP A 1 215 ? -17.050 9.008 19.782 1.00 84.12 215 ASP A N 1
ATOM 1570 C CA . ASP A 1 215 ? -17.900 9.424 18.668 1.00 84.12 215 ASP A CA 1
ATOM 1571 C C . ASP A 1 215 ? -17.145 10.346 17.695 1.00 84.12 215 ASP A C 1
ATOM 1573 O O . ASP A 1 215 ? -16.239 11.098 18.076 1.00 84.12 215 ASP A O 1
ATOM 1577 N N . THR A 1 216 ? -17.520 10.284 16.419 1.00 83.44 216 THR A N 1
ATOM 1578 C CA . THR A 1 216 ? -16.938 11.070 15.326 1.00 83.44 216 THR A CA 1
ATOM 1579 C C . THR A 1 216 ? -18.031 11.569 14.372 1.00 83.44 216 THR A C 1
ATOM 1581 O O . THR A 1 216 ? -19.204 11.214 14.491 1.00 83.44 216 THR A O 1
ATOM 1584 N N . MET A 1 217 ? -17.682 12.464 13.443 1.00 81.56 217 MET A N 1
ATOM 1585 C CA . MET A 1 217 ? -18.678 13.259 12.705 1.00 81.56 217 MET A CA 1
ATOM 1586 C C . MET A 1 217 ? -19.739 12.414 11.972 1.00 81.56 217 MET A C 1
ATOM 1588 O O . MET A 1 217 ? -20.935 12.696 12.086 1.00 81.56 217 MET A O 1
ATOM 1592 N N . PHE A 1 218 ? -19.334 11.365 11.250 1.00 87.44 218 PHE A N 1
ATOM 1593 C CA . PHE A 1 218 ? -20.214 10.627 10.343 1.00 87.44 218 PHE A CA 1
ATOM 1594 C C . PHE A 1 218 ? -20.466 9.197 10.831 1.00 87.44 218 PHE A C 1
ATOM 1596 O O . PHE A 1 218 ? -19.583 8.346 10.791 1.00 87.44 218 PHE A O 1
ATOM 1603 N N . GLN A 1 219 ? -21.708 8.917 11.230 1.00 94.19 219 GLN A N 1
ATOM 1604 C CA . GLN A 1 219 ? -22.204 7.559 11.476 1.00 94.19 219 GLN A CA 1
ATOM 1605 C C . GLN A 1 219 ? -22.075 6.702 10.206 1.00 94.19 219 GLN A C 1
ATOM 1607 O O . GLN A 1 219 ? -22.496 7.130 9.125 1.00 94.19 219 GLN A O 1
ATOM 1612 N N . THR A 1 220 ? -21.523 5.499 10.333 1.00 95.19 220 THR A N 1
ATOM 1613 C CA . THR A 1 220 ? -21.356 4.518 9.250 1.00 95.19 220 THR A CA 1
ATOM 1614 C C . THR A 1 220 ? -22.326 3.347 9.395 1.00 95.19 220 THR A C 1
ATOM 1616 O O . THR A 1 220 ? -22.934 2.947 8.405 1.00 95.19 220 THR A O 1
ATOM 1619 N N . VAL A 1 221 ? -22.542 2.868 10.624 1.00 96.38 221 VAL A N 1
ATOM 1620 C CA . VAL A 1 221 ? -23.480 1.786 10.963 1.00 96.38 221 VAL A CA 1
ATOM 1621 C C . VAL A 1 221 ? -24.291 2.218 12.183 1.00 96.38 221 VAL A C 1
ATOM 1623 O O . VAL A 1 221 ? -23.703 2.557 13.206 1.00 96.38 221 VAL A O 1
ATOM 1626 N N . ALA A 1 222 ? -25.620 2.230 12.086 1.00 95.31 222 ALA A N 1
ATOM 1627 C CA . ALA A 1 222 ? -26.492 2.483 13.235 1.00 95.31 222 ALA A CA 1
ATOM 1628 C C . ALA A 1 222 ? -26.551 1.244 14.161 1.00 95.31 222 ALA A C 1
ATOM 1630 O O . ALA A 1 222 ? -26.337 0.137 13.659 1.00 95.31 222 ALA A O 1
ATOM 1631 N N . PRO A 1 223 ? -26.792 1.390 15.482 1.00 93.94 223 PRO A N 1
ATOM 1632 C CA . PRO A 1 223 ? -26.681 0.277 16.435 1.00 93.94 223 PRO A CA 1
ATOM 1633 C C . PRO A 1 223 ? -27.571 -0.924 16.093 1.00 93.94 223 PRO A C 1
ATOM 1635 O O . PRO A 1 223 ? -27.124 -2.064 16.166 1.00 93.94 223 PRO A O 1
ATOM 1638 N N . ASP A 1 224 ? -28.790 -0.657 15.624 1.00 94.69 224 ASP A N 1
ATOM 1639 C CA . ASP A 1 224 ? -29.803 -1.631 15.201 1.00 94.69 224 ASP A CA 1
ATOM 1640 C C . ASP A 1 224 ? -29.389 -2.485 13.990 1.00 94.69 224 ASP A C 1
ATOM 1642 O O . ASP A 1 224 ? -29.967 -3.544 13.747 1.00 94.69 224 ASP A O 1
ATOM 1646 N N . LEU A 1 225 ? -28.373 -2.047 13.240 1.00 96.19 225 LEU A N 1
ATOM 1647 C CA . LEU A 1 225 ? -27.792 -2.792 12.123 1.00 96.19 225 LEU A CA 1
ATOM 1648 C C . LEU A 1 225 ? -26.552 -3.606 12.528 1.00 96.19 225 LEU A C 1
ATOM 1650 O O . LEU A 1 225 ? -26.087 -4.416 11.728 1.00 96.19 225 LEU A O 1
ATOM 1654 N N . ILE A 1 226 ? -25.997 -3.415 13.732 1.00 97.31 226 ILE A N 1
ATOM 1655 C CA . ILE A 1 226 ? -24.814 -4.146 14.208 1.00 97.31 226 ILE A CA 1
ATOM 1656 C C . ILE A 1 226 ? -25.257 -5.504 14.760 1.00 97.31 226 ILE A C 1
ATOM 1658 O O . ILE A 1 226 ? -25.698 -5.622 15.897 1.00 97.31 226 ILE A O 1
ATOM 1662 N N . THR A 1 227 ? -25.100 -6.567 13.973 1.00 97.19 227 THR A N 1
ATOM 1663 C CA . THR A 1 227 ? -25.442 -7.924 14.429 1.00 97.19 227 THR A CA 1
ATOM 1664 C C . THR A 1 227 ? -24.442 -8.443 15.465 1.00 97.19 227 THR A C 1
ATOM 1666 O O . THR A 1 227 ? -24.822 -9.126 16.418 1.00 97.19 227 THR A O 1
ATOM 1669 N N . ARG A 1 228 ? -23.153 -8.123 15.285 1.00 97.19 228 ARG A N 1
ATOM 1670 C CA . ARG A 1 228 ? -22.053 -8.603 16.129 1.00 97.19 228 ARG A CA 1
ATOM 1671 C C . ARG A 1 228 ? -20.997 -7.527 16.350 1.00 97.19 228 ARG A C 1
ATOM 1673 O O . ARG A 1 228 ? -20.600 -6.842 15.409 1.00 97.19 228 ARG A O 1
ATOM 1680 N N . LEU A 1 229 ? -20.481 -7.453 17.572 1.00 97.06 229 LEU A N 1
ATOM 1681 C CA . LEU A 1 229 ? -19.280 -6.702 17.927 1.00 97.06 229 LEU A CA 1
ATOM 1682 C C . LEU A 1 229 ? -18.173 -7.679 18.334 1.00 97.06 229 LEU A C 1
ATOM 1684 O O . LEU A 1 229 ? -18.378 -8.520 19.207 1.00 97.06 229 LEU A O 1
ATOM 1688 N N . VAL A 1 230 ? -16.994 -7.539 17.732 1.00 96.94 230 VAL A N 1
ATOM 1689 C CA . VAL A 1 230 ? -15.765 -8.223 18.146 1.00 96.94 230 VAL A CA 1
ATOM 1690 C C . VAL A 1 230 ? -14.803 -7.178 18.705 1.00 96.94 230 VAL A C 1
ATOM 1692 O O . VAL A 1 230 ? -14.425 -6.236 18.003 1.00 96.94 230 VAL A O 1
ATOM 1695 N N . THR A 1 231 ? -14.443 -7.347 19.974 1.00 94.75 231 THR A N 1
ATOM 1696 C CA . THR A 1 231 ? -13.609 -6.431 20.768 1.00 94.75 231 THR A CA 1
ATOM 1697 C C . THR A 1 231 ? -12.665 -7.231 21.654 1.00 94.75 231 THR A C 1
ATOM 1699 O O . THR A 1 231 ? -12.943 -8.384 21.973 1.00 94.75 231 THR A O 1
ATOM 1702 N N . ASP A 1 232 ? -11.552 -6.637 22.060 1.00 91.38 232 ASP A N 1
ATOM 1703 C CA . ASP A 1 232 ? -10.738 -7.138 23.163 1.00 91.38 232 ASP A CA 1
ATOM 1704 C C . ASP A 1 232 ? -11.381 -6.800 24.525 1.00 91.38 232 ASP A C 1
ATOM 1706 O O . ASP A 1 232 ? -12.396 -6.097 24.589 1.00 91.38 232 ASP A O 1
ATOM 1710 N N . GLU A 1 233 ? -10.830 -7.352 25.608 1.00 85.12 233 GLU A N 1
ATOM 1711 C CA . GLU A 1 233 ? -11.319 -7.177 26.981 1.00 85.12 233 GLU A CA 1
ATOM 1712 C C . GLU A 1 233 ? -10.807 -5.851 27.593 1.00 85.12 233 GLU A C 1
ATOM 1714 O O . GLU A 1 233 ? -9.595 -5.709 27.776 1.00 85.12 233 GLU A O 1
ATOM 1719 N N . PRO A 1 234 ? -11.681 -4.874 27.930 1.00 77.81 234 PRO A N 1
ATOM 1720 C CA . PRO A 1 234 ? -11.241 -3.568 28.424 1.00 77.81 234 PRO A CA 1
ATOM 1721 C C . PRO A 1 234 ? -10.465 -3.646 29.742 1.00 77.81 234 PRO A C 1
ATOM 1723 O O . PRO A 1 234 ? -10.824 -4.386 30.661 1.00 77.81 234 PRO A O 1
ATOM 1726 N N . ALA A 1 235 ? -9.423 -2.823 29.871 1.00 72.19 235 ALA A N 1
ATOM 1727 C CA . ALA A 1 235 ? -8.558 -2.845 31.045 1.00 72.19 235 ALA A CA 1
ATOM 1728 C C . ALA A 1 235 ? -9.290 -2.380 32.330 1.00 72.19 235 ALA A C 1
ATOM 1730 O O . ALA A 1 235 ? -10.104 -1.450 32.277 1.00 72.19 235 ALA A O 1
ATOM 1731 N N . PRO A 1 236 ? -8.969 -2.943 33.516 1.00 66.44 236 PRO A N 1
ATOM 1732 C CA . PRO A 1 236 ? -9.527 -2.488 34.791 1.00 66.44 236 PRO A CA 1
ATOM 1733 C C . PRO A 1 236 ? -9.278 -0.990 35.037 1.00 66.44 236 PRO A C 1
ATOM 1735 O O . PRO A 1 236 ? -8.154 -0.565 35.305 1.00 66.44 236 PRO A O 1
ATOM 1738 N N . GLY A 1 237 ? -10.349 -0.1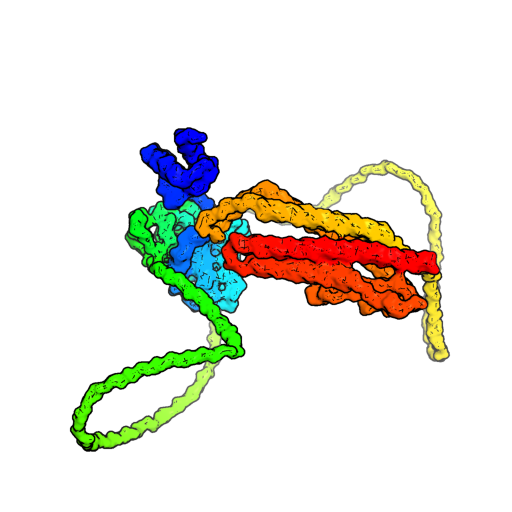96 34.944 1.00 63.88 237 GLY A N 1
ATOM 1739 C CA . GLY A 1 237 ? -10.321 1.272 34.985 1.00 63.88 237 GLY A CA 1
ATOM 1740 C C . GLY A 1 237 ? -10.984 1.948 33.777 1.00 63.88 237 GLY A C 1
ATOM 1741 O O . GLY A 1 237 ? -11.280 3.139 33.840 1.00 63.88 237 GLY A O 1
ATOM 1742 N N . GLU A 1 238 ? -11.280 1.217 32.699 1.00 71.12 238 GLU A N 1
ATOM 1743 C CA . GLU A 1 238 ? -11.972 1.751 31.515 1.00 71.12 238 GLU A CA 1
ATOM 1744 C C . GLU A 1 238 ? -13.504 1.626 31.610 1.00 71.12 238 GLU A C 1
ATOM 1746 O O . GLU A 1 238 ? -14.176 1.074 30.740 1.00 71.12 238 GLU A O 1
ATOM 1751 N N . GLU A 1 239 ? -14.075 2.192 32.679 1.00 78.38 239 GLU A N 1
ATOM 1752 C CA . GLU A 1 239 ? -15.514 2.142 33.005 1.00 78.38 239 GLU A CA 1
ATOM 1753 C C . GLU A 1 239 ? -16.418 2.572 31.834 1.00 78.38 239 GLU A C 1
ATOM 1755 O O . GLU A 1 239 ? -17.479 1.986 31.617 1.00 78.38 239 GLU A O 1
ATOM 1760 N N . ARG A 1 240 ? -15.979 3.547 31.023 1.00 79.44 240 ARG A N 1
ATOM 1761 C CA . ARG A 1 240 ? -16.695 3.993 29.816 1.00 79.44 240 ARG A CA 1
ATOM 1762 C C . ARG A 1 240 ? -16.801 2.893 28.757 1.00 79.44 240 ARG A C 1
ATOM 1764 O O . ARG A 1 240 ? -17.874 2.716 28.191 1.00 79.44 240 ARG A O 1
ATOM 1771 N N . ALA A 1 241 ? -15.719 2.156 28.503 1.00 82.88 241 ALA A N 1
ATOM 1772 C CA . ALA A 1 241 ? -15.711 1.073 27.523 1.00 82.88 241 ALA A CA 1
ATOM 1773 C C . ALA A 1 241 ? -16.631 -0.070 27.978 1.00 82.88 241 ALA A C 1
ATOM 1775 O O . ALA A 1 241 ? -17.479 -0.518 27.211 1.00 82.88 241 ALA A O 1
ATOM 1776 N N . ALA A 1 242 ? -16.542 -0.464 29.253 1.00 84.69 242 ALA A N 1
ATOM 1777 C CA . ALA A 1 242 ? -17.430 -1.465 29.848 1.00 84.69 242 ALA A CA 1
ATOM 1778 C C . ALA A 1 242 ? -18.917 -1.048 29.812 1.00 84.69 242 ALA A C 1
ATOM 1780 O O . ALA A 1 242 ? -19.778 -1.868 29.496 1.00 84.69 242 ALA A O 1
ATOM 1781 N N . THR A 1 243 ? -19.221 0.228 30.075 1.00 88.44 243 THR A N 1
ATOM 1782 C CA . THR A 1 243 ? -20.595 0.766 30.021 1.00 88.44 243 THR A CA 1
ATOM 1783 C C . THR A 1 243 ? -21.176 0.709 28.606 1.00 88.44 243 THR A C 1
ATOM 1785 O O . THR A 1 243 ? -22.317 0.296 28.423 1.00 88.44 243 THR A O 1
ATOM 1788 N N . GLU A 1 244 ? -20.387 1.081 27.597 1.00 90.56 244 GLU A N 1
ATOM 1789 C CA . GLU A 1 244 ? -20.818 1.070 26.192 1.00 90.56 244 GLU A CA 1
ATOM 1790 C C . GLU A 1 244 ? -20.985 -0.359 25.652 1.00 90.56 244 GLU A C 1
ATOM 1792 O O . GLU A 1 244 ? -21.902 -0.609 24.872 1.00 90.56 244 GLU A O 1
ATOM 1797 N N . LEU A 1 245 ? -20.171 -1.322 26.112 1.00 90.62 245 LEU A N 1
ATOM 1798 C CA . LEU A 1 245 ? -20.401 -2.746 25.836 1.00 90.62 245 LEU A CA 1
ATOM 1799 C C . LEU A 1 245 ? -21.725 -3.226 26.441 1.00 90.62 245 LEU A C 1
ATOM 1801 O O . LEU A 1 245 ? -22.512 -3.848 25.734 1.00 90.62 245 LEU A O 1
ATOM 1805 N N . GLN A 1 246 ? -22.010 -2.916 27.710 1.00 91.06 246 GLN A N 1
ATOM 1806 C CA . GLN A 1 246 ? -23.282 -3.317 28.321 1.00 91.06 246 GLN A CA 1
ATOM 1807 C C . GLN A 1 246 ? -24.477 -2.708 27.573 1.00 91.06 246 GLN A C 1
ATOM 1809 O O . GLN A 1 246 ? -25.403 -3.430 27.221 1.00 91.06 246 GLN A O 1
ATOM 1814 N N . ALA A 1 247 ? -24.423 -1.416 27.241 1.00 92.31 247 ALA A N 1
ATOM 1815 C CA . ALA A 1 247 ? -25.495 -0.742 26.513 1.00 92.31 247 ALA A CA 1
ATOM 1816 C C . ALA A 1 247 ? -25.713 -1.302 25.090 1.00 92.31 247 ALA A C 1
ATOM 1818 O O . ALA A 1 247 ? -26.854 -1.410 24.646 1.00 92.31 247 ALA A O 1
ATOM 1819 N N . LEU A 1 248 ? -24.652 -1.716 24.382 1.00 92.50 248 LEU A N 1
ATOM 1820 C CA . LEU A 1 248 ? -24.774 -2.414 23.093 1.00 92.50 248 LEU A CA 1
ATOM 1821 C C . LEU A 1 248 ? -25.356 -3.833 23.252 1.00 92.50 248 LEU A C 1
ATOM 1823 O O . LEU A 1 248 ? -26.177 -4.252 22.435 1.00 92.50 248 LEU A O 1
ATOM 1827 N N . ALA A 1 249 ? -24.991 -4.563 24.311 1.00 93.00 249 ALA A N 1
ATOM 1828 C CA . ALA A 1 249 ? -25.579 -5.871 24.612 1.00 93.00 249 ALA A CA 1
ATOM 1829 C C . ALA A 1 249 ? -27.075 -5.766 24.967 1.00 93.00 249 ALA A C 1
ATOM 1831 O O . ALA A 1 249 ? -27.873 -6.572 24.489 1.00 93.00 249 ALA A O 1
ATOM 1832 N N . ASP A 1 250 ? -27.468 -4.742 25.730 1.00 92.88 250 ASP A N 1
ATOM 1833 C CA . ASP A 1 250 ? -28.863 -4.459 26.097 1.00 92.88 250 ASP A CA 1
ATOM 1834 C C . ASP A 1 250 ? -29.724 -4.078 24.873 1.00 92.88 250 ASP A C 1
ATOM 1836 O O . ASP A 1 250 ? -30.928 -4.335 24.851 1.00 92.88 250 ASP A O 1
ATOM 1840 N N . GLN A 1 251 ? -29.106 -3.521 23.824 1.00 92.69 251 GLN A N 1
ATOM 1841 C CA . GLN A 1 251 ? -29.726 -3.285 22.510 1.00 92.69 251 GLN A CA 1
ATOM 1842 C C . GLN A 1 251 ? -29.796 -4.546 21.621 1.00 92.69 251 GLN A C 1
ATOM 1844 O O . GLN A 1 251 ? -30.404 -4.505 20.552 1.00 92.69 251 GLN A O 1
ATOM 1849 N N . GLY A 1 252 ? -29.215 -5.671 22.052 1.00 91.06 252 GLY A N 1
ATOM 1850 C CA . GLY A 1 252 ? -29.249 -6.955 21.345 1.00 91.06 252 GLY A CA 1
ATOM 1851 C C . GLY A 1 252 ? -28.031 -7.263 20.467 1.00 91.06 252 GLY A C 1
ATOM 1852 O O . GLY A 1 252 ? -28.051 -8.267 19.754 1.00 91.06 252 GLY A O 1
ATOM 1853 N N . VAL A 1 253 ? -26.964 -6.455 20.511 1.00 95.31 253 VAL A N 1
ATOM 1854 C CA . VAL A 1 253 ? -25.730 -6.722 19.751 1.00 95.31 253 VAL A CA 1
ATOM 1855 C C . VAL A 1 253 ? -24.993 -7.928 20.342 1.00 95.31 253 VAL A C 1
ATOM 1857 O O . VAL A 1 253 ? -24.677 -7.957 21.532 1.00 95.31 253 VAL A O 1
ATOM 1860 N N . HIS A 1 254 ? -24.641 -8.921 19.518 1.00 95.62 254 HIS A N 1
ATOM 1861 C CA . HIS A 1 254 ? -23.853 -10.064 19.986 1.00 95.62 254 HIS A CA 1
ATOM 1862 C C . HIS A 1 254 ? -22.383 -9.678 20.207 1.00 95.62 254 HIS A C 1
ATOM 1864 O O . HIS A 1 254 ? -21.612 -9.552 19.256 1.00 95.62 254 HIS A O 1
ATOM 1870 N N . ILE A 1 255 ? -21.969 -9.530 21.465 1.00 95.31 255 ILE A N 1
ATOM 1871 C CA . ILE A 1 255 ? -20.580 -9.207 21.822 1.00 95.31 255 ILE A CA 1
ATOM 1872 C C . ILE A 1 255 ? -19.731 -10.481 21.887 1.00 95.31 255 ILE A C 1
ATOM 1874 O O . ILE A 1 255 ? -20.131 -11.488 22.465 1.00 95.31 255 ILE A O 1
ATOM 1878 N N . SER A 1 256 ? -18.556 -10.436 21.262 1.00 94.94 256 SER A N 1
ATOM 1879 C CA . SER A 1 256 ? -17.573 -11.521 21.196 1.00 94.94 256 SER A CA 1
ATOM 1880 C C . SER A 1 256 ? -16.217 -10.986 21.678 1.00 94.94 256 SER A C 1
ATOM 1882 O O . SER A 1 256 ? -15.601 -10.170 20.992 1.00 94.94 256 SER A O 1
ATOM 1884 N N . LEU A 1 257 ? -15.782 -11.405 22.872 1.00 92.94 257 LEU A N 1
ATOM 1885 C CA . LEU A 1 257 ? -14.547 -10.929 23.510 1.00 92.94 257 LEU A CA 1
ATOM 1886 C C . LEU A 1 257 ? -13.330 -11.746 23.057 1.00 92.94 257 LEU A C 1
ATOM 1888 O O . LEU A 1 257 ? -13.282 -12.963 23.241 1.00 92.94 257 LEU A O 1
ATOM 1892 N N . ALA A 1 258 ? -12.333 -11.068 22.496 1.00 89.31 258 ALA A N 1
ATOM 1893 C CA . ALA A 1 258 ? -11.062 -11.648 22.093 1.00 89.31 258 ALA A CA 1
ATOM 1894 C C . ALA A 1 258 ? -10.080 -11.673 23.275 1.00 89.31 258 ALA A C 1
ATOM 1896 O O . ALA A 1 258 ? -9.626 -10.630 23.744 1.00 89.31 258 ALA A O 1
ATOM 1897 N N . GLY A 1 259 ? -9.749 -12.876 23.752 1.00 74.56 259 GLY A N 1
ATOM 1898 C CA . GLY A 1 259 ? -8.815 -13.062 24.864 1.00 74.56 259 GLY A CA 1
ATOM 1899 C C . GLY A 1 259 ? -7.353 -12.738 24.501 1.00 74.56 259 GLY A C 1
ATOM 1900 O O . GLY A 1 259 ? -6.969 -12.829 23.330 1.00 74.56 259 GLY A O 1
ATOM 1901 N N . PRO A 1 260 ? -6.504 -12.404 25.492 1.00 55.78 260 PRO A N 1
ATOM 1902 C CA . PRO A 1 260 ? -5.114 -12.016 25.263 1.00 55.78 260 PRO A CA 1
ATOM 1903 C C . PRO A 1 260 ? -4.289 -13.170 24.673 1.00 55.78 260 PRO A C 1
ATOM 1905 O O . PRO A 1 260 ? -4.006 -14.171 25.337 1.00 55.78 260 PRO A O 1
ATOM 1908 N N . HIS A 1 261 ? -3.872 -13.027 23.413 1.00 47.41 261 HIS A N 1
ATOM 1909 C CA . HIS A 1 261 ? -3.080 -14.041 22.722 1.00 47.41 261 HIS A CA 1
ATOM 1910 C C . HIS A 1 261 ? -1.618 -14.019 23.197 1.00 47.41 261 HIS A C 1
ATOM 1912 O O . HIS A 1 261 ? -0.941 -12.992 23.128 1.00 47.41 261 HIS A O 1
ATOM 1918 N N . ALA A 1 262 ? -1.096 -15.167 23.637 1.00 34.34 262 ALA A N 1
ATOM 1919 C CA . ALA A 1 262 ? 0.335 -15.314 23.899 1.00 34.34 262 ALA A CA 1
ATOM 1920 C C . ALA A 1 262 ? 1.123 -15.105 22.588 1.00 34.34 262 ALA A C 1
ATOM 1922 O O . ALA A 1 262 ? 0.722 -15.654 21.562 1.00 34.34 262 ALA A O 1
ATOM 1923 N N . PRO A 1 263 ? 2.233 -14.342 22.577 1.00 31.03 263 PRO A N 1
ATOM 1924 C CA . PRO A 1 263 ? 2.900 -13.948 21.338 1.00 31.03 263 PRO A CA 1
ATOM 1925 C C . PRO A 1 263 ? 3.306 -15.166 20.504 1.00 31.03 263 PRO A C 1
ATOM 1927 O O . PRO A 1 263 ? 3.900 -16.116 21.023 1.00 31.03 263 PRO A O 1
ATOM 1930 N N . ALA A 1 264 ? 2.985 -15.114 19.207 1.00 33.31 264 ALA A N 1
ATOM 1931 C CA . ALA A 1 264 ? 3.141 -16.237 18.290 1.00 33.31 264 ALA A CA 1
ATOM 1932 C C . ALA A 1 264 ? 4.555 -16.848 18.380 1.00 33.31 264 ALA A C 1
ATOM 1934 O O . ALA A 1 264 ? 5.548 -16.109 18.392 1.00 33.31 264 ALA A O 1
ATOM 1935 N N . PRO A 1 265 ? 4.684 -18.189 18.441 1.00 28.73 265 PRO A N 1
ATOM 1936 C CA . PRO A 1 265 ? 5.976 -18.829 18.627 1.00 28.73 265 PRO A CA 1
ATOM 1937 C C . PRO A 1 265 ? 6.890 -18.483 17.453 1.00 28.73 265 PRO A C 1
ATOM 1939 O O . PRO A 1 265 ? 6.629 -18.892 16.319 1.00 28.73 265 PRO A O 1
ATOM 1942 N N . ARG A 1 266 ? 7.970 -17.737 17.742 1.00 29.44 266 ARG A N 1
ATOM 1943 C CA . ARG A 1 266 ? 8.994 -17.348 16.758 1.00 29.44 266 ARG A CA 1
ATOM 1944 C C . ARG A 1 266 ? 9.345 -18.558 15.885 1.00 29.44 266 ARG A C 1
ATOM 1946 O O . ARG A 1 266 ? 9.566 -19.637 16.451 1.00 29.44 266 ARG A O 1
ATOM 1953 N N . PRO A 1 267 ? 9.410 -18.413 14.546 1.00 29.75 267 PRO A N 1
ATOM 1954 C CA . PRO A 1 267 ? 9.727 -19.529 13.668 1.00 29.75 267 PRO A CA 1
ATOM 1955 C C . PRO A 1 267 ? 11.053 -20.128 14.125 1.00 29.75 267 PRO A C 1
ATOM 1957 O O . PRO A 1 267 ? 12.074 -19.441 14.145 1.00 29.75 267 PRO A O 1
ATOM 1960 N N . ARG A 1 268 ? 11.025 -21.394 14.565 1.00 29.77 268 ARG A N 1
ATOM 1961 C CA . ARG A 1 268 ? 12.225 -22.061 15.076 1.00 29.77 268 ARG A CA 1
ATOM 1962 C C . ARG A 1 268 ? 13.262 -22.057 13.966 1.00 29.77 268 ARG A C 1
ATOM 1964 O O . ARG A 1 268 ? 13.083 -22.754 12.965 1.00 29.77 268 ARG A O 1
ATOM 1971 N N . THR A 1 269 ? 14.341 -21.304 14.165 1.00 32.59 269 THR A N 1
ATOM 1972 C CA . THR A 1 269 ? 15.544 -21.410 13.350 1.00 32.59 269 THR A CA 1
ATOM 1973 C C . THR A 1 269 ? 15.936 -22.878 13.323 1.00 32.59 269 THR A C 1
ATOM 1975 O O . THR A 1 269 ? 16.261 -23.473 14.352 1.00 32.59 269 THR A O 1
ATOM 1978 N N . ARG A 1 270 ? 15.838 -23.502 12.145 1.00 32.22 270 ARG A N 1
ATOM 1979 C CA . ARG A 1 270 ? 16.454 -24.806 11.932 1.00 32.22 270 ARG A CA 1
ATOM 1980 C C . ARG A 1 270 ? 17.951 -24.566 12.006 1.00 32.22 270 ARG A C 1
ATOM 1982 O O . ARG A 1 270 ? 18.528 -24.095 11.031 1.00 32.22 270 ARG A O 1
ATOM 1989 N N . ASP A 1 271 ? 18.550 -24.890 13.146 1.00 32.44 271 ASP A N 1
ATOM 1990 C CA . ASP A 1 271 ? 19.997 -25.020 13.253 1.00 32.44 271 ASP A CA 1
ATOM 1991 C C . ASP A 1 271 ? 20.445 -26.041 12.205 1.00 32.44 271 ASP A C 1
ATOM 1993 O O . ASP A 1 271 ? 20.288 -27.255 12.374 1.00 32.44 271 ASP A O 1
ATOM 1997 N N . VAL A 1 272 ? 20.983 -25.542 11.090 1.00 40.22 272 VAL A N 1
ATOM 1998 C CA . VAL A 1 272 ? 21.664 -26.356 10.083 1.00 40.22 272 VAL A CA 1
ATOM 1999 C C . VAL A 1 272 ? 23.017 -26.726 10.681 1.00 40.22 272 VAL A C 1
ATOM 2001 O O . VAL A 1 272 ? 24.046 -26.119 10.396 1.00 40.22 272 VAL A O 1
ATOM 2004 N N . GLY A 1 273 ? 22.978 -27.684 11.608 1.00 32.09 273 GLY A N 1
ATOM 2005 C CA . GLY A 1 273 ? 24.132 -28.119 12.378 1.00 32.09 273 GLY A CA 1
ATOM 2006 C C . GLY A 1 273 ? 25.244 -28.607 11.459 1.00 32.09 273 GLY A C 1
ATOM 2007 O O . GLY A 1 273 ? 25.104 -29.638 10.800 1.00 32.09 273 GLY A O 1
ATOM 2008 N N . LEU A 1 274 ? 26.355 -27.868 11.439 1.00 33.62 274 LEU A N 1
ATOM 2009 C CA . LEU A 1 274 ? 27.565 -28.241 10.712 1.00 33.62 274 LEU A CA 1
ATOM 2010 C C . LEU A 1 274 ? 28.009 -29.659 11.126 1.00 33.62 274 LEU A C 1
ATOM 2012 O O . LEU A 1 274 ? 28.156 -29.931 12.324 1.00 33.62 274 LEU A O 1
ATOM 2016 N N . PRO A 1 275 ? 28.227 -30.581 10.172 1.00 33.69 275 PRO A N 1
ATOM 2017 C CA . PRO A 1 275 ? 28.522 -31.968 10.498 1.00 33.69 275 PRO A CA 1
ATOM 2018 C C . PRO A 1 275 ? 29.957 -32.111 11.020 1.00 33.69 275 PRO A C 1
ATOM 2020 O O . PRO A 1 275 ? 30.904 -32.050 10.241 1.00 33.69 275 PRO A O 1
ATOM 2023 N N . GLY A 1 276 ? 30.130 -32.367 12.324 1.00 42.94 276 GLY A N 1
ATOM 2024 C CA . GLY A 1 276 ? 31.420 -32.861 12.830 1.00 42.94 276 GLY A CA 1
ATOM 2025 C C . GLY A 1 276 ? 31.910 -32.413 14.208 1.00 42.94 276 GLY A C 1
ATOM 2026 O O . GLY A 1 276 ? 33.105 -32.175 14.346 1.00 42.94 276 GLY A O 1
ATOM 2027 N N . GLN A 1 277 ? 31.074 -32.372 15.253 1.00 37.00 277 GLN A N 1
ATOM 2028 C CA . GLN A 1 277 ? 31.588 -32.416 16.635 1.00 37.00 277 GLN A CA 1
ATOM 2029 C C . GLN A 1 277 ? 30.857 -33.465 17.480 1.00 37.00 277 GLN A C 1
ATOM 2031 O O . GLN A 1 277 ? 29.642 -33.411 17.661 1.00 37.00 277 GLN A O 1
ATOM 2036 N N . ARG A 1 278 ? 31.611 -34.432 18.022 1.00 36.31 278 ARG A N 1
ATOM 2037 C CA . ARG A 1 278 ? 31.096 -35.424 18.976 1.00 36.31 278 ARG A CA 1
ATOM 2038 C C . ARG A 1 278 ? 30.940 -34.770 20.351 1.00 36.31 278 ARG A C 1
ATOM 2040 O O . ARG A 1 278 ? 31.939 -34.384 20.949 1.00 36.31 278 ARG A O 1
ATOM 2047 N N . ARG A 1 279 ? 29.718 -34.709 20.889 1.00 33.94 279 ARG A N 1
ATOM 2048 C CA . ARG A 1 279 ? 29.488 -34.463 22.325 1.00 33.94 279 ARG A CA 1
ATOM 2049 C C . ARG A 1 279 ? 29.407 -35.795 23.074 1.00 33.94 279 ARG A C 1
ATOM 2051 O O . ARG A 1 279 ? 28.810 -36.746 22.575 1.00 33.94 279 ARG A O 1
ATOM 2058 N N . ALA A 1 280 ? 30.024 -35.859 24.252 1.00 36.91 280 ALA A N 1
ATOM 2059 C CA . ALA A 1 280 ? 29.973 -37.029 25.126 1.00 36.91 280 ALA A CA 1
ATOM 2060 C C . ALA A 1 280 ? 28.603 -37.158 25.820 1.00 36.91 280 ALA A C 1
ATOM 2062 O O . ALA A 1 280 ? 27.920 -36.159 26.050 1.00 36.91 280 ALA A O 1
ATOM 2063 N N . GLN A 1 281 ? 28.214 -38.387 26.166 1.00 33.03 281 GLN A N 1
ATOM 2064 C CA . GLN A 1 281 ? 26.987 -38.670 26.918 1.00 33.03 281 GLN A CA 1
ATOM 2065 C C . GLN A 1 281 ? 27.205 -38.488 28.435 1.00 33.03 281 GLN A C 1
ATOM 2067 O O . GLN A 1 281 ? 28.234 -38.935 28.945 1.00 33.03 281 GLN A O 1
ATOM 2072 N N . PRO A 1 282 ? 26.248 -37.899 29.178 1.00 34.38 282 PRO A N 1
ATOM 2073 C CA . PRO A 1 282 ? 26.195 -37.990 30.639 1.00 34.38 282 PRO A CA 1
ATOM 2074 C C . PRO A 1 282 ? 25.708 -39.381 31.101 1.00 34.38 282 PRO A C 1
ATOM 2076 O O . PRO A 1 282 ? 24.994 -40.052 30.351 1.00 34.38 282 PRO A O 1
ATOM 2079 N N . PRO A 1 283 ? 26.036 -39.820 32.331 1.00 36.12 283 PRO A N 1
ATOM 2080 C CA . PRO A 1 283 ? 25.658 -41.140 32.837 1.00 36.12 283 PRO A CA 1
ATOM 2081 C C . PRO A 1 283 ? 24.183 -41.234 33.260 1.00 36.12 283 PRO A C 1
ATOM 2083 O O . PRO A 1 283 ? 23.600 -40.290 33.797 1.00 36.12 283 PRO A O 1
ATOM 2086 N N . THR A 1 284 ? 23.595 -42.417 33.076 1.00 34.59 284 THR A N 1
ATOM 2087 C CA . THR A 1 284 ? 22.240 -42.769 33.527 1.00 34.59 284 THR A CA 1
ATOM 2088 C C . THR A 1 284 ? 22.184 -43.046 35.035 1.00 34.59 284 THR A C 1
ATOM 2090 O O . THR A 1 284 ? 23.128 -43.569 35.625 1.00 34.59 284 THR A O 1
ATOM 2093 N N . ARG A 1 285 ? 21.049 -42.727 35.675 1.00 30.20 285 ARG A N 1
ATOM 2094 C CA . ARG A 1 285 ? 20.733 -43.161 37.051 1.00 30.20 285 ARG A CA 1
ATOM 2095 C C . ARG A 1 285 ? 19.909 -44.462 37.029 1.00 30.20 285 ARG A C 1
ATOM 2097 O O . ARG A 1 285 ? 19.126 -44.642 36.098 1.00 30.20 285 ARG A O 1
ATOM 2104 N N . PRO A 1 286 ? 20.052 -45.353 38.028 1.00 37.34 286 PRO A N 1
ATOM 2105 C CA . PRO A 1 286 ? 19.298 -46.604 38.099 1.00 37.34 286 PRO A CA 1
ATOM 2106 C C . PRO A 1 286 ? 17.871 -46.403 38.636 1.00 37.34 286 PRO A C 1
ATOM 2108 O O . PRO A 1 286 ? 17.625 -45.515 39.452 1.00 37.34 286 PRO A O 1
ATOM 2111 N N . HIS A 1 287 ? 16.952 -47.282 38.229 1.00 34.78 287 HIS A N 1
ATOM 2112 C CA . HIS A 1 287 ? 15.627 -47.424 38.840 1.00 34.78 287 HIS A CA 1
ATOM 2113 C C . HIS A 1 287 ? 15.656 -48.450 39.983 1.00 34.78 287 HIS A C 1
ATOM 2115 O O . HIS A 1 287 ? 16.285 -49.500 39.864 1.00 34.78 287 HIS A O 1
ATOM 2121 N N . THR A 1 288 ? 14.925 -48.172 41.062 1.00 32.53 288 THR A N 1
ATOM 2122 C CA . THR A 1 288 ? 14.579 -49.134 42.119 1.00 32.53 288 THR A CA 1
ATOM 2123 C C . THR A 1 288 ? 13.187 -49.727 41.880 1.00 32.53 288 THR A C 1
ATOM 2125 O O . THR A 1 288 ? 12.335 -49.090 41.262 1.00 32.53 288 THR A O 1
ATOM 2128 N N . ALA A 1 289 ? 12.951 -50.949 42.369 1.00 35.84 289 ALA A N 1
ATOM 2129 C CA . ALA A 1 289 ? 11.698 -51.687 42.194 1.00 35.84 289 ALA A CA 1
ATOM 2130 C C . ALA A 1 289 ? 11.136 -52.199 43.540 1.00 35.84 289 ALA A C 1
ATOM 2132 O O . ALA A 1 289 ? 11.926 -52.491 44.443 1.00 35.84 289 ALA A O 1
ATOM 2133 N N . PRO A 1 290 ? 9.802 -52.337 43.682 1.00 34.06 290 PRO A N 1
ATOM 2134 C CA . PRO A 1 290 ? 9.161 -53.042 44.794 1.00 34.06 290 PRO A CA 1
ATOM 2135 C C . PRO A 1 290 ? 9.025 -54.573 44.544 1.00 34.06 290 PRO A C 1
ATOM 2137 O O . PRO A 1 290 ? 9.268 -55.026 43.424 1.00 34.06 290 PRO A O 1
ATOM 2140 N N . PRO A 1 291 ? 8.680 -55.382 45.575 1.00 39.78 291 PRO A N 1
ATOM 2141 C CA . PRO A 1 291 ? 8.968 -56.829 45.646 1.00 39.78 291 PRO A CA 1
ATOM 2142 C C . PRO A 1 291 ? 7.684 -57.728 45.515 1.00 39.78 291 PRO A C 1
ATOM 2144 O O . PRO A 1 291 ? 6.632 -57.184 45.180 1.00 39.78 291 PRO A O 1
ATOM 2147 N N . PRO A 1 292 ? 7.722 -59.084 45.658 1.00 45.97 292 PRO A N 1
ATOM 2148 C CA . PRO A 1 292 ? 6.940 -59.971 44.765 1.00 45.97 292 PRO A CA 1
ATOM 2149 C C . PRO A 1 292 ? 6.040 -61.060 45.417 1.00 45.97 292 PRO A C 1
ATOM 2151 O O . PRO A 1 292 ? 6.126 -61.311 46.615 1.00 45.97 292 PRO A O 1
ATOM 2154 N N . GLY A 1 293 ? 5.299 -61.820 44.582 1.00 29.75 293 GLY A N 1
ATOM 2155 C CA . GLY A 1 293 ? 5.039 -63.263 44.804 1.00 29.75 293 GLY A CA 1
ATOM 2156 C C . GLY A 1 293 ? 3.598 -63.801 44.628 1.00 29.75 293 GLY A C 1
ATOM 2157 O O . GLY A 1 293 ? 2.668 -63.241 45.192 1.00 29.75 293 GLY A O 1
ATOM 2158 N N . HIS A 1 294 ? 3.481 -64.976 43.971 1.00 30.12 294 HIS A N 1
ATOM 2159 C CA . HIS A 1 294 ? 2.325 -65.920 43.927 1.00 30.12 294 HIS A CA 1
ATOM 2160 C C . HIS A 1 294 ? 1.034 -65.431 43.201 1.00 30.12 294 HIS A C 1
ATOM 2162 O O . HIS A 1 2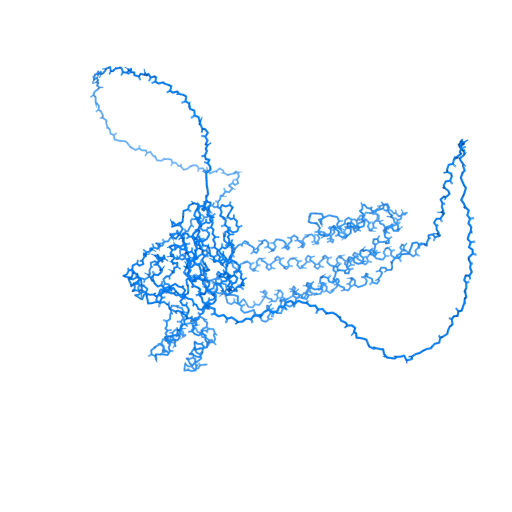94 ? 0.749 -64.242 43.198 1.00 30.12 294 HIS A O 1
ATOM 2168 N N . GLY A 1 295 ? 0.180 -66.250 42.553 1.00 28.09 295 GLY A N 1
ATOM 2169 C CA . GLY A 1 295 ? 0.197 -67.681 42.152 1.00 28.09 295 GLY A CA 1
ATOM 2170 C C . GLY A 1 295 ? -1.245 -68.199 41.855 1.00 28.09 295 GLY A C 1
ATOM 2171 O O . GLY A 1 295 ? -2.165 -67.758 42.530 1.00 28.09 295 GLY A O 1
ATOM 2172 N N . GLU A 1 296 ? -1.562 -69.098 40.902 1.00 29.69 296 GLU A N 1
ATOM 2173 C CA . GLU A 1 296 ? -0.727 -69.729 39.855 1.00 29.69 296 GLU A CA 1
ATOM 2174 C C . GLU A 1 296 ? -1.458 -70.063 38.510 1.00 29.69 296 GLU A C 1
ATOM 2176 O O . GLU A 1 296 ? -0.883 -69.746 37.470 1.00 29.69 296 GLU A O 1
ATOM 2181 N N . ARG A 1 297 ? -2.656 -70.704 38.463 1.00 27.28 297 ARG A N 1
ATOM 2182 C CA . ARG A 1 297 ? -3.188 -71.367 37.226 1.00 27.28 297 ARG A CA 1
ATOM 2183 C C . ARG A 1 297 ? -4.722 -71.397 37.015 1.00 27.28 297 ARG A C 1
ATOM 2185 O O . ARG A 1 297 ? -5.462 -71.289 37.984 1.00 27.28 297 ARG A O 1
ATOM 2192 N N . ASP A 1 298 ? -5.105 -71.733 35.764 1.00 29.72 298 ASP A N 1
ATOM 2193 C CA . ASP A 1 298 ? -6.308 -72.490 35.312 1.00 29.72 298 ASP A CA 1
ATOM 2194 C C . ASP A 1 298 ? -7.715 -71.835 35.481 1.00 29.72 298 ASP A C 1
ATOM 2196 O O . ASP A 1 298 ? -7.891 -70.939 36.294 1.00 29.72 298 ASP A O 1
ATOM 2200 N N . GLU A 1 299 ? -8.784 -72.152 34.715 1.00 30.22 299 GLU A N 1
ATOM 2201 C CA . GLU A 1 299 ? -9.021 -73.150 33.641 1.00 30.22 299 GLU A CA 1
ATOM 2202 C C . GLU A 1 299 ? -10.214 -72.748 32.705 1.00 30.22 299 GLU A C 1
ATOM 2204 O O . GLU A 1 299 ? -11.190 -72.200 33.209 1.00 30.22 299 GLU A O 1
ATOM 2209 N N . ARG A 1 300 ? -10.221 -73.165 31.409 1.00 27.84 300 ARG A N 1
ATOM 2210 C CA . ARG A 1 300 ? -11.409 -73.301 30.479 1.00 27.84 300 ARG A CA 1
ATOM 2211 C C . ARG A 1 300 ? -12.231 -72.003 30.190 1.00 27.84 300 ARG A C 1
ATOM 2213 O O . ARG A 1 300 ? -12.046 -70.997 30.848 1.00 27.84 300 ARG A O 1
ATOM 2220 N N . ALA A 1 301 ? -13.165 -71.853 29.232 1.00 31.78 301 ALA A N 1
ATOM 2221 C CA . ALA A 1 301 ? -13.541 -72.412 27.905 1.00 31.78 301 ALA A CA 1
ATOM 2222 C C . ALA A 1 301 ? -14.518 -71.374 27.239 1.00 31.78 301 ALA A C 1
ATOM 2224 O O . ALA A 1 301 ? -14.932 -70.443 27.920 1.00 31.78 301 ALA A O 1
ATOM 2225 N N . GLY A 1 302 ? -14.989 -71.403 25.978 1.00 27.70 302 GLY A N 1
ATOM 2226 C CA . GLY A 1 302 ? -14.790 -72.263 24.795 1.00 27.70 302 GLY A CA 1
ATOM 2227 C C . GLY A 1 302 ? -16.048 -72.276 23.876 1.00 27.70 302 GLY A C 1
ATOM 2228 O O . GLY A 1 302 ? -17.156 -72.331 24.400 1.00 27.70 302 GLY A O 1
ATOM 2229 N N . ARG A 1 303 ? -15.886 -72.327 22.530 1.00 31.92 303 ARG A N 1
ATOM 2230 C CA . ARG A 1 303 ? -16.924 -72.178 21.447 1.00 31.92 303 ARG A CA 1
ATOM 2231 C C . ARG A 1 303 ? -17.392 -70.722 21.187 1.00 31.92 303 ARG A C 1
ATOM 2233 O O . ARG A 1 303 ? -17.336 -69.909 22.095 1.00 31.92 303 ARG A O 1
ATOM 2240 N N . GLY A 1 304 ? -17.875 -70.332 19.993 1.00 28.69 304 GLY A N 1
ATOM 2241 C CA . GLY A 1 304 ? -17.870 -71.002 18.671 1.00 28.69 304 GLY A CA 1
ATOM 2242 C C . GLY A 1 304 ? -18.993 -70.537 17.705 1.00 28.69 304 GLY A C 1
ATOM 2243 O O . GLY A 1 304 ? -20.108 -70.308 18.154 1.00 28.69 304 GLY A O 1
ATOM 2244 N N . GLY A 1 305 ? -18.715 -70.478 16.387 1.00 29.16 305 GLY A N 1
ATOM 2245 C CA . GLY A 1 305 ? -19.665 -70.114 15.299 1.00 29.16 305 GLY A CA 1
ATOM 2246 C C . GLY A 1 305 ? -19.710 -68.602 14.993 1.00 29.16 305 GLY A C 1
ATOM 2247 O O . GLY A 1 305 ? -19.729 -67.819 15.932 1.00 29.16 305 GLY A O 1
ATOM 2248 N N . THR A 1 306 ? -19.634 -68.036 13.775 1.00 31.81 306 THR A N 1
ATOM 2249 C CA . THR A 1 306 ? -19.773 -68.435 12.344 1.00 31.81 306 THR A CA 1
ATOM 2250 C C . THR A 1 306 ? -21.191 -68.604 11.765 1.00 31.81 306 THR A C 1
ATOM 2252 O O . THR A 1 306 ? -21.978 -69.416 12.236 1.00 31.81 306 THR A O 1
ATOM 2255 N N . GLY A 1 307 ? -21.463 -67.892 10.653 1.00 29.53 307 GLY A N 1
ATOM 2256 C CA . GLY A 1 307 ? -22.564 -68.167 9.710 1.00 29.53 307 GLY A CA 1
ATOM 2257 C C . GLY A 1 307 ? -23.492 -66.978 9.403 1.00 29.53 307 GLY A C 1
ATOM 2258 O O . GLY A 1 307 ? -24.221 -66.531 10.278 1.00 29.53 307 GLY A O 1
ATOM 2259 N N . GLY A 1 308 ? -23.524 -66.502 8.147 1.00 28.58 308 GLY A N 1
ATOM 2260 C CA . GLY A 1 308 ? -24.506 -65.496 7.702 1.00 28.58 308 GLY A CA 1
ATOM 2261 C C . GLY A 1 308 ? -24.119 -64.718 6.437 1.00 28.58 308 GLY A C 1
ATOM 2262 O O . GLY A 1 308 ? -23.577 -63.623 6.532 1.00 28.58 308 GLY A O 1
ATOM 2263 N N . ALA A 1 309 ? -24.417 -65.252 5.248 1.00 35.00 309 ALA A N 1
ATOM 2264 C CA . ALA A 1 309 ? -24.209 -64.553 3.974 1.00 35.00 309 ALA A CA 1
ATOM 2265 C C . ALA A 1 309 ? -25.321 -64.876 2.963 1.00 35.00 309 ALA A C 1
ATOM 2267 O O . ALA A 1 309 ? -25.644 -66.052 2.791 1.00 35.00 309 ALA A O 1
ATOM 2268 N N . ARG A 1 310 ? -25.858 -63.862 2.259 1.00 30.44 310 ARG A N 1
ATOM 2269 C CA . ARG A 1 310 ? -26.592 -63.997 0.979 1.00 30.44 310 ARG A CA 1
ATOM 2270 C C . ARG A 1 310 ? -26.850 -62.640 0.294 1.00 30.44 310 ARG A C 1
ATOM 2272 O O . ARG A 1 310 ? -27.240 -61.700 0.964 1.00 30.44 310 ARG A O 1
ATOM 2279 N N . GLN A 1 311 ? -26.638 -62.625 -1.030 1.00 33.81 311 GLN A N 1
ATOM 2280 C CA . GLN A 1 311 ? -27.462 -62.059 -2.132 1.00 33.81 311 GLN A CA 1
ATOM 2281 C C . GLN A 1 311 ? -28.192 -60.696 -1.956 1.00 33.81 311 GLN A C 1
ATOM 2283 O O . GLN A 1 311 ? -28.848 -60.467 -0.955 1.00 33.81 311 GLN A O 1
ATOM 2288 N N . GLY A 1 312 ? -28.253 -59.800 -2.956 1.00 28.25 312 GLY A N 1
ATOM 2289 C CA . GLY A 1 312 ? -27.633 -59.800 -4.295 1.00 28.25 312 GLY A CA 1
ATOM 2290 C C . GLY A 1 312 ? -28.474 -59.085 -5.379 1.00 28.25 312 GLY A C 1
ATOM 2291 O O . GLY A 1 312 ? -29.689 -59.229 -5.398 1.00 28.25 312 GLY A O 1
ATOM 2292 N N . GLY A 1 313 ? -27.818 -58.390 -6.324 1.00 27.66 313 GLY A N 1
ATOM 2293 C CA . GLY A 1 313 ? -28.446 -57.714 -7.483 1.00 27.66 313 GLY A CA 1
ATOM 2294 C C . GLY A 1 313 ? -29.145 -56.371 -7.168 1.00 27.66 313 GLY A C 1
ATOM 2295 O O . GLY A 1 313 ? -29.453 -56.092 -6.019 1.00 27.66 313 GLY A O 1
ATOM 2296 N N . GLY A 1 314 ? -29.401 -55.481 -8.138 1.00 26.70 314 GLY A N 1
ATOM 2297 C CA . GLY A 1 314 ? -28.921 -55.460 -9.528 1.00 26.70 314 GLY A CA 1
ATOM 2298 C C . GLY A 1 314 ? -29.660 -54.455 -10.442 1.00 26.70 314 GLY A C 1
ATOM 2299 O O . GLY A 1 314 ? -30.868 -54.305 -10.325 1.00 26.70 314 GLY A O 1
ATOM 2300 N N . ARG A 1 315 ? -28.929 -53.880 -11.418 1.00 28.14 315 ARG A N 1
ATOM 2301 C CA . ARG A 1 315 ? -29.377 -53.036 -12.562 1.00 28.14 315 ARG A CA 1
ATOM 2302 C C . ARG A 1 315 ? -29.970 -51.637 -12.276 1.00 28.14 315 ARG A C 1
ATOM 2304 O O . ARG A 1 315 ? -30.732 -51.422 -11.347 1.00 28.14 315 ARG A O 1
ATOM 2311 N N . ALA A 1 316 ? -29.639 -50.705 -13.178 1.00 32.66 316 ALA A N 1
ATOM 2312 C CA . ALA A 1 316 ? -30.339 -49.432 -13.403 1.00 32.66 316 ALA A CA 1
ATOM 2313 C C . ALA A 1 316 ? -31.520 -49.621 -14.392 1.00 32.66 316 ALA A C 1
ATOM 2315 O O . ALA A 1 316 ? -31.704 -50.731 -14.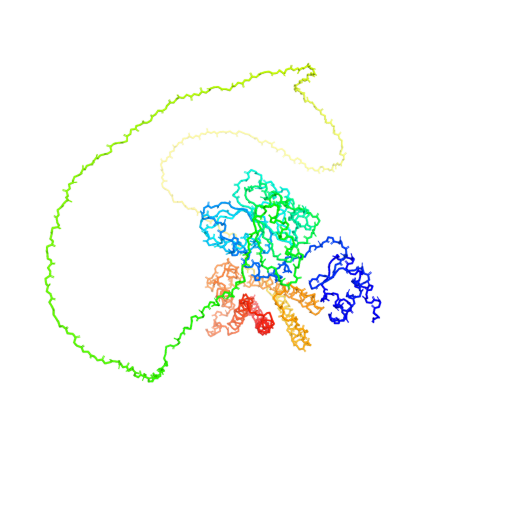905 1.00 32.66 316 ALA A O 1
ATOM 2316 N N . PRO A 1 317 ? -32.299 -48.565 -14.706 1.00 44.06 317 PRO A N 1
ATOM 2317 C CA . PRO A 1 317 ? -31.931 -47.762 -15.885 1.00 44.06 317 PRO A CA 1
ATOM 2318 C C . PRO A 1 317 ? -32.194 -46.245 -15.752 1.00 44.06 317 PRO A C 1
ATOM 2320 O O . PRO A 1 317 ? -32.844 -45.785 -14.818 1.00 44.06 317 PRO A O 1
ATOM 2323 N N . ALA A 1 318 ? -31.728 -45.474 -16.740 1.00 37.25 318 ALA A N 1
ATOM 2324 C CA . ALA A 1 318 ? -32.136 -44.085 -16.974 1.00 37.25 318 ALA A CA 1
ATOM 2325 C C . ALA A 1 318 ? -33.257 -44.011 -18.033 1.00 37.25 318 ALA A C 1
ATOM 2327 O O . ALA A 1 318 ? -33.315 -44.865 -18.919 1.00 37.25 318 ALA A O 1
ATOM 2328 N N . VAL A 1 319 ? -34.112 -42.981 -17.975 1.00 30.34 319 VAL A N 1
ATOM 2329 C CA . VAL A 1 319 ? -35.159 -42.690 -18.979 1.00 30.34 319 VAL A CA 1
ATOM 2330 C C . VAL A 1 319 ? -35.214 -41.181 -19.281 1.00 30.34 319 VAL A C 1
ATOM 2332 O O . VAL A 1 319 ? -34.789 -40.351 -18.481 1.00 30.34 319 VAL A O 1
ATOM 2335 N N . THR A 1 320 ? -35.678 -40.855 -20.487 1.00 30.52 320 THR A N 1
ATOM 2336 C CA . THR A 1 320 ? -35.703 -39.543 -21.157 1.00 30.52 320 THR A CA 1
ATOM 2337 C C . THR A 1 320 ? -36.741 -38.547 -20.623 1.00 30.52 320 THR A C 1
ATOM 2339 O O . THR A 1 320 ? -37.719 -38.938 -19.993 1.00 30.52 320 THR A O 1
ATOM 2342 N N . GLY A 1 321 ? -36.578 -37.261 -20.964 1.00 28.98 321 GLY A N 1
ATOM 2343 C CA . GLY A 1 321 ? -37.522 -36.185 -20.625 1.00 28.98 321 GLY A CA 1
ATOM 2344 C C . GLY A 1 321 ? -38.394 -35.654 -21.780 1.00 28.98 321 GLY A C 1
ATOM 2345 O O . GLY A 1 321 ? -38.238 -36.030 -22.938 1.00 28.98 321 GLY A O 1
ATOM 2346 N N . THR A 1 322 ? -39.276 -34.720 -21.413 1.00 29.61 322 THR A N 1
ATOM 2347 C CA . THR A 1 322 ? -40.184 -33.855 -22.208 1.00 29.61 322 THR A CA 1
ATOM 2348 C C . THR A 1 322 ? -40.532 -32.640 -21.316 1.00 29.61 322 THR A C 1
ATOM 2350 O O . THR A 1 322 ? -40.370 -32.740 -20.106 1.00 29.61 322 THR A O 1
ATOM 2353 N N . GLY A 1 323 ? -41.038 -31.480 -21.750 1.00 26.16 323 GLY A N 1
ATOM 2354 C CA . GLY A 1 323 ? -41.379 -30.985 -23.087 1.00 26.16 323 GLY A CA 1
ATOM 2355 C C . GLY A 1 323 ? -42.580 -30.010 -23.046 1.00 26.16 323 GLY A C 1
ATOM 2356 O O . GLY A 1 323 ? -43.670 -30.422 -22.681 1.00 26.16 323 GLY A O 1
ATOM 2357 N N . VAL A 1 324 ? -42.393 -28.758 -23.502 1.00 27.33 324 VAL A N 1
ATOM 2358 C CA . VAL A 1 324 ? -43.442 -27.803 -23.967 1.00 27.33 324 VAL A CA 1
ATOM 2359 C C . VAL A 1 324 ? -44.475 -27.242 -22.950 1.00 27.33 324 VAL A C 1
ATOM 2361 O O . VAL A 1 324 ? -45.468 -27.900 -22.659 1.00 27.33 324 VAL A O 1
ATOM 2364 N N . ARG A 1 325 ? -44.389 -25.932 -22.613 1.00 25.53 325 ARG A N 1
ATOM 2365 C CA . ARG A 1 325 ? -45.357 -24.853 -23.003 1.00 25.53 325 ARG A CA 1
ATOM 2366 C C . ARG A 1 325 ? -44.961 -23.461 -22.462 1.00 25.53 325 ARG A C 1
ATOM 2368 O O . ARG A 1 325 ? -43.987 -23.340 -21.732 1.00 25.53 325 ARG A O 1
ATOM 2375 N N . ALA A 1 326 ? -45.681 -22.406 -22.873 1.00 27.47 326 ALA A N 1
ATOM 2376 C CA . ALA A 1 326 ? -45.400 -21.000 -22.537 1.00 27.47 326 ALA A CA 1
ATOM 2377 C C . ALA A 1 326 ? -46.674 -20.116 -22.503 1.00 27.47 326 ALA A C 1
ATOM 2379 O O . ALA A 1 326 ? -47.705 -20.527 -23.039 1.00 27.47 326 ALA A O 1
ATOM 2380 N N . ARG A 1 327 ? -46.526 -18.862 -22.014 1.00 27.05 327 ARG A N 1
ATOM 2381 C CA . ARG A 1 327 ? -47.521 -17.752 -21.893 1.00 27.05 327 ARG A CA 1
ATOM 2382 C C . ARG A 1 327 ? -48.518 -17.860 -20.712 1.00 27.05 327 ARG A C 1
ATOM 2384 O O . ARG A 1 327 ? -48.721 -18.973 -20.239 1.00 27.05 327 ARG A O 1
ATOM 2391 N N . PRO A 1 328 ? -49.216 -16.763 -20.306 1.00 36.88 328 PRO A N 1
ATOM 2392 C CA . PRO A 1 328 ? -49.104 -15.344 -20.714 1.00 36.88 328 PRO A CA 1
ATOM 2393 C C . PRO A 1 328 ? -48.882 -14.338 -19.550 1.00 36.88 328 PRO A C 1
ATOM 2395 O O . PRO A 1 328 ? -48.889 -14.693 -18.379 1.00 36.88 328 PRO A O 1
ATOM 2398 N N . CYS A 1 329 ? -48.742 -13.052 -19.897 1.00 24.91 329 CYS A N 1
ATOM 2399 C CA . CYS A 1 329 ? -48.740 -11.897 -18.984 1.00 24.91 329 CYS A CA 1
ATOM 2400 C C . CYS A 1 329 ? -50.081 -11.115 -19.079 1.00 24.91 329 CYS A C 1
ATOM 2402 O O . CYS A 1 329 ? -50.598 -10.990 -20.195 1.00 24.91 329 CYS A O 1
ATOM 2404 N N . PRO A 1 330 ? -50.649 -10.578 -17.975 1.00 35.50 330 PRO A N 1
ATOM 2405 C CA . PRO A 1 330 ? -51.829 -9.698 -17.985 1.00 35.50 330 PRO A CA 1
ATOM 2406 C C . PRO A 1 330 ? -51.471 -8.204 -18.169 1.00 35.50 330 PRO A C 1
ATOM 2408 O O . PRO A 1 330 ? -50.367 -7.773 -17.845 1.00 35.50 330 PRO A O 1
ATOM 2411 N N . ARG A 1 331 ? -52.398 -7.378 -18.693 1.00 26.42 331 ARG A N 1
ATOM 2412 C CA . ARG A 1 331 ? -52.163 -5.939 -18.978 1.00 26.42 331 ARG A CA 1
ATOM 2413 C C . ARG A 1 331 ? -53.473 -5.122 -19.033 1.00 26.42 331 ARG A C 1
ATOM 2415 O O . ARG A 1 331 ? -54.478 -5.662 -19.484 1.00 26.42 331 ARG A O 1
ATOM 2422 N N . ARG A 1 332 ? -53.385 -3.799 -18.767 1.00 29.72 332 ARG A N 1
ATOM 2423 C CA . ARG A 1 332 ? -54.452 -2.744 -18.747 1.00 29.72 332 ARG A CA 1
ATOM 2424 C C . ARG A 1 332 ? -55.276 -2.702 -17.444 1.00 29.72 332 ARG A C 1
ATOM 2426 O O . ARG A 1 332 ? -55.380 -3.727 -16.789 1.00 29.72 332 ARG A O 1
ATOM 2433 N N . GLY A 1 333 ? -55.892 -1.582 -17.035 1.00 26.03 333 GLY A N 1
ATOM 2434 C CA . GLY A 1 333 ? -55.867 -0.166 -17.499 1.00 26.03 333 GLY A CA 1
ATOM 2435 C C . GLY A 1 333 ? -55.766 0.780 -16.276 1.00 26.03 333 GLY A C 1
ATOM 2436 O O . GLY A 1 333 ? -55.494 0.275 -15.196 1.00 26.03 333 GLY A O 1
ATOM 2437 N N . THR A 1 334 ? -55.925 2.109 -16.308 1.00 28.06 334 THR A N 1
ATOM 2438 C CA . THR A 1 334 ? -56.415 3.125 -17.280 1.00 28.06 334 THR A CA 1
ATOM 2439 C C . THR A 1 334 ? -55.543 4.397 -17.126 1.00 28.06 334 THR A C 1
ATOM 2441 O O . THR A 1 334 ? -55.094 4.666 -16.022 1.00 28.06 334 THR A O 1
ATOM 2444 N N . ALA A 1 335 ? -55.105 5.147 -18.143 1.00 28.36 335 ALA A N 1
ATOM 2445 C CA . ALA A 1 335 ? -55.796 5.826 -19.252 1.00 28.36 335 ALA A CA 1
ATOM 2446 C C . ALA A 1 335 ? -56.439 7.184 -18.876 1.00 28.36 335 ALA A C 1
ATOM 2448 O O . ALA A 1 335 ? -57.619 7.228 -18.555 1.00 28.36 335 ALA A O 1
ATOM 2449 N N . GLU A 1 336 ? -55.680 8.279 -19.040 1.00 26.48 336 GLU A N 1
ATOM 2450 C CA . GLU A 1 336 ? -56.209 9.612 -19.379 1.00 26.48 336 GLU A CA 1
ATOM 2451 C C . GLU A 1 336 ? -55.179 10.423 -20.210 1.00 26.48 336 GLU A C 1
ATOM 2453 O O . GLU A 1 336 ? -54.005 10.053 -20.287 1.00 26.48 336 GLU A O 1
ATOM 2458 N N . ALA A 1 337 ? -55.647 11.445 -20.933 1.00 25.52 337 ALA A N 1
ATOM 2459 C CA . ALA A 1 337 ? -54.965 12.233 -21.983 1.00 25.52 337 ALA A CA 1
ATOM 2460 C C . ALA A 1 337 ? -55.808 13.530 -22.224 1.00 25.52 337 ALA A C 1
ATOM 2462 O O . ALA A 1 337 ? -56.905 13.562 -21.661 1.00 25.52 337 ALA A O 1
ATOM 2463 N N . PRO A 1 338 ? -55.462 14.547 -23.074 1.00 43.88 338 PRO A N 1
ATOM 2464 C CA . PRO A 1 338 ? -54.598 14.468 -24.270 1.00 43.88 338 PRO A CA 1
ATOM 2465 C C . PRO A 1 338 ? -53.822 15.758 -24.704 1.00 43.88 338 PRO A C 1
ATOM 2467 O O . PRO A 1 338 ? -53.881 16.799 -24.065 1.00 43.88 338 PRO A O 1
ATOM 2470 N N . ARG A 1 339 ? -53.227 15.689 -25.916 1.00 27.64 339 ARG A N 1
ATOM 2471 C CA . ARG A 1 339 ? -52.724 16.779 -26.806 1.00 27.64 339 ARG A CA 1
ATOM 2472 C C . ARG A 1 339 ? -51.351 17.405 -26.450 1.00 27.64 339 ARG A C 1
ATOM 2474 O O . ARG A 1 339 ? -51.137 17.827 -25.327 1.00 27.64 339 ARG A O 1
ATOM 2481 N N . GLY A 1 340 ? -50.412 17.543 -27.399 1.00 24.64 340 GLY A N 1
ATOM 2482 C CA . GLY A 1 340 ? -50.412 16.979 -28.760 1.00 24.64 340 GLY A CA 1
ATOM 2483 C C . GLY A 1 340 ? -49.273 17.430 -29.694 1.00 24.64 340 GLY A C 1
ATOM 2484 O O . GLY A 1 340 ? -48.734 18.515 -29.534 1.00 24.64 340 GLY A O 1
ATOM 2485 N N . CYS A 1 341 ? -49.036 16.600 -30.722 1.00 24.53 341 CYS A N 1
ATOM 2486 C CA . CYS A 1 341 ? -48.260 16.828 -31.961 1.00 24.53 341 CYS A CA 1
ATOM 2487 C C . CYS A 1 341 ? -46.715 16.955 -31.831 1.00 24.53 341 CYS A C 1
ATOM 2489 O O . CYS A 1 341 ? -46.226 17.607 -30.923 1.00 24.53 341 CYS A O 1
ATOM 2491 N N . CYS A 1 342 ? -45.856 16.259 -32.602 1.00 24.39 342 CYS A N 1
ATOM 2492 C CA . CYS A 1 342 ? -45.812 15.916 -34.051 1.00 24.39 342 CYS A CA 1
ATOM 2493 C C . CYS A 1 342 ? -45.360 17.108 -34.936 1.00 24.39 342 CYS A C 1
ATOM 2495 O O . CYS A 1 342 ? -45.805 18.219 -34.686 1.00 24.39 342 CYS A O 1
ATOM 2497 N N . TRP A 1 343 ? -44.524 16.962 -35.982 1.00 23.64 343 TRP A N 1
ATOM 2498 C CA . TRP A 1 343 ? -43.995 15.754 -36.661 1.00 23.64 343 TRP A CA 1
ATOM 2499 C C . TRP A 1 343 ? -42.780 16.085 -37.571 1.00 23.64 343 TRP A C 1
ATOM 2501 O O . TRP A 1 343 ? -42.747 17.167 -38.142 1.00 23.64 343 TRP A O 1
ATOM 2511 N N . GLY A 1 344 ? -41.904 15.102 -37.836 1.00 24.47 344 GLY A N 1
ATOM 2512 C CA . GLY A 1 344 ? -41.240 14.909 -39.148 1.00 24.47 344 GLY A CA 1
ATOM 2513 C C . GLY A 1 344 ? -40.059 15.820 -39.589 1.00 24.47 344 GLY A C 1
ATOM 2514 O O . GLY A 1 344 ? -39.847 16.884 -39.015 1.00 24.47 344 GLY A O 1
ATOM 2515 N N . PRO A 1 345 ? -39.272 15.407 -40.616 1.00 58.09 345 PRO A N 1
ATOM 2516 C CA . PRO A 1 345 ? -38.108 16.156 -41.124 1.00 58.09 345 PRO A CA 1
ATOM 2517 C C . PRO A 1 345 ? -38.221 16.610 -42.598 1.00 58.09 345 PRO A C 1
ATOM 2519 O O . PRO A 1 345 ? -38.902 15.960 -43.390 1.00 58.09 345 PRO A O 1
ATOM 2522 N N . SER A 1 346 ? -37.460 17.642 -43.003 1.00 27.03 346 SER A N 1
ATOM 2523 C CA . SER A 1 346 ? -36.904 17.843 -44.367 1.00 27.03 346 SER A CA 1
ATOM 2524 C C . SER A 1 346 ? -36.121 19.163 -44.488 1.00 27.03 346 SER A C 1
ATOM 2526 O O . SER A 1 346 ? -36.378 20.097 -43.737 1.00 27.03 346 SER A O 1
ATOM 2528 N N . GLY A 1 347 ? -35.247 19.266 -45.500 1.00 26.50 347 GLY A N 1
ATOM 2529 C CA . GLY A 1 347 ? -34.806 20.549 -46.073 1.00 26.50 347 GLY A CA 1
ATOM 2530 C C . GLY A 1 347 ? -33.311 20.872 -45.949 1.00 26.50 347 GLY A C 1
ATOM 2531 O O . GLY A 1 347 ? -32.782 21.043 -44.858 1.00 26.50 347 GLY A O 1
ATOM 2532 N N . ALA A 1 348 ? -32.649 21.042 -47.094 1.00 29.03 348 ALA A N 1
ATOM 2533 C CA . ALA A 1 348 ? -31.331 21.666 -47.220 1.00 29.03 348 ALA A CA 1
ATOM 2534 C C . ALA A 1 348 ? -31.427 22.820 -48.226 1.00 29.03 348 ALA A C 1
ATOM 2536 O O . ALA A 1 348 ? -32.222 22.706 -49.157 1.00 29.03 348 ALA A O 1
ATOM 2537 N N . LEU A 1 349 ? -30.607 23.877 -48.097 1.00 28.27 349 LEU A N 1
ATOM 2538 C CA . LEU A 1 349 ? -30.223 24.743 -49.226 1.00 28.27 349 LEU A CA 1
ATOM 2539 C C . LEU A 1 349 ? -29.050 25.704 -48.917 1.00 28.27 349 LEU A C 1
ATOM 2541 O O . LEU A 1 349 ? -28.863 26.158 -47.795 1.00 28.27 349 LEU A O 1
ATOM 2545 N N . ALA A 1 350 ? -28.292 25.963 -49.986 1.00 28.03 350 ALA A N 1
ATOM 2546 C CA . ALA A 1 350 ? -27.214 26.922 -50.273 1.00 28.03 350 ALA A CA 1
ATOM 2547 C C . ALA A 1 350 ? -26.920 28.142 -49.359 1.00 28.03 350 ALA A C 1
ATOM 2549 O O . ALA A 1 350 ? -27.816 28.797 -48.838 1.00 28.03 350 ALA A O 1
ATOM 2550 N N . GLY A 1 351 ? -25.645 28.576 -49.367 1.00 24.66 351 GLY A N 1
ATOM 2551 C CA . GLY A 1 351 ? -25.236 29.922 -48.928 1.00 24.66 351 GLY A CA 1
ATOM 2552 C C . GLY A 1 351 ? -23.720 30.188 -48.970 1.00 24.66 351 GLY A C 1
ATOM 2553 O O . GLY A 1 351 ? -23.031 29.959 -47.984 1.00 24.66 351 GLY A O 1
ATOM 2554 N N . SER A 1 352 ? -23.190 30.706 -50.087 1.00 26.80 352 SER A N 1
ATOM 2555 C CA . SER A 1 352 ? -21.810 31.231 -50.180 1.00 26.80 352 SER A CA 1
ATOM 2556 C C . SER A 1 352 ? -21.802 32.745 -50.417 1.00 26.80 352 SER A C 1
ATOM 2558 O O . SER A 1 352 ? -22.757 33.283 -50.981 1.00 26.80 352 SER A O 1
ATOM 2560 N N . PRO A 1 353 ? -20.724 33.447 -50.023 1.00 38.38 353 PRO A N 1
ATOM 2561 C CA . PRO A 1 353 ? -20.115 34.376 -50.984 1.00 38.38 353 PRO A CA 1
ATOM 2562 C C . PRO A 1 353 ? -18.570 34.428 -50.951 1.00 38.38 353 PRO A C 1
ATOM 2564 O O . PRO A 1 353 ? -17.917 33.992 -50.007 1.00 38.38 353 PRO A O 1
ATOM 2567 N N . ARG A 1 354 ? -17.976 35.008 -52.007 1.00 25.73 354 ARG A N 1
ATOM 2568 C CA . ARG A 1 354 ? -16.528 35.283 -52.161 1.00 25.73 354 ARG A CA 1
ATOM 2569 C C . ARG A 1 354 ? -16.195 36.766 -51.941 1.00 25.73 354 ARG A C 1
ATOM 2571 O O . ARG A 1 354 ? -16.966 37.605 -52.398 1.00 25.73 354 ARG A O 1
ATOM 2578 N N . ARG A 1 355 ? -14.986 37.066 -51.436 1.00 26.48 355 ARG A N 1
ATOM 2579 C CA . ARG A 1 355 ? -14.090 38.226 -51.737 1.00 26.48 355 ARG A CA 1
ATOM 2580 C C . ARG A 1 355 ? -12.828 38.108 -50.845 1.00 26.48 355 ARG A C 1
ATOM 2582 O O . ARG A 1 355 ? -12.953 37.572 -49.756 1.00 26.48 355 ARG A O 1
ATOM 2589 N N . ALA A 1 356 ? -11.616 38.549 -51.205 1.00 27.03 356 ALA A N 1
ATOM 2590 C CA . ALA A 1 356 ? -11.064 39.047 -52.476 1.00 27.03 356 ALA A CA 1
ATOM 2591 C C . ALA A 1 356 ? -9.528 38.801 -52.536 1.00 27.03 356 ALA A C 1
ATOM 2593 O O . ALA A 1 356 ? -8.918 38.473 -51.524 1.00 27.03 356 ALA A O 1
ATOM 2594 N N . LEU A 1 357 ? -8.915 38.983 -53.714 1.00 29.48 357 LEU A N 1
ATOM 2595 C CA . LEU A 1 357 ? -7.456 38.980 -53.966 1.00 29.48 357 LEU A CA 1
ATOM 2596 C C . LEU A 1 357 ? -6.934 40.430 -54.103 1.00 29.48 357 LEU A C 1
ATOM 2598 O O . LEU A 1 357 ? -7.732 41.309 -54.440 1.00 29.48 357 LEU A O 1
ATOM 2602 N N . PRO A 1 358 ? -5.635 40.698 -53.847 1.00 43.22 358 PRO A N 1
ATOM 2603 C CA . PRO A 1 358 ? -4.607 40.638 -54.909 1.00 43.22 358 PRO A CA 1
ATOM 2604 C C . PRO A 1 358 ? -3.271 39.992 -54.456 1.00 43.22 358 PRO A C 1
ATOM 2606 O O . PRO A 1 358 ? -3.012 39.892 -53.264 1.00 43.22 358 PRO A O 1
ATOM 2609 N N . GLY A 1 359 ? -2.362 39.558 -55.341 1.00 26.23 359 GLY A N 1
ATOM 2610 C CA . GLY A 1 359 ? -2.413 39.449 -56.810 1.00 26.23 359 GLY A CA 1
ATOM 2611 C C . GLY A 1 359 ? -1.039 39.077 -57.420 1.00 26.23 359 GLY A C 1
ATOM 2612 O O . GLY A 1 359 ? -0.062 39.100 -56.689 1.00 26.23 359 GLY A O 1
ATOM 2613 N N . ARG A 1 360 ? -1.017 38.751 -58.734 1.00 30.31 360 ARG A N 1
ATOM 2614 C CA . ARG A 1 360 ? 0.069 38.849 -59.768 1.00 30.31 360 ARG A CA 1
ATOM 2615 C C . ARG A 1 360 ? 1.555 38.587 -59.376 1.00 30.31 360 ARG A C 1
ATOM 2617 O O . ARG A 1 360 ? 2.036 39.114 -58.390 1.00 30.31 360 ARG A O 1
ATOM 2624 N N . THR A 1 361 ? 2.382 37.886 -60.166 1.00 29.80 361 THR A N 1
ATOM 2625 C CA . THR A 1 361 ? 2.482 37.830 -61.650 1.00 29.80 361 THR A CA 1
ATOM 2626 C C . THR A 1 361 ? 2.940 36.472 -62.223 1.00 29.80 361 THR A C 1
ATOM 2628 O O . THR A 1 361 ? 3.664 35.747 -61.556 1.00 29.80 361 THR A O 1
ATOM 2631 N N . ASP A 1 362 ? 2.530 36.193 -63.471 1.00 29.56 362 ASP A N 1
ATOM 2632 C CA . ASP A 1 362 ? 3.276 35.697 -64.662 1.00 29.56 362 ASP A CA 1
ATOM 2633 C C . ASP A 1 362 ? 4.605 34.914 -64.447 1.00 29.56 362 ASP A C 1
ATOM 2635 O O . ASP A 1 362 ? 5.450 35.330 -63.665 1.00 29.56 362 ASP A O 1
ATOM 2639 N N . SER A 1 363 ? 4.953 33.825 -65.155 1.00 29.77 363 SER A N 1
ATOM 2640 C CA . SER A 1 363 ? 4.545 33.250 -66.466 1.00 29.77 363 SER A CA 1
ATOM 2641 C C . SER A 1 363 ? 4.868 31.721 -66.490 1.00 29.77 363 SER A C 1
ATOM 2643 O O . SER A 1 363 ? 5.357 31.213 -65.488 1.00 29.77 363 SER A O 1
ATOM 2645 N N . GLY A 1 364 ? 4.638 30.878 -67.513 1.00 27.75 364 GLY A N 1
ATOM 2646 C CA . GLY A 1 364 ? 4.179 31.039 -68.902 1.00 27.75 364 GLY A CA 1
ATOM 2647 C C . GLY A 1 364 ? 3.953 29.670 -69.604 1.00 27.75 364 GLY A C 1
ATOM 2648 O O . GLY A 1 364 ? 4.094 28.616 -68.995 1.00 27.75 364 GLY A O 1
ATOM 2649 N N . THR A 1 365 ? 3.558 29.693 -70.882 1.00 28.83 365 THR A N 1
ATOM 2650 C CA . THR A 1 365 ? 3.164 28.557 -71.768 1.00 28.83 365 THR A CA 1
ATOM 2651 C C . THR A 1 365 ? 4.286 27.514 -72.050 1.00 28.83 365 THR A C 1
ATOM 2653 O O . THR A 1 365 ? 5.446 27.842 -71.849 1.00 28.83 365 THR A O 1
ATOM 2656 N N . ALA A 1 366 ? 4.068 26.290 -72.586 1.00 30.11 366 ALA A N 1
ATOM 2657 C CA . ALA A 1 366 ? 3.070 25.888 -73.598 1.00 30.11 366 ALA A CA 1
ATOM 2658 C C . ALA A 1 366 ? 2.755 24.364 -73.756 1.00 30.11 366 ALA A C 1
ATOM 2660 O O . ALA A 1 366 ? 3.630 23.520 -73.633 1.00 30.11 366 ALA A O 1
ATOM 2661 N N . ARG A 1 367 ? 1.500 24.089 -74.168 1.00 26.30 367 ARG A N 1
ATOM 2662 C CA . ARG A 1 367 ? 0.975 23.123 -75.182 1.00 26.30 367 ARG A CA 1
ATOM 2663 C C . ARG A 1 367 ? 1.534 21.684 -75.348 1.00 26.30 367 ARG A C 1
ATOM 2665 O O . ARG A 1 367 ? 2.657 21.485 -75.790 1.00 26.30 367 ARG A O 1
ATOM 2672 N N . CYS A 1 368 ? 0.613 20.710 -75.275 1.00 31.12 368 CYS A N 1
ATOM 2673 C CA . CYS A 1 368 ? 0.608 19.462 -76.076 1.00 31.12 368 CYS A CA 1
ATOM 2674 C C . CYS A 1 368 ? 0.002 19.711 -77.490 1.00 31.12 368 CYS A C 1
ATOM 2676 O O . CYS A 1 368 ? -0.557 20.793 -77.708 1.00 31.12 368 CYS A O 1
ATOM 2678 N N . PRO A 1 369 ? 0.115 18.777 -78.463 1.00 42.59 369 PRO A N 1
ATOM 2679 C CA . PRO A 1 369 ? -0.718 17.551 -78.583 1.00 42.59 369 PRO A CA 1
ATOM 2680 C C . PRO A 1 369 ? 0.151 16.267 -78.731 1.00 42.59 369 PRO A C 1
ATOM 2682 O O . PRO A 1 369 ? 1.363 16.390 -78.831 1.00 42.59 369 PRO A O 1
ATOM 2685 N N . GLY A 1 370 ? -0.305 15.007 -78.614 1.00 27.34 370 GLY A N 1
ATOM 2686 C CA . GLY A 1 370 ? -1.426 14.290 -79.267 1.00 27.34 370 GLY A CA 1
ATOM 2687 C C . GLY A 1 370 ? -0.915 13.546 -80.529 1.00 27.34 370 GLY A C 1
ATOM 2688 O O . GLY A 1 370 ? 0.000 14.048 -81.165 1.00 27.34 370 GLY A O 1
ATOM 2689 N N . ALA A 1 371 ? -1.413 12.385 -80.980 1.00 29.16 371 ALA A N 1
ATOM 2690 C CA . ALA A 1 371 ? -2.383 11.406 -80.459 1.00 29.16 371 ALA A CA 1
ATOM 2691 C C . ALA A 1 371 ? -2.306 10.099 -81.310 1.00 29.16 371 ALA A C 1
ATOM 2693 O O . ALA A 1 371 ? -1.725 10.140 -82.392 1.00 29.16 371 ALA A O 1
ATOM 2694 N N . SER A 1 372 ? -2.991 9.005 -80.910 1.00 26.91 372 SER A N 1
ATOM 2695 C CA . SER A 1 372 ? -3.217 7.756 -81.704 1.00 26.91 372 SER A CA 1
ATOM 2696 C C . SER A 1 372 ? -1.952 6.905 -82.009 1.00 26.91 372 SER A C 1
ATOM 2698 O O . SER A 1 372 ? -0.844 7.404 -81.869 1.00 26.91 372 SER A O 1
ATOM 2700 N N . SER A 1 373 ? -1.996 5.635 -82.443 1.00 27.59 373 SER A N 1
ATOM 2701 C CA . SER A 1 373 ? -2.923 4.490 -82.258 1.00 27.59 373 SER A CA 1
ATOM 2702 C C . SER A 1 373 ? -2.209 3.214 -82.771 1.00 27.59 373 SER A C 1
ATOM 2704 O O . SER A 1 373 ? -1.273 3.326 -83.560 1.00 27.59 373 SER A O 1
ATOM 2706 N N . GLY A 1 374 ? -2.659 2.014 -82.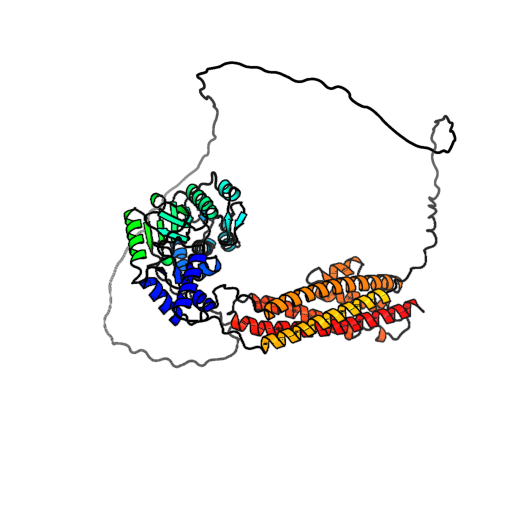385 1.00 27.28 374 GLY A N 1
ATOM 2707 C CA . GLY A 1 374 ? -2.260 0.755 -83.035 1.00 27.28 374 GLY A CA 1
ATOM 2708 C C . GLY A 1 374 ? -2.024 -0.413 -82.076 1.00 27.28 374 GLY A C 1
ATOM 2709 O O . GLY A 1 374 ? -1.129 -0.363 -81.239 1.00 27.28 374 GLY A O 1
ATOM 2710 N N . ALA A 1 375 ? -2.794 -1.490 -82.238 1.00 30.67 375 ALA A N 1
ATOM 2711 C CA . ALA A 1 375 ? -2.578 -2.768 -81.563 1.00 30.67 375 ALA A CA 1
ATOM 2712 C C . 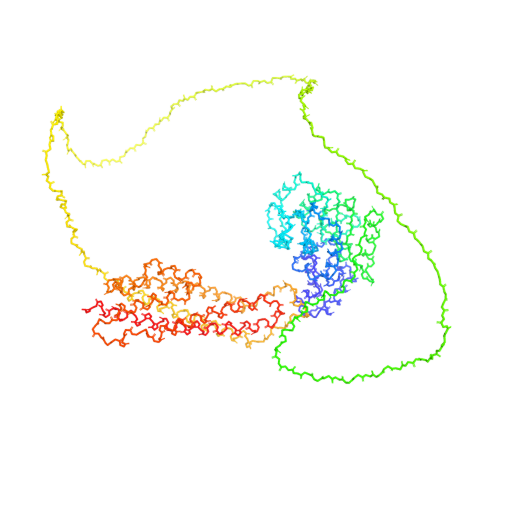ALA A 1 375 ? -2.625 -3.906 -82.592 1.00 30.67 375 ALA A C 1
ATOM 2714 O O . ALA A 1 375 ? -3.633 -4.071 -83.276 1.00 30.67 375 ALA A O 1
ATOM 2715 N N . VAL A 1 376 ? -1.549 -4.693 -82.687 1.00 29.16 376 VAL A N 1
ATOM 2716 C CA . VAL A 1 376 ? -1.488 -5.954 -83.443 1.00 29.16 376 VAL A CA 1
ATOM 2717 C C . VAL A 1 376 ? -0.598 -6.935 -82.679 1.00 29.16 376 VAL A C 1
ATOM 2719 O O . VAL A 1 376 ? 0.466 -6.562 -82.194 1.00 29.16 376 VAL A O 1
ATOM 2722 N N . VAL A 1 377 ? -1.035 -8.191 -82.597 1.00 31.30 377 VAL A N 1
ATOM 2723 C CA . VAL A 1 377 ? -0.271 -9.348 -82.107 1.00 31.30 377 VAL A CA 1
ATOM 2724 C C . VAL A 1 377 ? -0.552 -10.497 -83.078 1.00 31.30 377 VAL A C 1
ATOM 2726 O O . VAL A 1 377 ? -1.713 -10.718 -83.425 1.00 31.30 377 VAL A O 1
ATOM 2729 N N . PRO A 1 378 ? 0.483 -11.209 -83.551 1.00 42.75 378 PRO A N 1
ATOM 2730 C CA . PRO A 1 378 ? 0.489 -12.654 -83.331 1.00 42.75 378 PRO A CA 1
ATOM 2731 C C . PRO A 1 378 ? 1.863 -13.227 -82.942 1.00 42.75 378 PRO A C 1
ATOM 2733 O O . PRO A 1 378 ? 2.915 -12.609 -83.077 1.00 42.75 378 PRO A O 1
ATOM 2736 N N . SER A 1 379 ? 1.809 -14.452 -82.431 1.00 26.80 379 SER A N 1
ATOM 2737 C CA . SER A 1 379 ? 2.903 -15.266 -81.899 1.00 26.80 379 SER A CA 1
ATOM 2738 C C . SER A 1 379 ? 3.851 -15.863 -82.947 1.00 26.80 379 SER A C 1
ATOM 2740 O O . SER A 1 379 ? 3.386 -16.367 -83.967 1.00 26.80 379 SER A O 1
ATOM 2742 N N . SER A 1 380 ? 5.123 -16.049 -82.580 1.00 27.83 380 SER A N 1
ATOM 2743 C CA . SER A 1 380 ? 5.773 -17.372 -82.685 1.00 27.83 380 SER A CA 1
ATOM 2744 C C . SER A 1 380 ? 7.002 -17.482 -81.770 1.00 27.83 380 SER A C 1
ATOM 2746 O O . SER A 1 380 ? 7.809 -16.565 -81.660 1.00 27.83 380 SER A O 1
ATOM 2748 N N . SER A 1 381 ? 7.122 -18.619 -81.088 1.00 26.64 381 SER A N 1
ATOM 2749 C CA . SER A 1 381 ? 8.337 -19.101 -80.409 1.00 26.64 381 SER A CA 1
ATOM 2750 C C . SER A 1 381 ? 8.873 -20.312 -81.197 1.00 26.64 381 SER A C 1
ATOM 2752 O O . SER A 1 381 ? 8.125 -20.816 -82.040 1.00 26.64 381 SER A O 1
ATOM 2754 N N . PRO A 1 382 ? 10.068 -20.868 -80.908 1.00 42.19 382 PRO A N 1
ATOM 2755 C CA . PRO A 1 382 ? 11.079 -20.456 -79.924 1.00 42.19 382 PRO A CA 1
ATOM 2756 C C . PRO A 1 382 ? 12.481 -20.241 -80.543 1.00 42.19 382 PRO A C 1
ATOM 2758 O O . PRO A 1 382 ? 12.720 -20.630 -81.678 1.00 42.19 382 PRO A O 1
ATOM 2761 N N . HIS A 1 383 ? 13.440 -19.722 -79.768 1.00 27.42 383 HIS A N 1
ATOM 2762 C CA . HIS A 1 383 ? 14.654 -20.480 -79.418 1.00 27.42 383 HIS A CA 1
ATOM 2763 C C . HIS A 1 383 ? 15.481 -19.783 -78.321 1.00 27.42 383 HIS A C 1
ATOM 2765 O O . HIS A 1 383 ? 15.333 -18.598 -78.043 1.00 27.42 383 HIS A O 1
ATOM 2771 N N . THR A 1 384 ? 16.303 -20.596 -77.667 1.00 33.12 384 THR A N 1
ATOM 2772 C CA . THR A 1 384 ? 17.306 -20.301 -76.634 1.00 33.12 384 THR A CA 1
ATOM 2773 C C . THR A 1 384 ? 18.256 -19.142 -76.943 1.00 33.12 384 THR A C 1
ATOM 2775 O O . THR A 1 384 ? 18.972 -19.217 -77.937 1.00 33.12 384 THR A O 1
ATOM 2778 N N . GLU A 1 385 ? 18.407 -18.204 -76.001 1.00 30.36 385 GLU A N 1
ATOM 2779 C CA . GLU A 1 385 ? 19.701 -17.561 -75.718 1.00 30.36 385 GLU A CA 1
ATOM 2780 C C . GLU A 1 385 ? 19.777 -17.058 -74.260 1.00 30.36 385 GLU A C 1
ATOM 2782 O O . GLU A 1 385 ? 18.767 -17.010 -73.549 1.00 30.36 385 GLU A O 1
ATOM 2787 N N . GLU A 1 386 ? 20.987 -16.780 -73.770 1.00 31.27 386 GLU A N 1
ATOM 2788 C CA . GLU A 1 386 ? 21.275 -16.626 -72.338 1.00 31.27 386 GLU A CA 1
ATOM 2789 C C . GLU A 1 386 ? 20.870 -15.257 -71.771 1.00 31.27 386 GLU A C 1
ATOM 2791 O O . GLU A 1 386 ? 21.114 -14.203 -72.360 1.00 31.27 386 GLU A O 1
ATOM 2796 N N . ARG A 1 387 ? 20.284 -15.248 -70.564 1.00 26.09 387 ARG A N 1
ATOM 2797 C CA . ARG A 1 387 ? 19.793 -14.019 -69.924 1.00 26.09 387 ARG A CA 1
ATOM 2798 C C . ARG A 1 387 ? 20.921 -13.230 -69.252 1.00 26.09 387 ARG A C 1
ATOM 2800 O O . ARG A 1 387 ? 21.031 -13.198 -68.027 1.00 26.09 387 ARG A O 1
ATOM 2807 N N . SER A 1 388 ? 21.716 -12.546 -70.067 1.00 29.75 388 SER A N 1
ATOM 2808 C CA . SER A 1 388 ? 22.758 -11.592 -69.674 1.00 29.75 388 SER A CA 1
ATOM 2809 C C . SER A 1 388 ? 22.180 -10.352 -68.965 1.00 29.75 388 SER A C 1
ATOM 2811 O O . SER A 1 388 ? 22.088 -9.252 -69.510 1.00 29.75 388 SER A O 1
ATOM 2813 N N . MET A 1 389 ? 21.778 -10.514 -67.699 1.00 27.44 389 MET A N 1
ATOM 2814 C CA . MET A 1 389 ? 21.382 -9.400 -66.834 1.00 27.44 389 MET A CA 1
ATOM 2815 C C . MET A 1 389 ? 22.596 -8.529 -66.497 1.00 27.44 389 MET A C 1
ATOM 2817 O O . MET A 1 389 ? 23.301 -8.762 -65.517 1.00 27.44 389 MET A O 1
ATOM 2821 N N . SER A 1 390 ? 22.811 -7.509 -67.329 1.00 27.36 390 SER A N 1
ATOM 2822 C CA . SER A 1 390 ? 23.794 -6.449 -67.114 1.00 27.36 390 SER A CA 1
ATOM 2823 C C . SER A 1 390 ? 23.540 -5.759 -65.772 1.00 27.36 390 SER A C 1
ATOM 2825 O O . SER A 1 390 ? 22.591 -4.986 -65.615 1.00 27.36 390 SER A O 1
ATOM 2827 N N . PHE A 1 391 ? 24.368 -6.082 -64.779 1.00 31.31 391 PHE A N 1
ATOM 2828 C CA . PHE A 1 391 ? 24.292 -5.478 -63.456 1.00 31.31 391 PHE A CA 1
ATOM 2829 C C . PHE A 1 391 ? 24.862 -4.061 -63.543 1.00 31.31 391 PHE A C 1
ATOM 2831 O O . PHE A 1 391 ? 26.061 -3.878 -63.762 1.00 31.31 391 PHE A O 1
ATOM 2838 N N . ALA A 1 392 ? 24.005 -3.051 -63.393 1.00 32.81 392 ALA A N 1
ATOM 2839 C CA . ALA A 1 392 ? 24.446 -1.663 -63.384 1.00 32.81 392 ALA A CA 1
ATOM 2840 C C . ALA A 1 392 ? 25.448 -1.449 -62.238 1.00 32.81 392 ALA A C 1
ATOM 2842 O O . ALA A 1 392 ? 25.133 -1.712 -61.075 1.00 32.81 392 ALA A O 1
ATOM 2843 N N . LEU A 1 393 ? 26.650 -0.972 -62.572 1.00 37.97 393 LEU A N 1
ATOM 2844 C CA . LEU A 1 393 ? 27.676 -0.632 -61.589 1.00 37.97 393 LEU A CA 1
ATOM 2845 C C . LEU A 1 393 ? 27.119 0.418 -60.610 1.00 37.97 393 LEU A C 1
ATOM 2847 O O . LEU A 1 393 ? 26.713 1.495 -61.059 1.00 37.97 393 LEU A O 1
ATOM 2851 N N . PRO A 1 394 ? 27.108 0.156 -59.288 1.00 41.25 394 PRO A N 1
ATOM 2852 C CA . PRO A 1 394 ? 26.755 1.173 -58.308 1.00 41.25 394 PRO A CA 1
ATOM 2853 C C . PRO A 1 394 ? 27.691 2.377 -58.444 1.00 41.25 394 PRO A C 1
ATOM 2855 O O . PRO A 1 394 ? 28.911 2.215 -58.522 1.00 41.25 394 PRO A O 1
ATOM 2858 N N . GLY A 1 395 ? 27.118 3.582 -58.484 1.00 36.41 395 GLY A N 1
ATOM 2859 C CA . GLY A 1 395 ? 27.883 4.821 -58.616 1.00 36.41 395 GLY A CA 1
ATOM 2860 C C . GLY A 1 395 ? 28.952 4.950 -57.529 1.00 36.41 395 GLY A C 1
ATOM 2861 O O . GLY A 1 395 ? 28.740 4.513 -56.399 1.00 36.41 395 GLY A O 1
ATOM 2862 N N . SER A 1 396 ? 30.091 5.549 -57.895 1.00 41.75 396 SER A N 1
ATOM 2863 C CA . SER A 1 396 ? 31.312 5.689 -57.086 1.00 41.75 396 SER A CA 1
ATOM 2864 C C . SER A 1 396 ? 31.047 5.772 -55.579 1.00 41.75 396 SER A C 1
ATOM 2866 O O . SER A 1 396 ? 30.592 6.808 -55.081 1.00 41.75 396 SER A O 1
ATOM 2868 N N . ALA A 1 397 ? 31.356 4.694 -54.853 1.00 45.66 397 ALA A N 1
ATOM 2869 C CA . ALA A 1 397 ? 31.220 4.659 -53.405 1.00 45.66 397 ALA A CA 1
ATOM 2870 C C . ALA A 1 397 ? 32.088 5.766 -52.788 1.00 45.66 397 ALA A C 1
ATOM 2872 O O . ALA A 1 397 ? 33.317 5.730 -52.874 1.00 45.66 397 ALA A O 1
ATOM 2873 N N . ALA A 1 398 ? 31.445 6.771 -52.191 1.00 50.91 398 ALA A N 1
ATOM 2874 C CA . ALA A 1 398 ? 32.153 7.834 -51.495 1.00 50.91 398 ALA A CA 1
ATOM 2875 C C . ALA A 1 398 ? 32.985 7.215 -50.364 1.00 50.91 398 ALA A C 1
ATOM 2877 O O . ALA A 1 398 ? 32.446 6.465 -49.548 1.00 50.91 398 ALA A O 1
ATOM 2878 N N . ALA A 1 399 ? 34.287 7.521 -50.330 1.00 56.25 399 ALA A N 1
ATOM 2879 C CA . ALA A 1 399 ? 35.212 6.933 -49.366 1.00 56.25 399 ALA A CA 1
ATOM 2880 C C . ALA A 1 399 ? 34.667 7.069 -47.927 1.00 56.25 399 ALA A C 1
ATOM 2882 O O . ALA A 1 399 ? 34.176 8.151 -47.571 1.00 56.25 399 ALA A O 1
ATOM 2883 N N . PRO A 1 400 ? 34.716 5.997 -47.111 1.00 60.78 400 PRO A N 1
ATOM 2884 C CA . PRO A 1 400 ? 34.046 5.956 -45.817 1.00 60.78 400 PRO A CA 1
ATOM 2885 C C . PRO A 1 400 ? 34.573 7.068 -44.906 1.00 60.78 400 PRO A C 1
ATOM 2887 O O . PRO A 1 400 ? 35.756 7.128 -44.573 1.00 60.78 400 PRO A O 1
ATOM 2890 N N . ARG A 1 401 ? 33.685 7.994 -44.531 1.00 74.31 401 ARG A N 1
ATOM 2891 C CA . ARG A 1 401 ? 34.045 9.187 -43.758 1.00 74.31 401 ARG A CA 1
ATOM 2892 C C . ARG A 1 401 ? 34.122 8.849 -42.274 1.00 74.31 401 ARG A C 1
ATOM 2894 O O . ARG A 1 401 ? 33.089 8.650 -41.641 1.00 74.31 401 ARG A O 1
ATOM 2901 N N . PHE A 1 402 ? 35.331 8.856 -41.717 1.00 80.88 402 PHE A N 1
ATOM 2902 C CA . PHE A 1 402 ? 35.537 8.698 -40.279 1.00 80.88 402 PHE A CA 1
ATOM 2903 C C . PHE A 1 402 ? 34.827 9.797 -39.469 1.00 80.88 402 PHE A C 1
ATOM 2905 O O . PHE A 1 402 ? 34.924 10.992 -39.772 1.00 80.88 402 PHE A O 1
ATOM 2912 N N . ALA A 1 403 ? 34.132 9.393 -38.407 1.00 80.12 403 ALA A N 1
ATOM 2913 C CA . ALA A 1 403 ? 33.476 10.291 -37.467 1.00 80.12 403 ALA A CA 1
ATOM 2914 C C . ALA A 1 403 ? 34.510 10.928 -36.522 1.00 80.12 403 ALA A C 1
ATOM 2916 O O . ALA A 1 403 ? 35.313 10.230 -35.901 1.00 80.12 403 ALA A O 1
ATOM 2917 N N . ARG A 1 404 ? 34.479 12.260 -36.369 1.00 82.44 404 ARG A N 1
ATOM 2918 C CA . ARG A 1 404 ? 35.368 12.981 -35.440 1.00 82.44 404 ARG A CA 1
ATOM 2919 C C . ARG A 1 404 ? 34.953 12.705 -33.992 1.00 82.44 404 ARG A C 1
ATOM 2921 O O . ARG A 1 404 ? 33.939 13.231 -33.541 1.00 82.44 404 ARG A O 1
ATOM 2928 N N . VAL A 1 405 ? 35.750 11.921 -33.267 1.00 87.56 405 VAL A N 1
ATOM 2929 C CA . VAL A 1 405 ? 35.449 11.470 -31.894 1.00 87.56 405 VAL A CA 1
ATOM 2930 C C . VAL A 1 405 ? 35.985 12.389 -30.786 1.00 87.56 405 VAL A C 1
ATOM 2932 O O . VAL A 1 405 ? 35.400 12.411 -29.705 1.00 87.56 405 VAL A O 1
ATOM 2935 N N . ALA A 1 406 ? 37.006 13.227 -31.020 1.00 85.56 406 ALA A N 1
ATOM 2936 C CA . ALA A 1 406 ? 37.473 14.190 -30.010 1.00 85.56 406 ALA A CA 1
ATOM 2937 C C . ALA A 1 406 ? 36.379 15.083 -29.369 1.00 85.56 406 ALA A C 1
ATOM 2939 O O . ALA A 1 406 ? 36.467 15.302 -28.159 1.00 85.56 406 ALA A O 1
ATOM 2940 N N . PRO A 1 407 ? 35.362 15.616 -30.082 1.00 86.94 407 PRO A N 1
ATOM 2941 C CA . PRO A 1 407 ? 34.325 16.442 -29.458 1.00 86.94 407 PRO A CA 1
ATOM 2942 C C . PRO A 1 407 ? 33.454 15.668 -28.459 1.00 86.94 407 PRO A C 1
ATOM 2944 O O . PRO A 1 407 ? 33.258 16.140 -27.339 1.00 86.94 407 PRO A O 1
ATOM 2947 N N . SER A 1 408 ? 32.987 14.465 -28.819 1.00 87.62 408 SER A N 1
ATOM 2948 C CA . SER A 1 408 ? 32.186 13.620 -27.921 1.00 87.62 408 SER A CA 1
ATOM 2949 C C . SER A 1 408 ? 33.022 13.093 -26.754 1.00 87.62 408 SER A C 1
ATOM 2951 O O . SER A 1 408 ? 32.560 13.124 -25.617 1.00 87.62 408 SER A O 1
ATOM 2953 N N . ALA A 1 409 ? 34.284 12.724 -26.997 1.00 89.88 409 ALA A N 1
ATOM 2954 C CA . ALA A 1 409 ? 35.216 12.319 -25.948 1.00 89.88 409 ALA A CA 1
ATOM 2955 C C . ALA A 1 409 ? 35.487 13.443 -24.928 1.00 89.88 409 ALA A C 1
ATOM 2957 O O . ALA A 1 409 ? 35.515 13.185 -23.728 1.00 89.88 409 ALA A O 1
ATOM 2958 N N . ARG A 1 410 ? 35.649 14.700 -25.373 1.00 91.31 410 ARG A N 1
ATOM 2959 C CA . ARG A 1 410 ? 35.830 15.859 -24.475 1.00 91.31 410 ARG A CA 1
ATOM 2960 C C . ARG A 1 410 ? 34.593 16.117 -23.615 1.00 91.31 410 ARG A C 1
ATOM 2962 O O . ARG A 1 410 ? 34.738 16.327 -22.415 1.00 91.31 410 ARG A O 1
ATOM 2969 N N . PHE A 1 411 ? 33.401 16.070 -24.213 1.00 92.12 411 PHE A N 1
ATOM 2970 C CA . PHE A 1 411 ? 32.137 16.196 -23.480 1.00 92.12 411 PHE A CA 1
ATOM 2971 C C . PHE A 1 411 ? 31.991 15.089 -22.425 1.00 92.12 411 PHE A C 1
ATOM 2973 O O . PHE A 1 411 ? 31.742 15.375 -21.257 1.00 92.12 411 PHE A O 1
ATOM 2980 N N . LEU A 1 412 ? 32.236 13.836 -22.817 1.00 92.56 412 LEU A N 1
ATOM 2981 C CA . LEU A 1 412 ? 32.158 12.667 -21.944 1.00 92.56 412 LEU A CA 1
ATOM 2982 C C . LEU A 1 412 ? 33.170 12.711 -20.789 1.00 92.56 412 LEU A C 1
ATOM 2984 O O . LEU A 1 412 ? 32.809 12.411 -19.657 1.00 92.56 412 LEU A O 1
ATOM 2988 N N . VAL A 1 413 ? 34.415 13.129 -21.034 1.00 93.38 413 VAL A N 1
ATOM 2989 C CA . VAL A 1 413 ? 35.413 13.318 -19.964 1.00 93.38 413 VAL A CA 1
ATOM 2990 C C . VAL A 1 413 ? 34.992 14.430 -18.997 1.00 93.38 413 VAL A C 1
ATOM 2992 O O . VAL A 1 413 ? 35.185 14.283 -17.792 1.00 93.38 413 VAL A O 1
ATOM 2995 N N . GLY A 1 414 ? 34.358 15.501 -19.489 1.00 91.50 414 GLY A N 1
ATOM 2996 C CA . GLY A 1 414 ? 33.747 16.529 -18.641 1.00 91.50 414 GLY A CA 1
ATOM 2997 C C . GLY A 1 414 ? 32.601 15.985 -17.780 1.00 91.50 414 GLY A C 1
ATOM 2998 O O . GLY A 1 414 ? 32.580 16.220 -16.574 1.00 91.50 414 GLY A O 1
ATOM 2999 N N . ALA A 1 415 ? 31.692 15.203 -18.370 1.00 90.06 415 ALA A N 1
ATOM 3000 C CA . ALA A 1 415 ? 30.580 14.571 -17.658 1.00 90.06 415 ALA A CA 1
ATOM 3001 C C . ALA A 1 415 ? 31.061 13.559 -16.600 1.00 90.06 415 ALA A C 1
ATOM 3003 O O . ALA A 1 415 ? 30.600 13.599 -15.462 1.00 90.06 415 ALA A O 1
ATOM 3004 N N . LEU A 1 416 ? 32.043 12.713 -16.928 1.00 91.12 416 LEU A N 1
ATOM 3005 C CA . LEU A 1 416 ? 32.677 11.794 -15.975 1.00 91.12 416 LEU A CA 1
ATOM 3006 C C . LEU A 1 416 ? 33.375 12.548 -14.833 1.00 91.12 416 LEU A C 1
ATOM 3008 O O . LEU A 1 416 ? 33.257 12.149 -13.677 1.00 91.12 416 LEU A O 1
ATOM 3012 N N . GLY A 1 417 ? 34.054 13.662 -15.132 1.00 91.81 417 GLY A N 1
ATOM 3013 C CA . GLY A 1 417 ? 34.641 14.540 -14.116 1.00 91.81 417 GLY A CA 1
ATOM 3014 C C . GLY A 1 417 ? 33.593 15.154 -13.181 1.00 91.81 417 GLY A C 1
ATOM 3015 O O . GLY A 1 417 ? 33.811 15.207 -11.972 1.00 91.81 417 GLY A O 1
ATOM 3016 N N . ALA A 1 418 ? 32.432 15.547 -13.714 1.00 89.81 418 ALA A N 1
ATOM 3017 C CA . ALA A 1 418 ? 31.304 16.031 -12.920 1.00 89.81 418 ALA A CA 1
ATOM 3018 C C . ALA A 1 418 ? 30.689 14.927 -12.037 1.00 89.81 418 ALA A C 1
ATOM 3020 O O . ALA A 1 418 ? 30.399 15.190 -10.873 1.00 89.81 418 ALA A O 1
ATOM 3021 N N . VAL A 1 419 ? 30.560 13.688 -12.536 1.00 88.94 419 VAL A N 1
ATOM 3022 C CA . VAL A 1 419 ? 30.124 12.530 -11.726 1.00 88.94 419 VAL A CA 1
ATOM 3023 C C . VAL A 1 419 ? 31.109 12.250 -10.586 1.00 88.94 419 VAL A C 1
ATOM 3025 O O . VAL A 1 419 ? 30.678 12.074 -9.448 1.00 88.94 419 VAL A O 1
ATOM 3028 N N . VAL A 1 420 ? 32.422 12.254 -10.857 1.00 90.81 420 VAL A N 1
ATOM 3029 C CA . VAL A 1 420 ? 33.459 12.083 -9.821 1.00 90.81 420 VAL A CA 1
ATOM 3030 C C . VAL A 1 420 ? 33.365 13.186 -8.767 1.00 90.81 420 VAL A C 1
ATOM 3032 O O . VAL A 1 420 ? 33.381 12.885 -7.577 1.00 90.81 420 VAL A O 1
ATOM 3035 N N . LEU A 1 421 ? 33.219 14.450 -9.177 1.00 90.38 421 LEU A N 1
ATOM 3036 C CA . LEU A 1 421 ? 33.082 15.567 -8.242 1.00 90.38 421 LEU A CA 1
ATOM 3037 C C . LEU A 1 421 ? 31.805 15.452 -7.394 1.00 90.38 421 LEU A C 1
ATOM 3039 O O . LEU A 1 421 ? 31.877 15.618 -6.180 1.00 90.38 421 LEU A O 1
ATOM 3043 N N . ALA A 1 422 ? 30.660 15.125 -7.999 1.00 87.44 422 ALA A N 1
ATOM 3044 C CA . ALA A 1 422 ? 29.391 14.967 -7.288 1.00 87.44 422 ALA A CA 1
ATOM 3045 C C . ALA A 1 422 ? 29.445 13.837 -6.243 1.00 87.44 422 ALA A C 1
ATOM 3047 O O . ALA A 1 422 ? 29.058 14.051 -5.095 1.00 87.44 422 ALA A O 1
ATOM 3048 N N . ARG A 1 423 ? 30.008 12.674 -6.605 1.00 87.69 423 ARG A N 1
ATOM 3049 C CA . ARG A 1 423 ? 30.221 11.538 -5.688 1.00 87.69 423 ARG A CA 1
ATOM 3050 C C . ARG A 1 423 ? 31.207 11.874 -4.564 1.00 87.69 423 ARG A C 1
ATOM 3052 O O . ARG A 1 423 ? 30.955 11.550 -3.412 1.00 87.69 423 ARG A O 1
ATOM 3059 N N . LEU A 1 424 ? 32.289 12.606 -4.845 1.00 89.12 424 LEU A N 1
ATOM 3060 C CA . LEU A 1 424 ? 33.205 13.073 -3.794 1.00 89.12 424 LEU A CA 1
ATOM 3061 C C . LEU A 1 424 ? 32.545 14.080 -2.834 1.00 89.12 424 LEU A C 1
ATOM 3063 O O . LEU A 1 424 ? 32.832 14.051 -1.638 1.00 89.12 424 LEU A O 1
ATOM 3067 N N . VAL A 1 425 ? 31.650 14.948 -3.321 1.00 87.00 425 VAL A N 1
ATOM 3068 C CA . VAL A 1 425 ? 30.879 15.863 -2.460 1.00 87.00 425 VAL A CA 1
ATOM 3069 C C . VAL A 1 425 ? 29.852 15.097 -1.618 1.00 87.00 425 VAL A C 1
ATOM 3071 O O . VAL A 1 425 ? 29.755 15.378 -0.425 1.00 87.00 425 VAL A O 1
ATOM 3074 N N . LEU A 1 426 ? 29.151 14.105 -2.187 1.00 82.69 426 LEU A N 1
ATOM 3075 C CA . LEU A 1 426 ? 28.260 13.199 -1.444 1.00 82.69 426 LEU A CA 1
ATOM 3076 C C . LEU A 1 426 ? 29.012 12.437 -0.350 1.00 82.69 426 LEU A C 1
ATOM 3078 O O . LEU A 1 426 ? 28.631 12.536 0.810 1.00 82.69 426 LEU A O 1
ATOM 3082 N N . LEU A 1 427 ? 30.131 11.787 -0.672 1.00 85.12 427 LEU A N 1
ATOM 3083 C CA . LEU A 1 427 ? 30.952 11.045 0.290 1.00 85.12 427 LEU A CA 1
ATOM 3084 C C . LEU A 1 427 ? 31.458 11.937 1.443 1.00 85.12 427 LEU A C 1
ATOM 3086 O O . LEU A 1 427 ? 31.474 11.519 2.601 1.00 85.12 427 LEU A O 1
ATOM 3090 N N . VAL A 1 428 ? 31.819 13.197 1.171 1.00 85.31 428 VAL A N 1
ATOM 3091 C CA . VAL A 1 428 ? 32.160 14.178 2.224 1.00 85.31 428 VAL A CA 1
ATOM 3092 C C . VAL A 1 428 ? 30.931 14.592 3.049 1.00 85.31 428 VAL A C 1
ATOM 3094 O O . VAL A 1 428 ? 31.062 14.860 4.246 1.00 85.31 428 VAL A O 1
ATOM 3097 N N . TRP A 1 429 ? 29.740 14.637 2.449 1.00 80.19 429 TRP A N 1
ATOM 3098 C CA . TRP A 1 429 ? 28.477 14.919 3.138 1.00 80.19 429 TRP A CA 1
ATOM 3099 C C . TRP A 1 429 ? 28.046 13.757 4.043 1.00 80.19 429 TRP A C 1
ATOM 3101 O O . TRP A 1 429 ? 27.694 13.973 5.199 1.00 80.19 429 TRP A O 1
ATOM 3111 N N . GLU A 1 430 ? 28.161 12.523 3.561 1.00 77.62 430 GLU A N 1
ATOM 3112 C CA . GLU A 1 430 ? 27.918 11.282 4.299 1.00 77.62 430 GLU A CA 1
ATOM 3113 C C . GLU A 1 430 ? 28.849 11.155 5.509 1.00 77.62 430 GLU A C 1
ATOM 3115 O O . GLU A 1 430 ? 28.384 10.953 6.633 1.00 77.62 430 GLU A O 1
ATOM 3120 N N . LEU A 1 431 ? 30.155 11.381 5.324 1.00 81.69 431 LEU A N 1
ATOM 3121 C CA . LEU A 1 431 ? 31.114 11.425 6.432 1.00 81.69 431 LEU A CA 1
ATOM 3122 C C . LEU A 1 431 ? 30.752 12.496 7.477 1.00 81.69 431 LEU A C 1
ATOM 3124 O O . LEU A 1 431 ? 30.935 12.266 8.672 1.00 81.69 431 LEU A O 1
ATOM 3128 N N . ARG A 1 432 ? 30.197 13.645 7.062 1.00 77.06 432 ARG A N 1
ATOM 3129 C CA . ARG A 1 432 ? 29.701 14.687 7.982 1.00 77.06 432 ARG A CA 1
ATOM 3130 C C . ARG A 1 432 ? 28.412 14.292 8.700 1.00 77.06 432 ARG A C 1
ATOM 3132 O O . ARG A 1 432 ? 28.290 14.597 9.882 1.00 77.06 432 ARG A O 1
ATOM 3139 N N . LEU A 1 433 ? 27.481 13.613 8.029 1.00 70.50 433 LEU A N 1
ATOM 3140 C CA . LEU A 1 433 ? 26.264 13.080 8.650 1.00 70.50 433 LEU A CA 1
ATOM 3141 C C . LEU A 1 433 ? 26.608 12.030 9.719 1.00 70.50 433 LEU A C 1
ATOM 3143 O O . LEU A 1 433 ? 26.054 12.070 10.814 1.00 70.50 433 LEU A O 1
ATOM 3147 N N . HIS A 1 434 ? 27.573 11.146 9.446 1.00 70.12 434 HIS A N 1
ATOM 3148 C CA . HIS A 1 434 ? 28.014 10.117 10.395 1.00 70.12 434 HIS A CA 1
ATOM 3149 C C . HIS A 1 434 ? 28.851 10.675 11.561 1.00 70.12 434 HIS A C 1
ATOM 3151 O O . HIS A 1 434 ? 28.762 10.169 12.678 1.00 70.12 434 HIS A O 1
ATOM 3157 N N . ALA A 1 435 ? 29.656 11.716 11.319 1.00 74.44 435 ALA A N 1
ATOM 3158 C CA . ALA A 1 435 ? 30.434 12.404 12.355 1.00 74.44 435 ALA A CA 1
ATOM 3159 C C . ALA A 1 435 ? 29.622 13.440 13.161 1.00 74.44 435 ALA A C 1
ATOM 3161 O O . ALA A 1 435 ? 30.124 13.982 14.148 1.00 74.44 435 ALA A O 1
ATOM 3162 N N . GLY A 1 436 ? 28.391 13.746 12.741 1.00 67.62 436 GLY A N 1
ATOM 3163 C CA . GLY A 1 436 ? 27.498 14.659 13.448 1.00 67.62 436 GLY A CA 1
ATOM 3164 C C . GLY A 1 436 ? 26.997 14.085 14.782 1.00 67.62 436 GLY A C 1
ATOM 3165 O O . GLY A 1 436 ? 27.027 12.869 14.993 1.00 67.62 436 GLY A O 1
ATOM 3166 N N . PRO A 1 437 ? 26.494 14.932 15.701 1.00 57.69 437 PRO A N 1
ATOM 3167 C CA . PRO A 1 437 ? 25.808 14.450 16.892 1.00 57.69 437 PRO A CA 1
ATOM 3168 C C . PRO A 1 437 ? 24.626 13.572 16.476 1.00 57.69 437 PRO A C 1
ATOM 3170 O O . PRO A 1 437 ? 23.738 14.036 15.756 1.00 57.69 437 PRO A O 1
ATOM 3173 N N . ARG A 1 438 ? 24.606 12.311 16.928 1.00 57.97 438 ARG A N 1
ATOM 3174 C CA . ARG A 1 438 ? 23.472 11.413 16.672 1.00 57.97 438 ARG A CA 1
ATOM 3175 C C . ARG A 1 438 ? 22.191 12.096 17.167 1.00 57.97 438 ARG A C 1
ATOM 3177 O O . ARG A 1 438 ? 22.183 12.555 18.314 1.00 57.97 438 ARG A O 1
ATOM 3184 N N . PRO A 1 439 ? 21.117 12.175 16.359 1.00 51.75 439 PRO A N 1
ATOM 3185 C CA . PRO A 1 439 ? 19.835 12.621 16.882 1.00 51.75 439 PRO A CA 1
ATOM 3186 C C . PRO A 1 439 ? 19.430 11.688 18.034 1.00 51.75 439 PRO A C 1
ATOM 3188 O O . PRO A 1 439 ? 19.726 10.490 17.967 1.00 51.75 439 PRO A O 1
ATOM 3191 N N . PRO A 1 440 ? 18.787 12.198 19.100 1.00 46.59 440 PRO A N 1
ATOM 3192 C CA . PRO A 1 440 ? 18.301 11.335 20.167 1.00 46.59 440 PRO A CA 1
ATOM 3193 C C . PRO A 1 440 ? 17.362 10.295 19.554 1.00 46.59 440 PRO A C 1
ATOM 3195 O O . PRO A 1 440 ? 16.456 10.653 18.796 1.00 46.59 440 PRO A O 1
ATOM 3198 N N . ALA A 1 441 ? 17.616 9.019 19.851 1.00 45.66 441 ALA A N 1
ATOM 3199 C CA . ALA A 1 441 ? 16.814 7.920 19.333 1.00 45.66 441 ALA A CA 1
ATOM 3200 C C . ALA A 1 441 ? 15.327 8.140 19.672 1.00 45.66 441 ALA A C 1
ATOM 3202 O O . ALA A 1 441 ? 15.029 8.681 20.747 1.00 45.66 441 ALA A O 1
ATOM 3203 N N . PRO A 1 442 ? 14.386 7.726 18.801 1.00 44.22 442 PRO A N 1
ATOM 3204 C CA . PRO A 1 442 ? 12.980 7.678 19.174 1.00 44.22 442 PRO A CA 1
ATOM 3205 C C . PRO A 1 442 ? 12.842 6.873 20.479 1.00 44.22 442 PRO A C 1
ATOM 3207 O O . PRO A 1 442 ? 13.392 5.774 20.562 1.00 44.22 442 PRO A O 1
ATOM 3210 N N . PRO A 1 443 ? 12.183 7.404 21.526 1.00 41.00 443 PRO A N 1
ATOM 3211 C CA . PRO A 1 443 ? 12.019 6.665 22.770 1.00 41.00 443 PRO A CA 1
ATOM 3212 C C . PRO A 1 443 ? 11.176 5.411 22.523 1.00 41.00 443 PRO A C 1
ATOM 3214 O O . PRO A 1 443 ? 10.048 5.540 22.055 1.00 41.00 443 PRO A O 1
ATOM 3217 N N . GLY A 1 444 ? 11.740 4.242 22.850 1.00 39.62 444 GLY A N 1
ATOM 3218 C CA . GLY A 1 444 ? 11.087 2.925 22.864 1.00 39.62 444 GLY A CA 1
ATOM 3219 C C . GLY A 1 444 ? 10.727 2.361 21.490 1.00 39.62 444 GLY A C 1
ATOM 3220 O O . GLY A 1 444 ? 11.248 1.330 21.073 1.00 39.62 444 GLY A O 1
ATOM 3221 N N . ASP A 1 445 ? 9.844 3.064 20.793 1.00 39.31 445 ASP A N 1
ATOM 3222 C CA . ASP A 1 445 ? 8.806 2.442 19.974 1.00 39.31 445 ASP A CA 1
ATOM 3223 C C . ASP A 1 445 ? 9.006 2.764 18.484 1.00 39.31 445 ASP A C 1
ATOM 3225 O O . ASP A 1 445 ? 8.097 3.215 17.786 1.00 39.31 445 ASP A O 1
ATOM 3229 N N . ALA A 1 446 ? 10.234 2.565 17.993 1.00 42.09 446 ALA A N 1
ATOM 3230 C CA . ALA A 1 446 ? 10.658 2.850 16.615 1.00 42.09 446 ALA A CA 1
ATOM 3231 C C . ALA A 1 446 ? 10.133 1.841 15.561 1.00 42.09 446 ALA A C 1
ATOM 3233 O O . ALA A 1 446 ? 10.804 1.577 14.570 1.00 42.09 446 ALA A O 1
ATOM 3234 N N . ASP A 1 447 ? 8.936 1.295 15.788 1.00 38.00 447 ASP A N 1
ATOM 3235 C CA . ASP A 1 447 ? 8.056 0.774 14.735 1.00 38.00 447 ASP A CA 1
ATOM 3236 C C . ASP A 1 447 ? 7.051 1.855 14.285 1.00 38.00 447 ASP A C 1
ATOM 3238 O O . ASP A 1 447 ? 6.589 1.820 13.147 1.00 38.00 447 ASP A O 1
ATOM 3242 N N . GLU A 1 448 ? 6.689 2.822 15.150 1.00 39.06 448 GLU A N 1
ATOM 3243 C CA . GLU A 1 448 ? 5.718 3.865 14.799 1.00 39.06 448 GLU A CA 1
ATOM 3244 C C . GLU A 1 448 ? 6.214 4.715 13.625 1.00 39.06 448 GLU A C 1
ATOM 3246 O O . GLU A 1 448 ? 7.130 5.524 13.784 1.00 39.06 448 GLU A O 1
ATOM 3251 N N . GLY A 1 449 ? 5.533 4.594 12.477 1.00 38.53 449 GLY A N 1
ATOM 3252 C CA . GLY A 1 449 ? 5.827 5.262 11.199 1.00 38.53 449 GLY A CA 1
ATOM 3253 C C . GLY A 1 449 ? 5.698 6.796 11.167 1.00 38.53 449 GLY A C 1
ATOM 3254 O O . GLY A 1 449 ? 5.215 7.368 10.187 1.00 38.53 449 GLY A O 1
ATOM 3255 N N . TYR A 1 450 ? 6.131 7.488 12.220 1.00 34.06 450 TYR A N 1
ATOM 3256 C CA . TYR A 1 450 ? 6.493 8.897 12.183 1.00 34.06 450 TYR A CA 1
ATOM 3257 C C . TYR A 1 450 ? 7.735 9.076 11.304 1.00 34.06 450 TYR A C 1
ATOM 3259 O O . TYR A 1 450 ? 8.867 9.041 11.791 1.00 34.06 450 TYR A O 1
ATOM 3267 N N . HIS A 1 451 ? 7.535 9.395 10.024 1.00 41.94 451 HIS A N 1
ATOM 3268 C CA . HIS A 1 451 ? 8.577 10.072 9.258 1.00 41.94 451 HIS A CA 1
ATOM 3269 C C . HIS A 1 451 ? 8.967 11.359 9.998 1.00 41.94 451 HIS A C 1
ATOM 3271 O O . HIS A 1 451 ? 8.229 12.348 10.021 1.00 41.94 451 HIS A O 1
ATOM 3277 N N . ARG A 1 452 ? 10.130 11.324 10.654 1.00 52.69 452 ARG A N 1
ATOM 3278 C CA . ARG A 1 452 ? 10.777 12.490 11.254 1.00 52.69 452 ARG A CA 1
ATOM 3279 C C . ARG A 1 452 ? 10.885 13.564 10.175 1.00 52.69 452 ARG A C 1
ATOM 3281 O O . ARG A 1 452 ? 11.392 13.276 9.095 1.00 52.69 452 ARG A O 1
ATOM 3288 N N . VAL A 1 453 ? 10.430 14.785 10.474 1.00 44.41 453 VAL A N 1
ATOM 3289 C CA . VAL A 1 453 ? 10.646 15.943 9.589 1.00 44.41 453 VAL A CA 1
ATOM 3290 C C . VAL A 1 453 ? 12.148 16.003 9.288 1.00 44.41 453 VAL A C 1
ATOM 3292 O O . VAL A 1 453 ? 12.916 16.114 10.253 1.00 44.41 453 VAL A O 1
ATOM 3295 N N . PRO A 1 454 ? 12.574 15.861 8.018 1.00 51.31 454 PRO A N 1
ATOM 3296 C CA . PRO A 1 454 ? 13.988 15.751 7.699 1.00 51.31 454 PRO A CA 1
ATOM 3297 C C . PRO A 1 454 ? 14.749 16.968 8.216 1.00 51.31 454 PRO A C 1
ATOM 3299 O O . PRO A 1 454 ? 14.263 18.099 8.146 1.00 51.31 454 PRO A O 1
ATOM 3302 N N . THR A 1 455 ? 15.952 16.765 8.751 1.00 59.75 455 THR A N 1
ATOM 3303 C CA . THR A 1 455 ? 16.808 17.923 9.043 1.00 59.75 455 THR A CA 1
ATOM 3304 C C . THR A 1 455 ? 17.197 18.616 7.739 1.00 59.75 455 THR A C 1
ATOM 3306 O O . THR A 1 455 ? 17.280 17.978 6.693 1.00 59.75 455 THR A O 1
ATOM 3309 N N . GLY A 1 456 ? 17.528 19.910 7.782 1.00 61.81 456 GLY A N 1
ATOM 3310 C CA . GLY A 1 456 ? 17.992 20.621 6.581 1.00 61.81 456 GLY A CA 1
ATOM 3311 C C . GLY A 1 456 ? 19.225 19.982 5.914 1.00 61.81 456 GLY A C 1
ATOM 3312 O O . GLY A 1 456 ? 19.442 20.175 4.723 1.00 61.81 456 GLY A O 1
ATOM 3313 N N . LEU A 1 457 ? 20.003 19.173 6.649 1.00 60.66 457 LEU A N 1
ATOM 3314 C CA . LEU A 1 457 ? 21.108 18.366 6.115 1.00 60.66 457 LEU A CA 1
ATOM 3315 C C . LEU A 1 457 ? 20.624 17.114 5.362 1.00 60.66 457 LEU A C 1
ATOM 3317 O O . LEU A 1 457 ? 21.245 16.719 4.375 1.00 60.66 457 LEU A O 1
ATOM 3321 N N . GLU A 1 458 ? 19.525 16.506 5.819 1.00 61.31 458 GLU A N 1
ATOM 3322 C CA . GLU A 1 458 ? 18.846 15.374 5.178 1.00 61.31 458 GLU A CA 1
ATOM 3323 C C . GLU A 1 458 ? 18.084 15.834 3.921 1.00 61.31 458 GLU A C 1
ATOM 3325 O O . GLU A 1 458 ? 18.175 15.175 2.886 1.00 61.31 458 GLU A O 1
ATOM 3330 N N . GLU A 1 459 ? 17.413 16.994 3.946 1.00 68.12 459 GLU A N 1
ATOM 3331 C CA . GLU A 1 459 ? 16.813 17.595 2.740 1.00 68.12 459 GLU A CA 1
ATOM 3332 C C . GLU A 1 459 ? 17.879 17.916 1.681 1.00 68.12 459 GLU A C 1
ATOM 3334 O O . GLU A 1 459 ? 17.749 17.527 0.519 1.00 68.12 459 GLU A O 1
ATOM 3339 N N . GLN A 1 460 ? 18.975 18.576 2.079 1.00 72.75 460 GLN A N 1
ATOM 3340 C CA . GLN A 1 460 ? 20.088 18.902 1.177 1.00 72.75 460 GLN A CA 1
ATOM 3341 C C . GLN A 1 460 ? 20.722 17.648 0.559 1.00 72.75 460 GLN A C 1
ATOM 3343 O O . GLN A 1 460 ? 21.063 17.663 -0.625 1.00 72.75 460 GLN A O 1
ATOM 3348 N N . TYR A 1 461 ? 20.807 16.545 1.311 1.00 71.69 461 TYR A N 1
ATOM 3349 C CA . TYR A 1 461 ? 21.253 15.253 0.790 1.00 71.69 461 TYR A CA 1
ATOM 3350 C C . TYR A 1 461 ? 20.312 14.698 -0.299 1.00 71.69 461 TYR A C 1
ATOM 3352 O O . TYR A 1 461 ? 20.794 14.242 -1.336 1.00 71.69 461 TYR A O 1
ATOM 3360 N N . HIS A 1 462 ? 18.985 14.813 -0.145 1.00 71.44 462 HIS A N 1
ATOM 3361 C CA . HIS A 1 462 ? 18.028 14.380 -1.178 1.00 71.44 462 HIS A CA 1
ATOM 3362 C C . HIS A 1 462 ? 18.173 15.186 -2.482 1.00 71.44 462 HIS A C 1
ATOM 3364 O O . HIS A 1 462 ? 18.222 14.599 -3.567 1.00 71.44 462 HIS A O 1
ATOM 3370 N N . TYR A 1 463 ? 18.311 16.515 -2.398 1.00 78.25 463 TYR A N 1
ATOM 3371 C CA . TYR A 1 463 ? 18.554 17.355 -3.581 1.00 78.25 463 TYR A CA 1
ATOM 3372 C C . TYR A 1 463 ? 19.895 17.031 -4.265 1.00 78.25 463 TYR A C 1
ATOM 3374 O O . TYR A 1 463 ? 19.963 16.968 -5.495 1.00 78.25 463 TYR A O 1
ATOM 3382 N N . LEU A 1 464 ? 20.953 16.781 -3.486 1.00 79.56 464 LEU A N 1
ATOM 3383 C CA . LEU A 1 464 ? 22.279 16.423 -3.999 1.00 79.56 464 LEU A CA 1
ATOM 3384 C C . LEU A 1 464 ? 22.299 15.024 -4.649 1.00 79.56 464 LEU A C 1
ATOM 3386 O O . LEU A 1 464 ? 22.926 14.833 -5.696 1.00 79.56 464 LEU A O 1
ATOM 3390 N N . GLY A 1 465 ? 21.560 14.065 -4.086 1.00 79.94 465 GLY A N 1
ATOM 3391 C CA . GLY A 1 465 ? 21.336 12.746 -4.680 1.00 79.94 465 GLY A CA 1
ATOM 3392 C C . GLY A 1 465 ? 20.607 12.835 -6.024 1.00 79.94 465 GLY A C 1
ATOM 3393 O O . GLY A 1 465 ? 21.070 12.270 -7.016 1.00 79.94 465 GLY A O 1
ATOM 3394 N N . LEU A 1 466 ? 19.529 13.622 -6.103 1.00 81.38 466 LEU A N 1
ATOM 3395 C CA . LEU A 1 466 ? 18.777 13.833 -7.346 1.00 81.38 466 LEU A CA 1
ATOM 3396 C C . LEU A 1 466 ? 19.625 14.523 -8.432 1.00 81.38 466 LEU A C 1
ATOM 3398 O O . LEU A 1 466 ? 19.615 14.093 -9.588 1.00 81.38 466 LEU A O 1
ATOM 3402 N N . LEU A 1 467 ? 20.436 15.522 -8.066 1.00 83.06 467 LEU A N 1
ATOM 3403 C CA . LEU A 1 467 ? 21.415 16.136 -8.972 1.00 83.06 467 LEU A CA 1
ATOM 3404 C C . LEU A 1 467 ? 22.458 15.119 -9.473 1.00 83.06 467 LEU A C 1
ATOM 3406 O O . LEU A 1 467 ? 22.853 15.153 -10.641 1.00 83.06 467 LEU A O 1
ATOM 3410 N N . THR A 1 468 ? 22.873 14.180 -8.623 1.00 81.56 468 THR A N 1
ATOM 3411 C CA . THR A 1 468 ? 23.835 13.127 -8.985 1.00 81.56 468 THR A CA 1
ATOM 3412 C C . THR A 1 468 ? 23.225 12.112 -9.956 1.00 81.56 468 THR A C 1
ATOM 3414 O O . THR A 1 468 ? 23.887 11.725 -10.920 1.00 81.56 468 THR A O 1
ATOM 3417 N N . ILE A 1 469 ? 21.948 11.750 -9.784 1.00 83.38 469 ILE A N 1
ATOM 3418 C CA . ILE A 1 469 ? 21.195 10.908 -10.732 1.00 83.38 469 ILE A CA 1
ATOM 3419 C C . ILE A 1 469 ? 21.087 11.594 -12.102 1.00 83.38 469 ILE A C 1
ATOM 3421 O O . ILE A 1 469 ? 21.418 10.986 -13.119 1.00 83.38 469 ILE A O 1
ATOM 3425 N N . LEU A 1 470 ? 20.702 12.875 -12.146 1.00 86.44 470 LEU A N 1
ATOM 3426 C CA . LEU A 1 470 ? 20.633 13.647 -13.396 1.00 86.44 470 LEU A CA 1
ATOM 3427 C C . LEU A 1 470 ? 22.001 13.726 -14.097 1.00 86.44 470 LEU A C 1
ATOM 3429 O O . LEU A 1 470 ? 22.097 13.514 -15.308 1.00 86.44 470 LEU A O 1
ATOM 3433 N N . THR A 1 471 ? 23.072 13.962 -13.334 1.00 86.75 471 THR A N 1
ATOM 3434 C CA . THR A 1 471 ? 24.451 13.991 -13.854 1.00 86.75 471 THR A CA 1
ATOM 3435 C C . THR A 1 471 ? 24.867 12.631 -14.431 1.00 86.75 471 THR A C 1
ATOM 3437 O O . THR A 1 471 ? 25.475 12.569 -15.502 1.00 86.75 471 THR A O 1
ATOM 3440 N N . LEU A 1 472 ? 24.484 11.528 -13.775 1.00 86.00 472 LEU A N 1
ATOM 3441 C CA . LEU A 1 472 ? 24.738 10.168 -14.253 1.00 86.00 472 LEU A CA 1
ATOM 3442 C C . LEU A 1 472 ? 23.994 9.872 -15.566 1.00 86.00 472 LEU A C 1
ATOM 3444 O O . LEU A 1 472 ? 24.600 9.320 -16.481 1.00 86.00 472 LEU A O 1
ATOM 3448 N N . VAL A 1 473 ? 22.730 10.288 -15.704 1.00 88.31 473 VAL A N 1
ATOM 3449 C CA . VAL A 1 473 ? 21.957 10.131 -16.953 1.00 88.31 473 VAL A CA 1
ATOM 3450 C C . VAL A 1 473 ? 22.638 10.857 -18.120 1.00 88.31 473 VAL A C 1
ATOM 3452 O O . VAL A 1 473 ? 22.834 10.262 -19.182 1.00 88.31 473 VAL A O 1
ATOM 3455 N N . VAL A 1 474 ? 23.080 12.105 -17.923 1.00 89.50 474 VAL A N 1
ATOM 3456 C CA . VAL A 1 474 ? 23.847 12.856 -18.939 1.00 89.50 474 VAL A CA 1
ATOM 3457 C C . VAL A 1 474 ? 25.156 12.138 -19.293 1.00 89.50 474 VAL A C 1
ATOM 3459 O O . VAL A 1 474 ? 25.516 12.050 -20.469 1.00 89.50 474 VAL A O 1
ATOM 3462 N N . CYS A 1 475 ? 25.847 11.574 -18.299 1.00 89.81 475 CYS A N 1
ATOM 3463 C CA . CYS A 1 475 ? 27.068 10.802 -18.511 1.00 89.81 475 CYS A CA 1
ATOM 3464 C C . CYS A 1 475 ? 26.826 9.515 -19.323 1.00 89.81 475 CYS A C 1
ATOM 3466 O O . CYS A 1 475 ? 27.602 9.223 -20.231 1.00 89.81 475 CYS A O 1
ATOM 3468 N N . VAL A 1 476 ? 25.750 8.768 -19.050 1.00 88.88 476 VAL A N 1
ATOM 3469 C CA . VAL A 1 476 ? 25.381 7.548 -19.795 1.00 88.88 476 VAL A CA 1
ATOM 3470 C C . VAL A 1 476 ? 25.035 7.875 -21.249 1.00 88.88 476 VAL A C 1
ATOM 3472 O O . VAL A 1 476 ? 25.557 7.232 -22.160 1.00 88.88 476 VAL A O 1
ATOM 3475 N N . LEU A 1 477 ? 24.230 8.915 -21.490 1.00 89.69 477 LEU A N 1
ATOM 3476 C CA . LEU A 1 477 ? 23.891 9.366 -22.846 1.00 89.69 477 LEU A CA 1
ATOM 3477 C C . LEU A 1 477 ? 25.144 9.802 -23.627 1.00 89.69 477 LEU A C 1
ATOM 3479 O O . LEU A 1 477 ? 25.327 9.409 -24.781 1.00 89.69 477 LEU A O 1
ATOM 3483 N N . GLY A 1 478 ? 26.048 10.549 -22.983 1.00 89.94 478 GLY A N 1
ATOM 3484 C CA . GLY A 1 478 ? 27.343 10.922 -23.558 1.00 89.94 478 GLY A CA 1
ATOM 3485 C C . GLY A 1 478 ? 28.251 9.719 -23.841 1.00 89.94 478 GLY A C 1
ATOM 3486 O O . GLY A 1 478 ? 28.923 9.693 -24.874 1.00 89.94 478 GLY A O 1
ATOM 3487 N N . PHE A 1 479 ? 28.246 8.710 -22.962 1.00 90.69 479 PHE A N 1
ATOM 3488 C CA . PHE A 1 479 ? 29.030 7.485 -23.122 1.00 90.69 479 PHE A CA 1
ATOM 3489 C C . PHE A 1 479 ? 28.554 6.668 -24.320 1.00 90.69 479 PHE A C 1
ATOM 3491 O O . PHE A 1 479 ? 29.375 6.294 -25.155 1.00 90.69 479 PHE A O 1
ATOM 3498 N N . VAL A 1 480 ? 27.244 6.442 -24.454 1.00 89.00 480 VAL A N 1
ATOM 3499 C CA . VAL A 1 480 ? 26.695 5.682 -25.586 1.00 89.00 480 VAL A CA 1
ATOM 3500 C C . VAL A 1 480 ? 26.897 6.434 -26.904 1.00 89.00 480 VAL A C 1
ATOM 3502 O O . VAL A 1 480 ? 27.347 5.824 -27.871 1.00 89.00 480 VAL A O 1
ATOM 3505 N N . TYR A 1 481 ? 26.684 7.754 -26.945 1.00 90.31 481 TYR A N 1
ATOM 3506 C CA . TYR A 1 481 ? 26.936 8.557 -28.151 1.00 90.31 481 TYR A CA 1
ATOM 3507 C C . TYR A 1 481 ? 28.409 8.510 -28.600 1.00 90.31 481 TYR A C 1
ATOM 3509 O O . TYR A 1 481 ? 28.705 8.344 -29.786 1.00 90.31 481 TYR A O 1
ATOM 35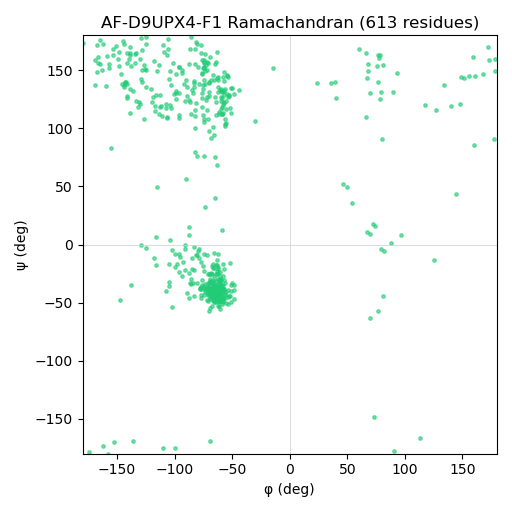17 N N . TRP A 1 482 ? 29.354 8.595 -27.656 1.00 93.44 482 TRP A N 1
ATOM 3518 C CA . TRP A 1 482 ? 30.776 8.385 -27.941 1.00 93.44 482 TRP A CA 1
ATOM 3519 C C . TRP A 1 482 ? 31.057 6.950 -28.411 1.00 93.44 482 TRP A C 1
ATOM 3521 O O . TRP A 1 482 ? 31.731 6.770 -29.423 1.00 93.44 482 TRP A O 1
ATOM 3531 N N . LEU A 1 483 ? 30.501 5.935 -27.740 1.00 91.19 483 LEU A N 1
ATOM 3532 C CA . LEU A 1 483 ? 30.702 4.523 -28.075 1.00 91.19 483 LEU A CA 1
ATOM 3533 C C . LEU A 1 483 ? 30.161 4.174 -29.471 1.00 91.19 483 LEU A C 1
ATOM 3535 O O . LEU A 1 483 ? 30.798 3.406 -30.188 1.00 91.19 483 LEU A O 1
ATOM 3539 N N . GLN A 1 484 ? 29.042 4.772 -29.894 1.00 89.75 484 GLN A N 1
ATOM 3540 C CA . GLN A 1 484 ? 28.532 4.672 -31.265 1.00 89.75 484 GLN A CA 1
ATOM 3541 C C . GLN A 1 484 ? 29.528 5.249 -32.276 1.00 89.75 484 GLN A C 1
ATOM 3543 O O . GLN A 1 484 ? 29.946 4.538 -33.185 1.00 89.75 484 GLN A O 1
ATOM 3548 N N . ALA A 1 485 ? 29.981 6.493 -32.083 1.00 88.94 485 ALA A N 1
ATOM 3549 C CA . ALA A 1 485 ? 30.943 7.133 -32.984 1.00 88.94 485 ALA A CA 1
ATOM 3550 C C . ALA A 1 485 ? 32.310 6.413 -33.018 1.00 88.94 485 ALA A C 1
ATOM 3552 O O . ALA A 1 485 ? 32.995 6.405 -34.041 1.00 88.94 485 ALA A O 1
ATOM 3553 N N . MET A 1 486 ? 32.706 5.768 -31.917 1.00 90.62 486 MET A N 1
ATOM 3554 C CA . MET A 1 486 ? 33.847 4.850 -31.885 1.00 90.62 486 MET A CA 1
ATOM 3555 C C . MET A 1 486 ? 33.566 3.572 -32.686 1.00 90.62 486 MET A C 1
ATOM 3557 O O . MET A 1 486 ? 34.404 3.152 -33.481 1.00 90.62 486 MET A O 1
ATOM 3561 N N . ARG A 1 487 ? 32.381 2.971 -32.534 1.00 89.44 487 ARG A N 1
ATOM 3562 C CA . ARG A 1 487 ? 32.008 1.728 -33.218 1.00 89.44 487 ARG A CA 1
ATOM 3563 C C . ARG A 1 487 ? 31.823 1.895 -34.728 1.00 89.44 487 ARG A C 1
ATOM 3565 O O . ARG A 1 487 ? 32.258 1.018 -35.465 1.00 89.44 487 ARG A O 1
ATOM 3572 N N . ASP A 1 488 ? 31.251 3.003 -35.198 1.00 87.75 488 ASP A N 1
ATOM 3573 C CA . ASP A 1 488 ? 31.144 3.303 -36.635 1.00 87.75 488 ASP A CA 1
ATOM 3574 C C . ASP A 1 488 ? 32.532 3.407 -37.293 1.00 87.75 488 ASP A C 1
ATOM 3576 O O . ASP A 1 488 ? 32.749 2.867 -38.375 1.00 87.75 488 ASP A O 1
ATOM 3580 N N . ASN A 1 489 ? 33.504 4.020 -36.609 1.00 88.44 489 ASN A N 1
ATOM 3581 C CA . ASN A 1 489 ? 34.899 4.041 -37.054 1.00 88.44 489 ASN A CA 1
ATOM 3582 C C . ASN A 1 489 ? 35.551 2.645 -37.001 1.00 88.44 489 ASN A C 1
ATOM 3584 O O . ASN A 1 489 ? 36.269 2.266 -37.925 1.00 88.44 489 ASN A O 1
ATOM 3588 N N . ALA A 1 490 ? 35.294 1.861 -35.951 1.00 86.44 490 ALA A N 1
ATOM 3589 C CA . ALA A 1 490 ? 35.818 0.502 -35.803 1.00 86.44 490 ALA A CA 1
ATOM 3590 C C . ALA A 1 490 ? 35.298 -0.466 -36.886 1.00 86.44 490 ALA A C 1
ATOM 3592 O O . ALA A 1 490 ? 36.080 -1.263 -37.408 1.00 86.44 490 ALA A O 1
ATOM 3593 N N . ASP A 1 491 ? 34.017 -0.353 -37.265 1.00 86.19 491 ASP A N 1
ATOM 3594 C CA . ASP A 1 491 ? 33.414 -1.093 -38.382 1.00 86.19 491 ASP A CA 1
ATOM 3595 C C . ASP A 1 491 ? 34.132 -0.782 -39.715 1.00 86.19 491 ASP A C 1
ATOM 3597 O O . ASP A 1 491 ? 34.290 -1.681 -40.534 1.00 86.19 491 ASP A O 1
ATOM 3601 N N . ILE A 1 492 ? 34.615 0.453 -39.929 1.00 85.31 492 ILE A N 1
ATOM 3602 C CA . ILE A 1 492 ? 35.395 0.836 -41.125 1.00 85.31 492 ILE A CA 1
ATOM 3603 C C . ILE A 1 492 ? 36.831 0.281 -41.060 1.00 85.31 492 ILE A C 1
ATOM 3605 O O . ILE A 1 492 ? 37.356 -0.215 -42.056 1.00 85.31 492 ILE A O 1
ATOM 3609 N N . LEU A 1 493 ? 37.488 0.367 -39.898 1.00 81.94 493 LEU A N 1
ATOM 3610 C CA . LEU A 1 493 ? 38.904 0.005 -39.732 1.00 81.94 493 LEU A CA 1
ATOM 3611 C C . LEU A 1 493 ? 39.149 -1.514 -39.758 1.00 81.94 493 LEU A C 1
ATOM 3613 O O . LEU A 1 493 ? 40.157 -1.983 -40.308 1.00 81.94 493 LEU A O 1
ATOM 3617 N N . ALA A 1 494 ? 38.258 -2.294 -39.142 1.00 81.62 494 ALA A N 1
ATOM 3618 C CA . ALA A 1 494 ? 38.353 -3.749 -39.073 1.00 81.62 494 ALA A CA 1
ATOM 3619 C C . ALA A 1 494 ? 36.967 -4.400 -38.865 1.00 81.62 494 ALA A C 1
ATOM 3621 O O . ALA A 1 494 ? 36.642 -4.770 -37.732 1.00 81.62 494 ALA A O 1
ATOM 3622 N N . PRO A 1 495 ? 36.183 -4.616 -39.943 1.00 78.75 495 PRO A N 1
ATOM 3623 C CA . PRO A 1 495 ? 34.888 -5.302 -39.866 1.00 78.75 495 PRO A CA 1
ATOM 3624 C C . PRO A 1 495 ? 34.991 -6.672 -39.174 1.00 78.75 495 PRO A C 1
ATOM 3626 O O . PRO A 1 495 ? 34.225 -6.988 -38.268 1.00 78.75 495 PRO A O 1
ATOM 3629 N N . GLU A 1 496 ? 36.012 -7.450 -39.543 1.00 77.69 496 GLU A N 1
ATOM 3630 C CA . GLU A 1 496 ? 36.300 -8.802 -39.037 1.00 77.69 496 GLU A CA 1
ATOM 3631 C C . GLU A 1 496 ? 36.634 -8.856 -37.536 1.00 77.69 496 GLU A C 1
ATOM 3633 O O . GLU A 1 496 ? 36.580 -9.922 -36.927 1.00 77.69 496 GLU A O 1
ATOM 3638 N N . ALA A 1 497 ? 36.995 -7.725 -36.918 1.00 76.31 497 ALA A N 1
ATOM 3639 C CA . ALA A 1 497 ? 37.307 -7.673 -35.491 1.00 76.31 497 ALA A CA 1
ATOM 3640 C C . ALA A 1 497 ? 36.049 -7.643 -34.603 1.00 76.31 497 ALA A C 1
ATOM 3642 O O . ALA A 1 497 ? 36.168 -7.801 -33.389 1.00 76.31 497 ALA A O 1
ATOM 3643 N N . GLN A 1 498 ? 34.864 -7.428 -35.185 1.00 80.06 498 GLN A N 1
ATOM 3644 C CA . GLN A 1 498 ? 33.619 -7.210 -34.453 1.00 80.06 498 GLN A CA 1
ATOM 3645 C C . GLN A 1 498 ? 32.804 -8.502 -34.318 1.00 80.06 498 GLN A C 1
ATOM 3647 O O . GLN A 1 498 ? 32.184 -8.959 -35.275 1.00 80.06 498 GLN A O 1
ATOM 3652 N N . ARG A 1 499 ? 32.724 -9.067 -33.107 1.00 81.38 499 ARG A N 1
ATOM 3653 C CA . ARG A 1 499 ? 31.956 -10.305 -32.845 1.00 81.38 499 ARG A CA 1
ATOM 3654 C C . ARG A 1 499 ? 30.441 -10.092 -32.810 1.00 81.38 499 ARG A C 1
ATOM 3656 O O . ARG A 1 499 ? 29.678 -11.048 -32.908 1.00 81.38 499 ARG A O 1
ATOM 3663 N N . HIS A 1 500 ? 30.009 -8.845 -32.633 1.00 82.56 500 HIS A N 1
ATOM 3664 C CA . HIS A 1 500 ? 28.630 -8.483 -32.313 1.00 82.56 500 HIS A CA 1
ATOM 3665 C C . HIS A 1 500 ? 28.059 -7.477 -33.319 1.00 82.56 500 HIS A C 1
ATOM 3667 O O . HIS A 1 500 ? 28.709 -6.478 -33.659 1.00 82.56 500 HIS A O 1
ATOM 3673 N N . SER A 1 501 ? 26.823 -7.722 -33.764 1.00 83.25 501 SER A N 1
ATOM 3674 C CA . SER A 1 501 ? 26.078 -6.831 -34.660 1.00 83.25 501 SER A CA 1
ATOM 3675 C C . SER A 1 501 ? 25.598 -5.560 -33.945 1.00 83.25 501 SER A C 1
ATOM 3677 O O . SER A 1 501 ? 25.401 -5.542 -32.730 1.00 83.25 501 SER A O 1
ATOM 3679 N N . ARG A 1 502 ? 25.393 -4.481 -34.714 1.00 82.19 502 ARG A N 1
ATOM 3680 C CA . ARG A 1 502 ? 25.112 -3.121 -34.207 1.00 82.19 502 ARG A CA 1
ATOM 3681 C C . ARG A 1 502 ? 24.017 -3.014 -33.121 1.00 82.19 502 ARG A C 1
ATOM 3683 O O . ARG A 1 502 ? 24.252 -2.265 -32.175 1.00 82.19 502 ARG A O 1
ATOM 3690 N N . PRO A 1 503 ? 22.881 -3.746 -33.160 1.00 86.12 503 PRO A N 1
ATOM 3691 C CA . PRO A 1 503 ? 21.871 -3.678 -32.095 1.00 86.12 503 PRO A CA 1
ATOM 3692 C C . PRO A 1 503 ? 22.392 -4.068 -30.701 1.00 86.12 503 PRO A C 1
ATOM 3694 O O . PRO A 1 503 ? 21.937 -3.516 -29.698 1.00 86.12 503 PRO A O 1
ATOM 3697 N N . TRP A 1 504 ? 23.384 -4.962 -30.614 1.00 83.75 504 TRP A N 1
ATOM 3698 C CA . TRP A 1 504 ? 23.969 -5.373 -29.334 1.00 83.75 504 TRP A CA 1
ATOM 3699 C C . TRP A 1 504 ? 24.711 -4.248 -28.612 1.00 83.75 504 TRP A C 1
ATOM 3701 O O . TRP A 1 504 ? 24.836 -4.322 -27.393 1.00 83.75 504 TRP A O 1
ATOM 3711 N N . LEU A 1 505 ? 25.126 -3.178 -29.302 1.00 84.38 505 LEU A N 1
ATOM 3712 C CA . LEU A 1 505 ? 25.687 -1.985 -28.653 1.00 84.38 505 LEU A CA 1
ATOM 3713 C C . LEU A 1 505 ? 24.688 -1.326 -27.684 1.00 84.38 505 LEU A C 1
ATOM 3715 O O . LEU A 1 505 ? 25.122 -0.676 -26.741 1.00 84.38 505 LEU A O 1
ATOM 3719 N N . TRP A 1 506 ? 23.381 -1.548 -27.873 1.00 83.81 506 TRP A N 1
ATOM 3720 C CA . TRP A 1 506 ? 22.312 -1.096 -26.977 1.00 83.81 506 TRP A CA 1
ATOM 3721 C C . TRP A 1 506 ? 21.782 -2.228 -26.090 1.00 83.81 506 TRP A C 1
ATOM 3723 O O . TRP A 1 506 ? 21.794 -2.111 -24.866 1.00 83.81 506 TRP A O 1
ATOM 3733 N N . PHE A 1 507 ? 21.360 -3.350 -26.685 1.00 84.50 507 PHE A N 1
ATOM 3734 C CA . PHE A 1 507 ? 20.704 -4.432 -25.936 1.00 84.50 507 PHE A CA 1
ATOM 3735 C C . PHE A 1 507 ? 21.604 -5.102 -24.891 1.00 84.50 507 PHE A C 1
ATOM 3737 O O . PHE A 1 507 ? 21.091 -5.598 -23.888 1.00 84.50 507 PHE A O 1
ATOM 3744 N N . SER A 1 508 ? 22.931 -5.062 -25.067 1.00 82.56 508 SER A N 1
ATOM 3745 C CA . SER A 1 508 ? 23.866 -5.585 -24.064 1.00 82.56 508 SER A CA 1
ATOM 3746 C C . SER A 1 508 ? 23.797 -4.868 -22.715 1.00 82.56 508 SER A C 1
ATOM 3748 O O . SER A 1 508 ? 24.132 -5.489 -21.719 1.00 82.56 508 SER A O 1
ATOM 3750 N N . TRP A 1 509 ? 23.340 -3.616 -22.639 1.00 81.06 509 TRP A N 1
ATOM 3751 C CA . TRP A 1 509 ? 23.270 -2.865 -21.375 1.00 81.06 509 TRP A CA 1
ATOM 3752 C C . TRP A 1 509 ? 21.915 -2.979 -20.667 1.00 81.06 509 TRP A C 1
ATOM 3754 O O . TRP A 1 509 ? 21.809 -2.613 -19.501 1.00 81.06 509 TRP A O 1
ATOM 3764 N N . ILE A 1 510 ? 20.880 -3.456 -21.369 1.00 79.50 510 ILE A N 1
ATOM 3765 C CA . ILE A 1 510 ? 19.483 -3.428 -20.905 1.00 79.50 510 ILE A CA 1
ATOM 3766 C C . ILE A 1 510 ? 19.009 -4.815 -20.454 1.00 79.50 510 ILE A C 1
ATOM 3768 O O . ILE A 1 510 ? 18.236 -4.918 -19.506 1.00 79.50 510 ILE A O 1
ATOM 3772 N N . VAL A 1 511 ? 19.449 -5.890 -21.119 1.00 80.69 511 VAL A N 1
ATOM 3773 C CA . VAL A 1 511 ? 18.974 -7.249 -20.814 1.00 80.69 511 VAL A CA 1
ATOM 3774 C C . VAL A 1 511 ? 19.732 -7.827 -19.605 1.00 80.69 511 VAL A C 1
ATOM 3776 O O . VAL A 1 511 ? 20.961 -7.950 -19.675 1.00 80.69 511 VAL A O 1
ATOM 3779 N N . PRO A 1 512 ? 19.043 -8.226 -18.513 1.00 71.19 512 PRO A N 1
ATOM 3780 C CA . PRO A 1 512 ? 19.682 -8.844 -17.351 1.00 71.19 512 PRO A CA 1
ATOM 3781 C C . PRO A 1 512 ? 20.477 -10.109 -17.707 1.00 71.19 512 PRO A C 1
ATOM 3783 O O . PRO A 1 512 ? 20.139 -10.843 -18.637 1.00 71.19 512 PRO A O 1
ATOM 3786 N N . GLY A 1 513 ? 21.561 -10.364 -16.971 1.00 75.62 513 GLY A N 1
ATOM 3787 C CA . GLY A 1 513 ? 22.499 -11.460 -17.241 1.00 75.62 513 GLY A CA 1
ATOM 3788 C C . GLY A 1 513 ? 23.443 -11.158 -18.409 1.00 75.62 513 GLY A C 1
ATOM 3789 O O . GLY A 1 513 ? 24.654 -11.117 -18.212 1.00 75.62 513 GLY A O 1
ATOM 3790 N N . ILE A 1 514 ? 22.904 -10.861 -19.597 1.00 78.12 514 ILE A N 1
ATOM 3791 C CA . ILE A 1 514 ? 23.670 -10.449 -20.793 1.00 78.12 514 ILE A CA 1
ATOM 3792 C C . ILE A 1 514 ? 24.582 -9.249 -20.478 1.00 78.12 514 ILE A C 1
ATOM 3794 O O . ILE A 1 514 ? 25.745 -9.212 -20.900 1.00 78.12 514 ILE A O 1
ATOM 3798 N N . SER A 1 515 ? 24.080 -8.310 -19.674 1.00 79.50 515 SER A N 1
ATOM 3799 C CA . SER A 1 515 ? 24.801 -7.123 -19.209 1.00 79.50 515 SER A CA 1
ATOM 3800 C C . SER A 1 515 ? 26.044 -7.381 -18.363 1.00 79.50 515 SER A C 1
ATOM 3802 O O . SER A 1 515 ? 26.805 -6.446 -18.140 1.00 79.50 515 SER A O 1
ATOM 3804 N N . PHE A 1 516 ? 26.318 -8.622 -17.953 1.00 81.00 516 PHE A N 1
ATOM 3805 C CA . PHE A 1 516 ? 27.485 -8.962 -17.138 1.00 81.00 516 PHE A CA 1
ATOM 3806 C C . PHE A 1 516 ? 28.782 -9.155 -17.958 1.00 81.00 516 PHE A C 1
ATOM 3808 O O . PHE A 1 516 ? 29.879 -8.996 -17.415 1.00 81.00 516 PHE A O 1
ATOM 3815 N N . TRP A 1 517 ? 28.697 -9.454 -19.266 1.00 81.31 517 TRP A N 1
ATOM 3816 C CA . TRP A 1 517 ? 29.889 -9.656 -20.118 1.00 81.31 517 TRP A CA 1
ATOM 3817 C C . TRP A 1 517 ? 29.834 -9.018 -21.516 1.00 81.31 517 TRP A C 1
ATOM 3819 O O . TRP A 1 517 ? 30.867 -8.535 -21.986 1.00 81.31 517 TRP A O 1
ATOM 3829 N N . PHE A 1 518 ? 28.674 -8.949 -22.183 1.00 85.31 518 PHE A N 1
ATOM 3830 C CA . PHE A 1 518 ? 28.594 -8.387 -23.542 1.00 85.31 518 PHE A CA 1
ATOM 3831 C C . PHE A 1 518 ? 29.082 -6.925 -23.653 1.00 85.31 518 PHE A C 1
ATOM 3833 O O . PHE A 1 518 ? 29.797 -6.632 -24.616 1.00 85.31 518 PHE A O 1
ATOM 3840 N N . PRO A 1 519 ? 28.777 -6.002 -22.712 1.00 87.19 519 PRO A N 1
ATOM 3841 C CA . PRO A 1 519 ? 29.219 -4.608 -22.827 1.00 87.19 519 PRO A CA 1
ATOM 3842 C C . PRO A 1 519 ? 30.746 -4.445 -22.830 1.00 87.19 519 PRO A C 1
ATOM 3844 O O . PRO A 1 519 ? 31.299 -3.684 -23.629 1.00 87.19 519 PRO A O 1
ATOM 3847 N N . ARG A 1 520 ? 31.444 -5.224 -21.991 1.00 90.44 520 ARG A N 1
ATOM 3848 C CA . ARG A 1 520 ? 32.910 -5.333 -21.996 1.00 90.44 520 ARG A CA 1
ATOM 3849 C C . ARG A 1 520 ? 33.419 -5.790 -23.358 1.00 90.44 520 ARG A C 1
ATOM 3851 O O . ARG A 1 520 ? 34.353 -5.194 -23.888 1.00 90.44 520 ARG A O 1
ATOM 3858 N N . ASP A 1 521 ? 32.837 -6.845 -23.917 1.00 87.62 521 ASP A N 1
ATOM 3859 C CA . ASP A 1 521 ? 33.336 -7.434 -25.160 1.00 87.62 521 ASP A CA 1
ATOM 3860 C C . ASP A 1 521 ? 33.130 -6.508 -26.368 1.00 87.62 521 ASP A C 1
ATOM 3862 O O . ASP A 1 521 ? 34.011 -6.441 -27.224 1.00 87.62 521 ASP A O 1
ATOM 3866 N N . VAL A 1 522 ? 32.064 -5.696 -26.389 1.00 87.00 522 VAL A N 1
ATOM 3867 C CA . VAL A 1 522 ? 31.899 -4.600 -27.367 1.00 87.00 522 VAL A CA 1
ATOM 3868 C C . VAL A 1 522 ? 33.044 -3.581 -27.261 1.00 87.00 522 VAL A C 1
ATOM 3870 O O . VAL A 1 522 ? 33.650 -3.234 -28.275 1.00 87.00 522 VAL A O 1
ATOM 3873 N N . VAL A 1 523 ? 33.399 -3.138 -26.050 1.00 89.25 523 VAL A N 1
ATOM 3874 C CA . VAL A 1 523 ? 34.530 -2.213 -25.826 1.00 89.25 523 VAL A CA 1
ATOM 3875 C C . VAL A 1 523 ? 35.870 -2.844 -26.237 1.00 89.25 523 VAL A C 1
ATOM 3877 O O . VAL A 1 523 ? 36.719 -2.178 -26.833 1.00 89.25 523 VAL A O 1
ATOM 3880 N N . VAL A 1 524 ? 36.067 -4.137 -25.964 1.00 89.06 524 VAL A N 1
ATOM 3881 C CA . VAL A 1 524 ? 37.297 -4.865 -26.312 1.00 89.06 524 VAL A CA 1
ATOM 3882 C C . VAL A 1 524 ? 37.433 -5.094 -27.824 1.00 89.06 524 VAL A C 1
ATOM 3884 O O . VAL A 1 524 ? 38.547 -5.004 -28.343 1.00 89.06 524 VAL A O 1
ATOM 3887 N N . ASP A 1 525 ? 36.348 -5.353 -28.553 1.00 86.50 525 ASP A N 1
ATOM 3888 C CA . ASP A 1 525 ? 36.384 -5.484 -30.017 1.00 86.50 525 ASP A CA 1
ATOM 3889 C C . ASP A 1 525 ? 36.617 -4.129 -30.714 1.00 86.50 525 ASP A C 1
ATOM 3891 O O . ASP A 1 525 ? 37.348 -4.063 -31.706 1.00 86.50 525 ASP A O 1
ATOM 3895 N N . ILE A 1 526 ? 36.110 -3.023 -30.155 1.00 87.25 526 ILE A N 1
ATOM 3896 C CA . ILE A 1 526 ? 36.466 -1.660 -30.596 1.00 87.25 526 ILE A CA 1
ATOM 3897 C C . ILE A 1 526 ? 37.959 -1.383 -30.336 1.00 87.25 526 ILE A C 1
ATOM 3899 O O . ILE A 1 526 ? 38.653 -0.903 -31.230 1.00 87.25 526 ILE A O 1
ATOM 3903 N N . TRP A 1 527 ? 38.499 -1.752 -29.165 1.00 86.62 527 TRP A N 1
ATOM 3904 C CA . TRP A 1 527 ? 39.941 -1.637 -28.878 1.00 86.62 527 TRP A CA 1
ATOM 3905 C C . TRP A 1 527 ? 40.802 -2.419 -29.883 1.00 86.62 527 TRP A C 1
ATOM 3907 O O . TRP A 1 527 ? 41.766 -1.885 -30.433 1.00 86.62 527 TRP A O 1
ATOM 3917 N N . ARG A 1 528 ? 40.434 -3.671 -30.181 1.00 83.75 528 ARG A N 1
ATOM 3918 C CA . ARG A 1 528 ? 41.127 -4.508 -31.179 1.00 83.75 528 ARG A CA 1
ATOM 3919 C C . ARG A 1 528 ? 41.090 -3.899 -32.584 1.00 83.75 528 ARG A C 1
ATOM 3921 O O . ARG A 1 528 ? 42.065 -4.033 -33.317 1.00 83.75 528 ARG A O 1
ATOM 3928 N N . ALA A 1 529 ? 40.004 -3.214 -32.944 1.00 83.69 529 ALA A N 1
ATOM 3929 C CA . ALA A 1 529 ? 39.878 -2.491 -34.209 1.00 83.69 529 ALA A CA 1
ATOM 3930 C C . ALA A 1 529 ? 40.633 -1.147 -34.245 1.00 83.69 529 ALA A C 1
ATOM 3932 O O . ALA A 1 529 ? 40.899 -0.631 -35.331 1.00 83.69 529 ALA A O 1
ATOM 3933 N N . ALA A 1 530 ? 41.056 -0.603 -33.100 1.00 78.88 530 ALA A N 1
ATOM 3934 C CA . ALA A 1 530 ? 41.991 0.523 -33.034 1.00 78.88 530 ALA A CA 1
ATOM 3935 C C . ALA A 1 530 ? 43.469 0.076 -33.086 1.00 78.88 530 ALA A C 1
ATOM 3937 O O . ALA A 1 530 ? 44.301 0.796 -33.631 1.00 78.88 530 ALA A O 1
ATOM 3938 N N . ALA A 1 531 ? 43.804 -1.121 -32.587 1.00 74.38 531 ALA A N 1
ATOM 3939 C CA . ALA A 1 531 ? 45.185 -1.616 -32.512 1.00 74.38 531 ALA A CA 1
ATOM 3940 C C . ALA A 1 531 ? 45.864 -1.809 -33.898 1.00 74.38 531 ALA A C 1
ATOM 3942 O O . ALA A 1 531 ? 45.205 -2.270 -34.841 1.00 74.38 531 ALA A O 1
ATOM 3943 N N . PRO A 1 532 ? 47.177 -1.519 -34.047 1.00 67.81 532 PRO A N 1
ATOM 3944 C CA . PRO A 1 532 ? 47.910 -1.690 -35.307 1.00 67.81 532 PRO A CA 1
ATOM 3945 C C . PRO A 1 532 ? 47.790 -3.099 -35.909 1.00 67.81 532 PRO A C 1
ATOM 3947 O O . PRO A 1 532 ? 47.766 -4.102 -35.190 1.00 67.81 532 PRO A O 1
ATOM 3950 N N . ARG A 1 533 ? 47.737 -3.194 -37.248 1.00 62.62 533 ARG A N 1
ATOM 3951 C CA . ARG A 1 533 ? 47.752 -4.502 -37.931 1.00 62.62 533 ARG A CA 1
ATOM 3952 C C . ARG A 1 533 ? 49.138 -5.153 -37.853 1.00 62.62 533 ARG A C 1
ATOM 3954 O O . ARG A 1 533 ? 49.211 -6.349 -37.590 1.00 62.62 533 ARG A O 1
ATOM 3961 N N . ASP A 1 534 ? 50.198 -4.363 -37.946 1.00 61.59 534 ASP A N 1
ATOM 3962 C CA . ASP A 1 534 ? 51.563 -4.872 -38.165 1.00 61.59 534 ASP A CA 1
ATOM 3963 C C . ASP A 1 534 ? 52.428 -4.849 -36.885 1.00 61.59 534 ASP A C 1
ATOM 3965 O O . ASP A 1 534 ? 53.613 -5.170 -36.911 1.00 61.59 534 ASP A O 1
ATOM 3969 N N . GLY A 1 535 ? 51.820 -4.466 -35.755 1.00 59.25 535 GLY A N 1
ATOM 3970 C CA . GLY A 1 535 ? 52.442 -4.409 -34.430 1.00 59.25 53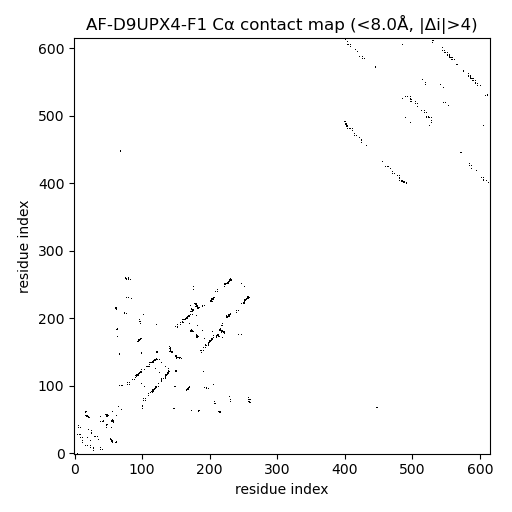5 GLY A CA 1
ATOM 3971 C C . GLY A 1 535 ? 52.528 -5.762 -33.714 1.00 59.25 535 GLY A C 1
ATOM 3972 O O . GLY A 1 535 ? 51.971 -6.777 -34.145 1.00 59.25 535 GLY A O 1
ATOM 3973 N N . ASN A 1 536 ? 53.221 -5.772 -32.574 1.00 62.50 536 ASN A N 1
ATOM 3974 C CA . ASN A 1 536 ? 53.471 -6.975 -31.779 1.00 62.50 536 ASN A CA 1
ATOM 3975 C C . ASN A 1 536 ? 52.138 -7.608 -31.308 1.00 62.50 536 ASN A C 1
ATOM 3977 O O . ASN A 1 536 ? 51.305 -6.901 -30.738 1.00 62.50 536 ASN A O 1
ATOM 3981 N N . PRO A 1 537 ? 51.910 -8.933 -31.440 1.00 60.69 537 PRO A N 1
ATOM 3982 C CA . PRO A 1 537 ? 50.679 -9.575 -30.957 1.00 60.69 537 PRO A CA 1
ATOM 3983 C C . PRO A 1 537 ? 50.410 -9.389 -29.448 1.00 60.69 537 PRO A C 1
ATOM 3985 O O . PRO A 1 537 ? 49.273 -9.563 -29.005 1.00 60.69 537 PRO A O 1
ATOM 3988 N N . ALA A 1 538 ? 51.408 -8.989 -28.652 1.00 58.91 538 ALA A N 1
ATOM 3989 C CA . ALA A 1 538 ? 51.217 -8.543 -27.273 1.00 58.91 538 ALA A CA 1
ATOM 3990 C C . ALA A 1 538 ? 50.354 -7.266 -27.149 1.00 58.91 538 ALA A C 1
ATOM 3992 O O . ALA A 1 538 ? 49.580 -7.160 -26.201 1.00 58.91 538 ALA A O 1
ATOM 3993 N N . GLU A 1 539 ? 50.426 -6.335 -28.105 1.00 61.19 539 GLU A N 1
ATOM 3994 C CA . GLU A 1 539 ? 49.674 -5.064 -28.119 1.00 61.19 539 GLU A CA 1
ATOM 3995 C C . GLU A 1 539 ? 48.172 -5.279 -28.362 1.00 61.19 539 GLU A C 1
ATOM 3997 O O . GLU A 1 539 ? 47.333 -4.503 -27.905 1.00 61.19 539 GLU A O 1
ATOM 4002 N N . ARG A 1 540 ? 47.816 -6.388 -29.023 1.00 65.69 540 ARG A N 1
ATOM 4003 C CA . ARG A 1 540 ? 46.425 -6.807 -29.256 1.00 65.69 540 ARG A CA 1
ATOM 4004 C C . ARG A 1 540 ? 45.773 -7.481 -28.038 1.00 65.69 540 ARG A C 1
ATOM 4006 O O . ARG A 1 540 ? 44.587 -7.822 -28.090 1.00 65.69 540 ARG A O 1
ATOM 4013 N N . ARG A 1 541 ? 46.512 -7.699 -26.941 1.00 77.44 541 ARG A N 1
ATOM 4014 C CA . ARG A 1 541 ? 45.949 -8.208 -25.678 1.00 77.44 541 ARG A CA 1
ATOM 4015 C C . ARG A 1 541 ? 45.039 -7.150 -25.052 1.00 77.44 541 ARG A C 1
ATOM 4017 O O . ARG A 1 541 ? 45.353 -5.965 -25.070 1.00 77.44 541 ARG A O 1
ATOM 4024 N N . THR A 1 542 ? 43.925 -7.580 -24.458 1.00 80.94 542 THR A N 1
ATOM 4025 C CA . THR A 1 542 ? 43.021 -6.689 -23.714 1.00 80.94 542 THR A CA 1
ATOM 4026 C C . THR A 1 542 ? 43.783 -6.013 -22.565 1.00 80.94 542 THR A C 1
ATOM 4028 O O . THR A 1 542 ? 44.257 -6.727 -21.677 1.00 80.94 542 THR A O 1
ATOM 4031 N N . PRO A 1 543 ? 43.902 -4.672 -22.537 1.00 85.88 543 PRO A N 1
ATOM 4032 C CA . PRO A 1 543 ? 44.617 -3.977 -21.477 1.00 85.88 543 PRO A CA 1
ATOM 4033 C C . PRO A 1 543 ? 43.973 -4.202 -20.110 1.00 85.88 543 PRO A C 1
ATOM 4035 O O . PRO A 1 543 ? 42.746 -4.238 -19.983 1.00 85.88 543 PRO A O 1
ATOM 4038 N N . TRP A 1 544 ? 44.803 -4.294 -19.067 1.00 89.69 544 TRP A N 1
ATOM 4039 C CA . TRP A 1 544 ? 44.335 -4.547 -17.701 1.00 89.69 544 TRP A CA 1
ATOM 4040 C C . TRP A 1 544 ? 43.309 -3.507 -17.226 1.00 89.69 544 TRP A C 1
ATOM 4042 O O . TRP A 1 544 ? 42.372 -3.866 -16.520 1.00 89.69 544 TRP A O 1
ATOM 4052 N N . TRP A 1 545 ? 43.432 -2.249 -17.667 1.00 89.38 545 TRP A N 1
ATOM 4053 C CA . TRP A 1 545 ? 42.537 -1.160 -17.274 1.00 89.38 545 TRP A CA 1
ATOM 4054 C C . TRP A 1 545 ? 41.113 -1.293 -17.839 1.00 89.38 545 TRP A C 1
ATOM 4056 O O . TRP A 1 545 ? 40.189 -0.830 -17.179 1.00 89.38 545 TRP A O 1
ATOM 4066 N N . ILE A 1 546 ? 40.895 -1.985 -18.971 1.00 89.88 546 ILE A N 1
ATOM 4067 C CA . ILE A 1 546 ? 39.529 -2.310 -19.440 1.00 89.88 546 ILE A CA 1
ATOM 4068 C C . ILE A 1 546 ? 38.880 -3.320 -18.487 1.00 89.88 546 ILE A C 1
ATOM 4070 O O . ILE A 1 546 ? 37.733 -3.150 -18.082 1.00 89.88 546 ILE A O 1
ATOM 4074 N N . ASN A 1 547 ? 39.625 -4.358 -18.094 1.00 91.19 547 ASN A N 1
ATOM 4075 C CA . ASN A 1 547 ? 39.121 -5.366 -17.160 1.00 91.19 547 ASN A CA 1
ATOM 4076 C C . ASN A 1 547 ? 38.894 -4.766 -15.762 1.00 91.19 547 ASN A C 1
ATOM 4078 O O . ASN A 1 547 ? 37.870 -5.045 -15.154 1.00 91.19 547 ASN A O 1
ATOM 4082 N N . ALA A 1 548 ? 39.804 -3.919 -15.271 1.00 92.62 548 ALA A N 1
ATOM 4083 C CA . ALA A 1 548 ? 39.672 -3.261 -13.971 1.00 92.62 548 ALA A CA 1
ATOM 4084 C C . ALA A 1 548 ? 38.498 -2.267 -13.932 1.00 92.62 548 ALA A C 1
ATOM 4086 O O . ALA A 1 548 ? 37.741 -2.273 -12.967 1.00 92.62 548 ALA A O 1
ATOM 4087 N N . TRP A 1 549 ? 38.294 -1.475 -14.993 1.00 93.88 549 TRP A N 1
ATOM 4088 C CA . TRP A 1 549 ? 37.106 -0.627 -15.149 1.00 93.88 549 TRP A CA 1
ATOM 4089 C C . TRP A 1 549 ? 35.814 -1.447 -15.054 1.00 93.88 549 TRP A C 1
ATOM 4091 O O . TRP A 1 549 ? 34.931 -1.122 -14.262 1.00 93.88 549 TRP A O 1
ATOM 4101 N N . TRP A 1 550 ? 35.734 -2.540 -15.819 1.00 92.88 550 TRP A N 1
ATOM 4102 C CA . TRP A 1 550 ? 34.552 -3.399 -15.848 1.00 92.88 550 TRP A CA 1
ATOM 4103 C C . TRP A 1 550 ? 34.291 -4.088 -14.502 1.00 92.88 550 TRP A C 1
ATOM 4105 O O . TRP A 1 550 ? 33.162 -4.099 -14.022 1.00 92.88 550 TRP A O 1
ATOM 4115 N N . LEU A 1 551 ? 35.337 -4.608 -13.851 1.00 93.50 551 LEU A N 1
ATOM 4116 C CA . LEU A 1 551 ? 35.227 -5.254 -12.541 1.00 93.50 551 LEU A CA 1
ATOM 4117 C C . LEU A 1 551 ? 34.805 -4.277 -11.435 1.00 93.50 551 LEU A C 1
ATOM 4119 O O . LEU A 1 551 ? 34.014 -4.663 -10.582 1.00 93.50 551 LEU A O 1
ATOM 4123 N N . LEU A 1 552 ? 35.270 -3.023 -11.457 1.00 93.50 552 LEU A N 1
ATOM 4124 C CA . LEU A 1 552 ? 34.815 -1.996 -10.510 1.00 93.50 552 LEU A CA 1
ATOM 4125 C C . LEU A 1 552 ? 33.349 -1.609 -10.739 1.00 93.50 552 LEU A C 1
ATOM 4127 O O . LEU A 1 552 ? 32.616 -1.423 -9.771 1.00 93.50 552 LEU A O 1
ATOM 4131 N N . LEU A 1 553 ? 32.901 -1.540 -11.998 1.00 89.62 553 LEU A N 1
ATOM 4132 C CA . LEU A 1 553 ? 31.498 -1.276 -12.326 1.00 89.62 553 LEU A CA 1
ATOM 4133 C C . LEU A 1 553 ? 30.581 -2.426 -11.871 1.00 89.62 553 LEU A C 1
ATOM 4135 O O . LEU A 1 553 ? 29.544 -2.175 -11.260 1.00 89.62 553 LEU A O 1
ATOM 4139 N N . LEU A 1 554 ? 30.987 -3.680 -12.103 1.00 91.12 554 LEU A N 1
ATOM 4140 C CA . LEU A 1 554 ? 30.274 -4.860 -11.602 1.00 91.12 554 LEU A CA 1
ATOM 4141 C C . LEU A 1 554 ? 30.277 -4.932 -10.068 1.00 91.12 554 LEU A C 1
ATOM 4143 O O . LEU A 1 554 ? 29.253 -5.271 -9.481 1.00 91.12 554 LEU A O 1
ATOM 4147 N N . ALA A 1 555 ? 31.390 -4.587 -9.414 1.00 91.25 555 ALA A N 1
ATOM 4148 C CA . ALA A 1 555 ? 31.471 -4.537 -7.957 1.00 91.25 555 ALA A CA 1
ATOM 4149 C C . ALA A 1 555 ? 30.540 -3.463 -7.372 1.00 91.25 555 ALA A C 1
ATOM 4151 O O . ALA A 1 555 ? 29.835 -3.744 -6.409 1.00 91.25 555 ALA A O 1
ATOM 4152 N N . ALA A 1 556 ? 30.477 -2.270 -7.975 1.00 88.69 556 ALA A N 1
ATOM 4153 C CA . ALA A 1 556 ? 29.541 -1.222 -7.567 1.00 88.69 556 ALA A CA 1
ATOM 4154 C C . ALA A 1 556 ? 28.074 -1.651 -7.749 1.00 88.69 556 ALA A C 1
ATOM 4156 O O . ALA A 1 556 ? 27.261 -1.449 -6.852 1.00 88.69 556 ALA A O 1
ATOM 4157 N N . ALA A 1 557 ? 27.736 -2.292 -8.875 1.00 87.25 557 ALA A N 1
ATOM 4158 C CA . ALA A 1 557 ? 26.388 -2.805 -9.123 1.00 87.25 557 ALA A CA 1
ATOM 4159 C C . ALA A 1 557 ? 25.995 -3.928 -8.142 1.00 87.25 557 ALA A C 1
ATOM 4161 O O . ALA A 1 557 ? 24.876 -3.943 -7.636 1.00 87.25 557 ALA A O 1
ATOM 4162 N N . ALA A 1 558 ? 26.921 -4.837 -7.822 1.00 87.62 558 ALA A N 1
ATOM 4163 C CA . ALA A 1 558 ? 26.705 -5.866 -6.807 1.00 87.62 558 ALA A CA 1
ATOM 4164 C C . ALA A 1 558 ? 26.549 -5.263 -5.399 1.00 87.62 558 ALA A C 1
ATOM 4166 O O . ALA A 1 558 ? 25.682 -5.698 -4.646 1.00 87.62 558 ALA A O 1
ATOM 4167 N N . MET A 1 559 ? 27.338 -4.239 -5.053 1.00 85.38 559 MET A N 1
ATOM 4168 C CA . MET A 1 559 ? 27.238 -3.552 -3.761 1.00 85.38 559 MET A CA 1
ATOM 4169 C C . MET A 1 559 ? 25.913 -2.790 -3.612 1.00 85.38 559 MET A C 1
ATOM 4171 O O . MET A 1 559 ? 25.329 -2.791 -2.528 1.00 85.38 559 MET A O 1
ATOM 4175 N N . LEU A 1 560 ? 25.394 -2.210 -4.700 1.00 82.75 560 LEU A N 1
ATOM 4176 C CA . LEU A 1 560 ? 24.070 -1.585 -4.732 1.00 82.75 560 LEU A CA 1
ATOM 4177 C C . LEU A 1 560 ? 22.959 -2.613 -4.464 1.00 82.75 560 LEU A C 1
ATOM 4179 O O . LEU A 1 560 ? 22.164 -2.408 -3.555 1.00 82.75 560 LEU A O 1
ATOM 4183 N N . LEU A 1 561 ? 22.968 -3.757 -5.159 1.00 82.56 561 LEU A N 1
ATOM 4184 C CA . LEU A 1 561 ? 21.998 -4.844 -4.938 1.00 82.56 561 LEU A CA 1
ATOM 4185 C C . LEU A 1 561 ? 22.071 -5.428 -3.516 1.00 82.56 561 LEU A C 1
ATOM 4187 O O . LEU A 1 561 ? 21.051 -5.786 -2.934 1.00 82.56 561 LEU A O 1
ATOM 4191 N N . ILE A 1 562 ? 23.271 -5.507 -2.930 1.00 80.31 562 ILE A N 1
ATOM 4192 C CA . ILE A 1 562 ? 23.450 -5.890 -1.521 1.00 80.31 562 ILE A CA 1
ATOM 4193 C C . ILE A 1 562 ? 22.857 -4.820 -0.592 1.00 80.31 562 ILE A C 1
ATOM 4195 O O . ILE A 1 562 ? 22.188 -5.168 0.374 1.00 80.31 562 ILE A O 1
ATOM 4199 N N . THR A 1 563 ? 23.054 -3.533 -0.893 1.00 73.56 563 THR A N 1
ATOM 4200 C CA . THR A 1 563 ? 22.496 -2.407 -0.119 1.00 73.56 563 THR A CA 1
ATOM 4201 C C . THR A 1 563 ? 20.966 -2.371 -0.166 1.00 73.56 563 THR A C 1
ATOM 4203 O O . THR A 1 563 ? 20.338 -2.039 0.835 1.00 73.56 563 THR A O 1
ATOM 4206 N N . GLU A 1 564 ? 20.366 -2.720 -1.305 1.00 71.06 564 GLU A N 1
ATOM 4207 C CA . GLU A 1 564 ? 18.912 -2.819 -1.466 1.00 71.06 564 GLU A CA 1
ATOM 4208 C C . GLU A 1 564 ? 18.349 -4.035 -0.712 1.00 71.06 564 GLU A C 1
ATOM 4210 O O . GLU A 1 564 ? 17.454 -3.868 0.110 1.00 71.06 564 GLU A O 1
ATOM 4215 N N . ASN A 1 565 ? 18.931 -5.230 -0.871 1.00 70.81 565 ASN A N 1
ATOM 4216 C CA . ASN A 1 565 ? 18.479 -6.425 -0.141 1.00 70.81 565 ASN A CA 1
ATOM 4217 C C . ASN A 1 565 ? 18.626 -6.286 1.388 1.00 70.81 565 ASN A C 1
ATOM 4219 O O . ASN A 1 565 ? 17.737 -6.698 2.128 1.00 70.81 565 ASN A O 1
ATOM 4223 N N . LEU A 1 566 ? 19.712 -5.667 1.872 1.00 65.25 566 LEU A N 1
ATOM 4224 C CA . LEU A 1 566 ? 19.918 -5.378 3.302 1.00 65.25 566 LEU A CA 1
ATOM 4225 C C . LEU A 1 566 ? 18.906 -4.372 3.880 1.00 65.25 566 LEU A C 1
ATOM 4227 O O . LEU A 1 566 ? 18.923 -4.139 5.085 1.00 65.25 566 LEU A O 1
ATOM 4231 N N . ARG A 1 567 ? 18.054 -3.759 3.049 1.00 58.97 567 ARG A N 1
ATOM 4232 C CA . ARG A 1 567 ? 17.010 -2.818 3.473 1.00 58.97 567 ARG A CA 1
ATOM 4233 C C . ARG A 1 567 ? 15.634 -3.474 3.650 1.00 58.97 567 ARG A C 1
ATOM 4235 O O . ARG A 1 567 ? 14.827 -2.931 4.399 1.00 58.97 567 ARG A O 1
ATOM 4242 N N . ASP A 1 568 ? 15.382 -4.608 2.993 1.00 55.22 568 ASP A N 1
ATOM 4243 C CA . ASP A 1 568 ? 14.110 -5.348 3.074 1.00 55.22 568 ASP A CA 1
ATOM 4244 C C . ASP A 1 568 ? 14.075 -6.364 4.236 1.00 55.22 568 ASP A C 1
ATOM 4246 O O . ASP A 1 568 ? 12.998 -6.695 4.740 1.00 55.22 568 ASP A O 1
ATOM 4250 N N . ASP A 1 569 ? 15.234 -6.841 4.709 1.00 46.28 569 ASP A N 1
ATOM 4251 C CA . ASP A 1 569 ? 15.325 -7.659 5.927 1.00 46.28 569 ASP A CA 1
ATOM 4252 C C . ASP A 1 569 ? 15.033 -6.790 7.166 1.00 46.28 569 ASP A C 1
ATOM 4254 O O . ASP A 1 569 ? 15.914 -6.098 7.679 1.00 46.28 569 ASP A O 1
ATOM 4258 N N . GLY A 1 570 ? 13.786 -6.840 7.653 1.00 49.16 570 GLY A N 1
ATOM 4259 C CA . GLY A 1 570 ? 13.232 -6.005 8.733 1.00 49.16 570 GLY A CA 1
ATOM 4260 C C . GLY A 1 570 ? 13.875 -6.163 10.120 1.00 49.16 570 GLY A C 1
ATOM 4261 O O . GLY A 1 570 ? 13.246 -6.654 11.058 1.00 49.16 570 GLY A O 1
ATOM 4262 N N . GLN A 1 571 ? 15.126 -5.730 10.252 1.00 43.22 571 GLN A N 1
ATOM 4263 C CA . GLN A 1 571 ? 15.809 -5.431 11.512 1.00 43.22 571 GLN A CA 1
ATOM 4264 C C . GLN A 1 571 ? 15.424 -4.018 11.998 1.00 43.22 571 GLN A C 1
ATOM 4266 O O . GLN A 1 571 ? 15.063 -3.174 11.174 1.00 43.22 571 GLN A O 1
ATOM 4271 N N . PRO A 1 572 ? 15.509 -3.717 13.310 1.00 44.44 572 PRO A N 1
ATOM 4272 C CA . PRO A 1 572 ? 15.163 -2.395 13.839 1.00 44.44 572 PRO A CA 1
ATOM 4273 C C . PRO A 1 572 ? 15.963 -1.266 13.165 1.00 44.44 572 PRO A C 1
ATOM 4275 O O . PRO A 1 572 ? 17.188 -1.352 13.039 1.00 44.44 572 PRO A O 1
ATOM 4278 N N . GLU A 1 573 ? 15.269 -0.184 12.783 1.00 54.00 573 GLU A N 1
ATOM 4279 C CA . GLU A 1 573 ? 15.781 0.885 11.899 1.00 54.00 573 GLU A CA 1
ATOM 4280 C C . GLU A 1 573 ? 17.156 1.449 12.305 1.00 54.00 573 GLU A C 1
ATOM 4282 O O . GLU A 1 573 ? 17.954 1.847 11.454 1.00 54.00 573 GLU A O 1
ATOM 4287 N N . ALA A 1 574 ? 17.438 1.494 13.611 1.00 47.12 574 ALA A N 1
ATOM 4288 C CA . ALA A 1 574 ? 18.626 2.122 14.177 1.00 47.12 574 ALA A CA 1
ATOM 4289 C C . ALA A 1 574 ? 19.950 1.472 13.734 1.00 47.12 574 ALA A C 1
ATOM 4291 O O . ALA A 1 574 ? 20.903 2.200 13.455 1.00 47.12 574 ALA A O 1
ATOM 4292 N N . ASP A 1 575 ? 20.019 0.139 13.653 1.00 44.31 575 ASP A N 1
ATOM 4293 C CA . ASP A 1 575 ? 21.232 -0.566 13.208 1.00 44.31 575 ASP A CA 1
ATOM 4294 C C . ASP A 1 575 ? 21.277 -0.688 11.676 1.00 44.31 575 ASP A C 1
ATOM 4296 O O . ASP A 1 575 ? 22.346 -0.548 11.072 1.00 44.31 575 ASP A O 1
ATOM 4300 N N . LEU A 1 576 ? 20.106 -0.835 11.039 1.00 52.06 576 LEU A N 1
ATOM 4301 C CA . LEU A 1 576 ? 19.935 -0.913 9.583 1.00 52.06 576 LEU A CA 1
ATOM 4302 C C . LEU A 1 576 ? 20.617 0.268 8.865 1.00 52.06 576 LEU A C 1
ATOM 4304 O O . LEU A 1 576 ? 21.355 0.085 7.897 1.00 52.06 576 LEU A O 1
ATOM 4308 N N . VAL A 1 577 ? 20.436 1.486 9.390 1.00 51.84 577 VAL A N 1
ATOM 4309 C CA . VAL A 1 577 ? 21.037 2.719 8.849 1.00 51.84 577 VAL A CA 1
ATOM 4310 C C . VAL A 1 577 ? 22.572 2.715 8.928 1.00 51.84 577 VAL A C 1
ATOM 4312 O O . VAL A 1 577 ? 23.224 3.297 8.057 1.00 51.84 577 VAL A O 1
ATOM 4315 N N . TYR A 1 578 ? 23.181 2.062 9.924 1.00 54.59 578 TYR A N 1
ATOM 4316 C CA . TYR A 1 578 ? 24.636 2.092 10.117 1.00 54.59 578 TYR A CA 1
ATOM 4317 C C . TYR A 1 578 ? 25.407 1.070 9.278 1.00 54.59 578 TYR A C 1
ATOM 4319 O O . TYR A 1 578 ? 26.516 1.389 8.835 1.00 54.59 578 TYR A O 1
ATOM 4327 N N . ASP A 1 579 ? 24.843 -0.107 8.999 1.00 57.03 579 ASP A N 1
ATOM 4328 C CA . ASP A 1 579 ? 25.443 -1.025 8.023 1.00 57.03 579 ASP A CA 1
ATOM 4329 C C . ASP A 1 579 ? 25.108 -0.629 6.575 1.00 57.03 579 ASP A C 1
ATOM 4331 O O . ASP A 1 579 ? 25.998 -0.688 5.721 1.00 57.03 579 ASP A O 1
ATOM 4335 N N . ALA A 1 580 ? 23.922 -0.061 6.311 1.00 63.59 580 ALA A N 1
ATOM 4336 C CA . ALA A 1 580 ? 23.635 0.589 5.027 1.00 63.59 580 ALA A CA 1
ATOM 4337 C C . ALA A 1 580 ? 24.616 1.741 4.730 1.00 63.59 580 ALA A C 1
ATOM 4339 O O . ALA A 1 580 ? 25.117 1.867 3.615 1.00 63.59 580 ALA A O 1
ATOM 4340 N N . PHE A 1 581 ? 24.976 2.558 5.728 1.00 71.12 581 PHE A N 1
ATOM 4341 C CA . PHE A 1 581 ? 25.978 3.620 5.564 1.00 71.12 581 PHE A CA 1
ATOM 4342 C C . PHE A 1 581 ? 27.328 3.090 5.045 1.00 71.12 581 PHE A C 1
ATOM 4344 O O . PHE A 1 581 ? 27.939 3.686 4.155 1.00 71.12 581 PHE A O 1
ATOM 4351 N N . ARG A 1 582 ? 27.794 1.946 5.566 1.00 74.88 582 ARG A N 1
ATOM 4352 C CA . ARG A 1 582 ? 29.044 1.314 5.113 1.00 74.88 582 ARG A CA 1
ATOM 4353 C C . ARG A 1 582 ? 28.943 0.831 3.667 1.00 74.88 582 ARG A C 1
ATOM 4355 O O . ARG A 1 582 ? 29.917 0.958 2.923 1.00 74.88 582 ARG A O 1
ATOM 4362 N N . SER A 1 583 ? 27.795 0.282 3.265 1.00 76.56 583 SER A N 1
ATOM 4363 C CA . SER A 1 583 ? 27.599 -0.236 1.910 1.00 76.56 583 SER A CA 1
ATOM 4364 C C . SER A 1 583 ? 27.433 0.875 0.866 1.00 76.56 583 SER A C 1
ATOM 4366 O O . SER A 1 583 ? 27.993 0.758 -0.228 1.00 76.56 583 SER A O 1
ATOM 4368 N N . VAL A 1 584 ? 26.782 1.990 1.215 1.00 80.12 584 VAL A N 1
ATOM 4369 C CA . VAL A 1 584 ? 26.701 3.199 0.372 1.00 80.12 584 VAL A CA 1
ATOM 4370 C C . VAL A 1 584 ? 28.092 3.795 0.141 1.00 80.12 584 VAL A C 1
ATOM 4372 O O . VAL A 1 584 ? 28.512 3.916 -1.010 1.00 80.12 584 VAL A O 1
ATOM 4375 N N . LEU A 1 585 ? 28.865 4.054 1.202 1.00 83.88 585 LEU A N 1
ATOM 4376 C CA . LEU A 1 585 ? 30.202 4.648 1.073 1.00 83.88 585 LEU A CA 1
ATOM 4377 C C . LEU A 1 585 ? 31.171 3.745 0.283 1.00 83.88 585 LEU A C 1
ATOM 4379 O O . LEU A 1 585 ? 31.972 4.234 -0.515 1.00 83.88 585 LEU A O 1
ATOM 4383 N N . ALA A 1 586 ? 31.074 2.419 0.443 1.00 86.44 586 ALA A N 1
ATOM 4384 C CA . ALA A 1 586 ? 31.818 1.467 -0.384 1.00 86.44 586 ALA A CA 1
ATOM 4385 C C . ALA A 1 586 ? 31.402 1.527 -1.868 1.00 86.44 586 ALA A C 1
ATOM 4387 O O . ALA A 1 586 ? 32.262 1.492 -2.752 1.00 86.44 586 ALA A O 1
ATOM 4388 N N . THR A 1 587 ? 30.101 1.662 -2.147 1.00 87.31 587 THR A N 1
ATOM 4389 C CA . THR A 1 587 ? 29.565 1.814 -3.509 1.00 87.31 587 THR A CA 1
ATOM 4390 C C . THR A 1 587 ? 30.088 3.092 -4.170 1.00 87.31 587 THR A C 1
ATOM 4392 O O . THR A 1 587 ? 30.554 3.040 -5.309 1.00 87.31 587 THR A O 1
ATOM 4395 N N . ASP A 1 588 ? 30.113 4.219 -3.455 1.00 86.81 588 ASP A N 1
ATOM 4396 C CA . ASP A 1 588 ? 30.613 5.496 -3.980 1.00 86.81 588 ASP A CA 1
ATOM 4397 C C . ASP A 1 588 ? 32.116 5.468 -4.287 1.00 86.81 588 ASP A C 1
ATOM 4399 O O . ASP A 1 588 ? 32.537 5.940 -5.348 1.00 86.81 588 ASP A O 1
ATOM 4403 N N . VAL A 1 589 ? 32.932 4.834 -3.435 1.00 90.19 589 VAL A N 1
ATOM 4404 C CA . VAL A 1 589 ? 34.367 4.622 -3.708 1.00 90.19 589 VAL A CA 1
ATOM 4405 C C . VAL A 1 589 ? 34.578 3.776 -4.972 1.00 90.19 589 VAL A C 1
ATOM 4407 O O . VAL A 1 589 ? 35.422 4.118 -5.808 1.00 90.19 589 VAL A O 1
ATOM 4410 N N . LEU A 1 590 ? 33.796 2.705 -5.157 1.00 91.62 590 LEU A N 1
ATOM 4411 C CA . LEU A 1 590 ? 33.858 1.860 -6.356 1.00 91.62 590 LEU A CA 1
ATOM 4412 C C . LEU A 1 590 ? 33.422 2.622 -7.619 1.00 91.62 590 LEU A C 1
ATOM 4414 O O . LEU A 1 590 ? 34.091 2.521 -8.650 1.00 91.62 590 LEU A O 1
ATOM 4418 N N . LEU A 1 591 ? 32.359 3.432 -7.541 1.00 89.00 591 LEU A N 1
ATOM 4419 C CA . LEU A 1 591 ? 31.882 4.267 -8.650 1.00 89.00 591 LEU A CA 1
ATOM 4420 C C . LEU A 1 591 ? 32.887 5.361 -9.037 1.00 89.00 591 LEU A C 1
ATOM 4422 O O . LEU A 1 591 ? 33.120 5.571 -10.228 1.00 89.00 591 LEU A O 1
ATOM 4426 N N . VAL A 1 592 ? 33.526 6.025 -8.068 1.00 91.06 592 VAL A N 1
ATOM 4427 C CA . VAL A 1 592 ? 34.592 7.009 -8.334 1.00 91.06 592 VAL A CA 1
ATOM 4428 C C . VAL A 1 592 ? 35.787 6.340 -9.017 1.00 91.06 592 VAL A C 1
ATOM 4430 O O . VAL A 1 592 ? 36.268 6.837 -10.037 1.00 91.06 592 VAL A O 1
ATOM 4433 N N . ALA A 1 593 ? 36.235 5.182 -8.522 1.00 92.88 593 ALA A N 1
ATOM 4434 C CA . ALA A 1 593 ? 37.337 4.437 -9.132 1.00 92.88 593 ALA A CA 1
ATOM 4435 C C . ALA A 1 593 ? 36.998 3.957 -10.560 1.00 92.88 593 ALA A C 1
ATOM 4437 O O . ALA A 1 593 ? 37.823 4.083 -11.472 1.00 92.88 593 ALA A O 1
ATOM 4438 N N . ALA A 1 594 ? 35.769 3.477 -10.787 1.00 92.88 594 ALA A N 1
ATOM 4439 C CA . ALA A 1 594 ? 35.277 3.113 -12.113 1.00 92.88 594 ALA A CA 1
ATOM 4440 C C . ALA A 1 594 ? 35.230 4.328 -13.058 1.00 92.88 594 ALA A C 1
ATOM 4442 O O . ALA A 1 594 ? 35.708 4.239 -14.188 1.00 92.88 594 ALA A O 1
ATOM 4443 N N . ALA A 1 595 ? 34.725 5.481 -12.609 1.00 91.50 595 ALA A N 1
ATOM 4444 C CA . ALA A 1 595 ? 34.653 6.698 -13.419 1.00 91.50 595 ALA A CA 1
ATOM 4445 C C . ALA A 1 595 ? 36.045 7.249 -13.790 1.00 91.50 595 ALA A C 1
ATOM 4447 O O . ALA A 1 595 ? 36.257 7.669 -14.929 1.00 91.50 595 ALA A O 1
ATOM 4448 N N . VAL A 1 596 ? 37.030 7.168 -12.888 1.00 92.81 596 VAL A N 1
ATOM 4449 C CA . VAL A 1 596 ? 38.429 7.523 -13.191 1.00 92.81 596 VAL A CA 1
ATOM 4450 C C . VAL A 1 596 ? 39.021 6.600 -14.264 1.00 92.81 596 VAL A C 1
ATOM 4452 O O . VAL A 1 596 ? 39.636 7.087 -15.217 1.00 92.81 596 VAL A O 1
ATOM 4455 N N . LEU A 1 597 ? 38.800 5.281 -14.188 1.00 93.31 597 LEU A N 1
ATOM 4456 C CA . LEU A 1 597 ? 39.239 4.375 -15.257 1.00 93.31 597 LEU A CA 1
ATOM 4457 C C . LEU A 1 597 ? 38.444 4.560 -16.560 1.00 93.31 597 LEU A C 1
ATOM 4459 O O . LEU A 1 597 ? 39.025 4.405 -17.634 1.00 93.31 597 LEU A O 1
ATOM 4463 N N . ALA A 1 598 ? 37.173 4.968 -16.500 1.00 91.81 598 ALA A N 1
ATOM 4464 C CA . ALA A 1 598 ? 36.391 5.337 -17.680 1.00 91.81 598 ALA A CA 1
ATOM 4465 C C . ALA A 1 598 ? 36.980 6.570 -18.393 1.00 91.81 598 ALA A C 1
ATOM 4467 O O . ALA A 1 598 ? 37.060 6.584 -19.620 1.00 91.81 598 ALA A O 1
ATOM 4468 N N . ILE A 1 599 ? 37.482 7.569 -17.654 1.00 92.75 599 ILE A N 1
ATOM 4469 C CA . ILE A 1 599 ? 38.215 8.709 -18.234 1.00 92.75 599 ILE A CA 1
ATOM 4470 C C . ILE A 1 599 ? 39.497 8.230 -18.935 1.00 92.75 599 ILE A C 1
ATOM 4472 O O . ILE A 1 599 ? 39.767 8.639 -20.066 1.00 92.75 599 ILE A O 1
ATOM 4476 N N . VAL A 1 600 ? 40.272 7.333 -18.311 1.00 92.69 600 VAL A N 1
ATOM 4477 C CA . VAL A 1 600 ? 41.486 6.752 -18.924 1.00 92.69 600 VAL A CA 1
ATOM 4478 C C . VAL A 1 600 ? 41.151 5.971 -20.200 1.00 92.69 600 VAL A C 1
ATOM 4480 O O . VAL A 1 600 ? 41.854 6.116 -21.203 1.00 92.69 600 VAL A O 1
ATOM 4483 N N . LEU A 1 601 ? 40.069 5.191 -20.176 1.00 93.19 601 LEU A N 1
ATOM 4484 C CA . LEU A 1 601 ? 39.534 4.428 -21.303 1.00 93.19 601 LEU A CA 1
ATOM 4485 C C . LEU A 1 601 ? 39.149 5.353 -22.462 1.00 93.19 601 LEU A C 1
ATOM 4487 O O . LEU A 1 601 ? 39.693 5.213 -23.557 1.00 93.19 601 LEU A O 1
ATOM 4491 N N . VAL A 1 602 ? 38.299 6.353 -22.215 1.00 92.25 602 VAL A N 1
ATOM 4492 C CA . VAL A 1 602 ? 37.841 7.305 -23.240 1.00 92.25 602 VAL A CA 1
ATOM 4493 C C . VAL A 1 602 ? 39.022 8.070 -23.841 1.00 92.25 602 VAL A C 1
ATOM 4495 O O . VAL A 1 602 ? 39.118 8.190 -25.065 1.00 92.25 602 VAL A O 1
ATOM 4498 N N . LEU A 1 603 ? 39.961 8.540 -23.011 1.00 92.19 603 LEU A N 1
ATOM 4499 C CA . LEU A 1 603 ? 41.133 9.285 -23.475 1.00 92.19 603 LEU A CA 1
ATOM 4500 C C . LEU A 1 603 ? 42.118 8.430 -24.281 1.00 92.19 603 LEU A C 1
ATOM 4502 O O . LEU A 1 603 ? 42.636 8.929 -25.278 1.00 92.19 603 LEU A O 1
ATOM 4506 N N . ARG A 1 604 ? 42.395 7.178 -23.885 1.00 90.00 604 ARG A N 1
ATOM 4507 C CA . ARG A 1 604 ? 43.284 6.284 -24.654 1.00 90.00 604 ARG A CA 1
ATOM 4508 C C . ARG A 1 604 ? 42.632 5.858 -25.961 1.00 90.00 604 ARG A C 1
ATOM 4510 O O . ARG A 1 604 ? 43.144 6.201 -27.020 1.00 90.00 604 ARG A O 1
ATOM 4517 N N . MET A 1 605 ? 41.452 5.237 -25.895 1.00 89.62 605 MET A N 1
ATOM 4518 C CA . MET A 1 605 ? 40.764 4.714 -27.080 1.00 89.62 605 MET A CA 1
ATOM 4519 C C . MET A 1 605 ? 40.548 5.797 -28.149 1.00 89.62 605 MET A C 1
ATOM 4521 O O . MET A 1 605 ? 40.794 5.5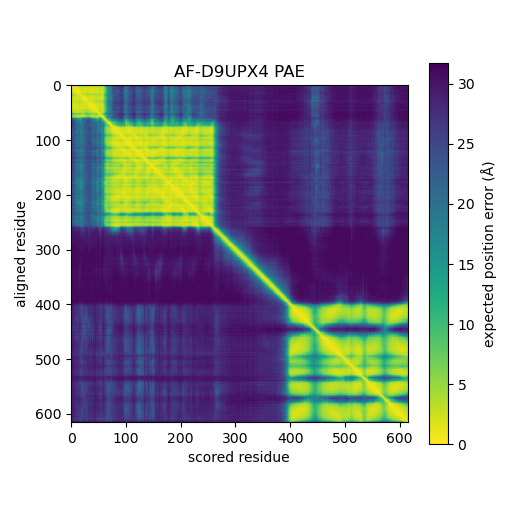48 -29.326 1.00 89.62 605 MET A O 1
ATOM 4525 N N . THR A 1 606 ? 40.171 7.019 -27.749 1.00 90.75 606 THR A N 1
ATOM 4526 C CA . THR A 1 606 ? 40.013 8.139 -28.694 1.00 90.75 606 THR A CA 1
ATOM 4527 C C . THR A 1 606 ? 41.344 8.555 -29.330 1.00 90.75 606 THR A C 1
ATOM 4529 O O . THR A 1 606 ? 41.377 8.808 -30.529 1.00 90.75 606 THR A O 1
ATOM 4532 N N . ARG A 1 607 ? 42.451 8.619 -28.571 1.00 88.69 607 ARG A N 1
ATOM 4533 C CA . ARG A 1 607 ? 43.778 8.977 -29.115 1.00 88.69 607 ARG A CA 1
ATOM 4534 C C . ARG A 1 607 ? 44.289 7.933 -30.098 1.00 88.69 607 ARG A C 1
ATOM 4536 O O . ARG A 1 607 ? 44.730 8.298 -31.183 1.00 88.69 607 ARG A O 1
ATOM 4543 N N . ASP A 1 608 ? 44.206 6.663 -29.718 1.00 85.19 608 ASP A N 1
ATOM 4544 C CA . ASP A 1 608 ? 44.763 5.551 -30.485 1.00 85.19 608 ASP A CA 1
ATOM 4545 C C . ASP A 1 608 ? 43.986 5.369 -31.804 1.00 85.19 608 ASP A C 1
ATOM 4547 O O . ASP A 1 608 ? 44.578 5.216 -32.874 1.00 85.19 608 ASP A O 1
ATOM 4551 N N . GLN A 1 609 ? 42.656 5.519 -31.760 1.00 85.38 609 GLN A N 1
ATOM 4552 C CA . GLN A 1 609 ? 41.824 5.526 -32.962 1.00 85.38 609 GLN A CA 1
ATOM 4553 C C . GLN A 1 609 ? 42.019 6.796 -33.807 1.00 85.38 609 GLN A C 1
ATOM 4555 O O . GLN A 1 609 ? 42.107 6.690 -35.027 1.00 85.38 609 GLN A O 1
ATOM 4560 N N . GLU A 1 610 ? 42.138 7.993 -33.210 1.00 85.62 610 GLU A N 1
ATOM 4561 C CA . GLU A 1 610 ? 42.404 9.205 -33.999 1.00 85.62 610 GLU A CA 1
ATOM 4562 C C . GLU A 1 610 ? 43.766 9.157 -34.696 1.00 85.62 610 GLU A C 1
ATOM 4564 O O . GLU A 1 610 ? 43.847 9.570 -35.851 1.00 85.62 610 GLU A O 1
ATOM 4569 N N . ALA A 1 611 ? 44.808 8.617 -34.055 1.00 83.38 611 ALA A N 1
ATOM 4570 C CA . ALA A 1 611 ? 46.097 8.373 -34.700 1.00 83.38 611 ALA A CA 1
ATOM 4571 C C . ALA A 1 611 ? 45.938 7.461 -35.930 1.00 83.38 611 ALA A C 1
ATOM 4573 O O . ALA A 1 611 ? 46.409 7.808 -37.012 1.00 83.38 611 ALA A O 1
ATOM 4574 N N . ARG A 1 612 ? 45.177 6.366 -35.796 1.00 78.62 612 ARG A N 1
ATOM 4575 C CA . ARG A 1 612 ? 44.870 5.430 -36.891 1.00 78.62 612 ARG A CA 1
ATOM 4576 C C . ARG A 1 612 ? 43.990 6.011 -38.010 1.00 78.62 612 ARG A C 1
ATOM 4578 O O . ARG A 1 612 ? 43.977 5.467 -39.103 1.00 78.62 612 ARG A O 1
ATOM 4585 N N . THR A 1 613 ? 43.254 7.096 -37.769 1.00 75.69 613 THR A N 1
ATOM 4586 C CA . THR A 1 613 ? 42.487 7.804 -38.823 1.00 75.69 613 THR A CA 1
ATOM 4587 C C . THR A 1 613 ? 43.267 8.928 -39.517 1.00 75.69 613 THR A C 1
ATOM 4589 O O . THR A 1 613 ? 42.707 9.617 -40.370 1.00 75.69 613 THR A O 1
ATOM 4592 N N . ARG A 1 614 ? 44.528 9.166 -39.127 1.00 73.44 614 ARG A N 1
ATOM 4593 C CA . ARG A 1 614 ? 45.385 10.246 -39.657 1.00 73.44 614 ARG A CA 1
ATOM 4594 C C . ARG A 1 614 ? 46.625 9.751 -40.409 1.00 73.44 614 ARG A C 1
ATOM 4596 O O . ARG A 1 614 ? 47.231 10.561 -41.106 1.00 73.44 614 ARG A O 1
ATOM 4603 N N . GLY A 1 615 ? 47.007 8.486 -40.224 1.00 60.22 615 GLY A N 1
ATOM 4604 C CA . GLY A 1 615 ? 48.027 7.771 -41.000 1.00 60.22 615 GLY A CA 1
ATOM 4605 C C . GLY A 1 615 ? 47.384 6.692 -41.855 1.00 60.22 615 GLY A C 1
ATOM 4606 O O . GLY A 1 615 ? 47.904 6.474 -42.965 1.00 60.22 615 GLY A O 1
#

Foldseek 3Di:
DDLVVLLVVQLVVQVVQQKDFLVRSCVVSVHDSVSSVVSLVVCVVVQQWDDDVRIIGGVVTFHAAAFQLQQCVVCPLFLLLLLVLVLVPDAALFEEEFEFGNSSLSVLLVCLARANYEYEYQAPSSCVSNVPSPRYHYHHFAADQDRRRRGHWDDSRLVSLPPAAGAEYEDEAQAAALQQGGYHADPGSLSNLLSSLVRHDAYEYEYELSRQLHHHDHRNDGLLSHQEYRYEDDDVPSVRSVVRVVSSVVVPHHYDYRYRDDPDPDDPPPCPDDPDDDDDDDDDDDDDDDDDDDDDYDDDDDDDDDDDDDDDYDDDDDDDDDDDDDDDDDDDDDDDDDDDDDDDDDDDDDDDDDDDDDDDDDDDDDDDDDDDDDDDDDDDDDDDDDDPPDDPDDPDDDPQDQDQLVVLLVQLLVLLVVLLVLLVVLLVLLVCVVVDDDDPDDPPDLSRPPPDPDDPSRVVSVVSVVVS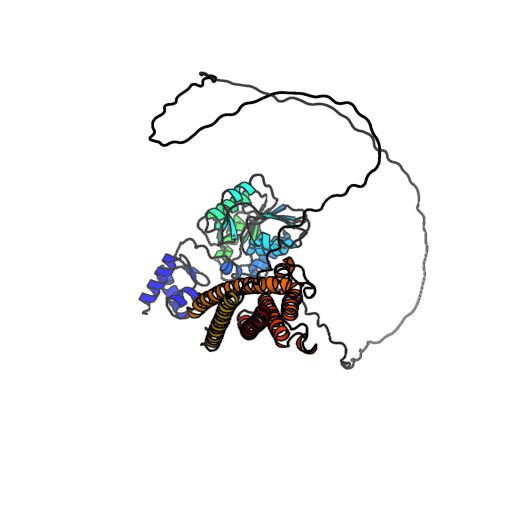VVSVVSNVVSVLVSLVSLVSLLCNQCVPLDPDDPVCSPVCCPDPPSVLPSPLSSLLSSCLSLDDPPDDVVSNDDDPLSVLLSVLVVVLVVLVVVLVVLQPPDDRPPVSVVVSSVSSSSSSVSSSVSSVSVSVSSVVSSVSNVVVVVD

Mean predicted aligned error: 22.43 Å

Secondary structure (DSSP, 8-state):
--HHHHHHHHHHHHHHHSEEEHHHHHHHTTS-HHHHHHHHHHHHHTTS-EEETTEEE-TTPPPPPPPTTHHHHTTHHHHHHHHHHHHTT--TT-EEEE-SSHHHHHHHHHHTTSSSEEEEESBHHHHHHHTT-TTEEEEE--SEEETTTTEEESHHHHHHTTT---SEEEE--SEEETTTEEEES-HHHHHHHHHHHHT-SEEEEE--GGGBT---SEEEE-GGG--EEEEE---TT-HHHHHHHHHHHHTT-EEEEE--PPPP----------S--PPPPPPPPPPP-------------------------------------------------------------------------------------------------------PPPP--PPP-----HHHHHHHHHHHHHHHHHHHHHHHHHHHHHHSPPPPPPSS-TTS---PPPPHHHHHHHHHHHHHHHHHHHHHHHHHHHHHHHHHHHHHH-GGG--S-TTHHHHHHHSTTGGGTHHHHHHHHHHHHHS-SSS-TTTTSPPHHHHHHHHHHHHHHHHHHHHHHHHHS---HHHHHHHHHHHHHHHHHHHHHHHHHHHHHHHHHHHHHHHHTT-

Sequence (615 aa):
MFAAERRQMILEMVRANGAVSLRELARVVQTSEVTVRRDVRALEAEGLLDRRHGGAVLPGGFARETGFPQKTHLASAEKAAIAELAAEFVEPGEAVVIGAGTTTQELARRLARVAGLTVVTNSLLVAQALAHANRVEVVMTGGTLRGTDYALVGSGAEQSLQGLRVSRAFLSGSGLTSDRGLSTANMLSASVDRALVQSAAEVVVLADHTKLGTDTMFQTVAPDLITRLVTDEPAPGEERAATELQALADQGVHISLAGPHAPAPRPRTRDVGLPGQRRAQPPTRPHTAPPPGHGERDERAGRGGTGGARQGGGRAPAVTGTGVRARPCPRRGTAEAPRGCCWGPSGALAGSPRRALPGRTDSGTARCPGASSGAVVPSSSPHTEERSMSFALPGSAAAPRFARVAPSARFLVGALGAVVLARLVLLVWELRLHAGPRPPAPPGDADEGYHRVPTGLEEQYHYLGLLTILTLVVCVLGFVYWLQAMRDNADILAPEAQRHSRPWLWFSWIVPGISFWFPRDVVVDIWRAAAPRDGNPAERRTPWWINAWWLLLLAAAAMLLITENLRDDGQPEADLVYDAFRSVLATDVLLVAAAVLAIVLVLRMTRDQEARTRG

Nearest PDB structures (foldseek):
  7l6l-assembly1_E  TM=9.086E-01  e=6.661E-10  Escherichia coli K-12
  7bzh-assembly1_A  TM=8.470E-01  e=8.761E-02  Saccharolobus islandicus
  3mcz-assembly1_B  TM=3.659E-01  e=1.353E-03  Burkholderia thailandensis E264